Protein AF-0000000068765318 (afdb_homodimer)

Structure (mmCIF, N/CA/C/O backbone):
data_AF-0000000068765318-model_v1
#
loop_
_entity.id
_entity.type
_entity.pdbx_description
1 polymer 'HTH lysR-type domain-containing protein'
#
loop_
_atom_site.group_PDB
_atom_site.id
_atom_site.type_symbol
_atom_site.label_atom_id
_atom_site.label_alt_id
_atom_site.label_comp_id
_atom_site.label_asym_id
_atom_site.label_entity_id
_atom_site.label_seq_id
_atom_site.pdbx_PDB_ins_code
_atom_site.Cartn_x
_atom_site.Cartn_y
_atom_site.Cartn_z
_atom_site.occupancy
_atom_site.B_iso_or_equiv
_atom_site.auth_seq_id
_atom_site.auth_comp_id
_atom_site.auth_asym_id
_atom_site.auth_atom_id
_atom_site.pdbx_PDB_model_num
ATOM 1 N N . MET A 1 1 ? 3.885 -41.188 -27.609 1 62.72 1 MET A N 1
ATOM 2 C CA . MET A 1 1 ? 3.262 -39.969 -27.156 1 62.72 1 MET A CA 1
ATOM 3 C C . MET A 1 1 ? 4.152 -39.25 -26.141 1 62.72 1 MET A C 1
ATOM 5 O O . MET A 1 1 ? 4.773 -39.875 -25.297 1 62.72 1 MET A O 1
ATOM 9 N N . ASP A 1 2 ? 4.488 -38.031 -26.344 1 72.56 2 ASP A N 1
ATOM 10 C CA . ASP A 1 2 ? 5.156 -37.188 -25.359 1 72.56 2 ASP A CA 1
ATOM 11 C C . ASP A 1 2 ? 4.215 -36.844 -24.219 1 72.56 2 ASP A C 1
ATOM 13 O O . ASP A 1 2 ? 3.355 -35.969 -24.359 1 72.56 2 ASP A O 1
ATOM 17 N N . LEU A 1 3 ? 4.422 -37.562 -23.188 1 73.94 3 LEU A N 1
ATOM 18 C CA . LEU A 1 3 ? 3.496 -37.5 -22.062 1 73.94 3 LEU A CA 1
ATOM 19 C C . LEU A 1 3 ? 3.549 -36.094 -21.422 1 73.94 3 LEU A C 1
ATOM 21 O O . LEU A 1 3 ? 2.523 -35.594 -20.984 1 73.94 3 LEU A O 1
ATOM 25 N N . PHE A 1 4 ? 4.719 -35.625 -21.438 1 73.75 4 PHE A N 1
ATOM 26 C CA . PHE A 1 4 ? 4.871 -34.312 -20.844 1 73.75 4 PHE A CA 1
ATOM 27 C C . PHE A 1 4 ? 4.09 -33.25 -21.625 1 73.75 4 PHE A C 1
ATOM 29 O O . PHE A 1 4 ? 3.389 -32.438 -21.031 1 73.75 4 PHE A O 1
ATOM 36 N N . SER A 1 5 ? 4.215 -33.344 -22.875 1 77.44 5 SER A N 1
ATOM 37 C CA . SER A 1 5 ? 3.469 -32.438 -23.734 1 77.44 5 SER A CA 1
ATOM 38 C C . SER A 1 5 ? 1.966 -32.656 -23.594 1 77.44 5 SER A C 1
ATOM 40 O O . SER A 1 5 ? 1.199 -31.688 -23.578 1 77.44 5 SER A O 1
ATOM 42 N N . ALA A 1 6 ? 1.539 -33.875 -23.484 1 84.25 6 ALA A N 1
ATOM 43 C CA . ALA A 1 6 ? 0.122 -34.219 -23.344 1 84.25 6 ALA A CA 1
ATOM 44 C C . ALA A 1 6 ? -0.434 -33.688 -22.031 1 84.25 6 ALA A C 1
ATOM 46 O O . ALA A 1 6 ? -1.549 -33.156 -21.984 1 84.25 6 ALA A O 1
ATOM 47 N N . MET A 1 7 ? 0.386 -33.812 -20.953 1 82.06 7 MET A N 1
ATOM 48 C CA . MET A 1 7 ? -0.016 -33.281 -19.656 1 82.06 7 MET A CA 1
ATOM 49 C C . MET A 1 7 ? -0.198 -31.766 -19.703 1 82.06 7 MET A C 1
ATOM 51 O O . MET A 1 7 ? -1.173 -31.234 -19.172 1 82.06 7 MET A O 1
ATOM 55 N N . ARG A 1 8 ? 0.679 -31.141 -20.391 1 81.81 8 ARG A N 1
ATOM 56 C CA . ARG A 1 8 ? 0.624 -29.688 -20.516 1 81.81 8 ARG A CA 1
ATOM 57 C C . ARG A 1 8 ? -0.637 -29.25 -21.25 1 81.81 8 ARG A C 1
ATOM 59 O O . ARG A 1 8 ? -1.296 -28.281 -20.859 1 81.81 8 ARG A O 1
ATOM 66 N N . ILE A 1 9 ? -0.954 -29.922 -22.297 1 84.56 9 ILE A N 1
ATOM 67 C CA . ILE A 1 9 ? -2.131 -29.609 -23.109 1 84.56 9 ILE A CA 1
ATOM 68 C C . ILE A 1 9 ? -3.395 -29.844 -22.281 1 84.56 9 ILE A C 1
ATOM 70 O O . ILE A 1 9 ? -4.297 -29 -22.266 1 84.56 9 ILE A O 1
ATOM 74 N N . PHE A 1 10 ? -3.438 -30.938 -21.516 1 89.44 10 PHE A N 1
ATOM 75 C CA . PHE A 1 10 ? -4.578 -31.266 -20.672 1 89.44 10 PHE A CA 1
ATOM 76 C C . PHE A 1 10 ? -4.809 -30.203 -19.609 1 89.44 10 PHE A C 1
ATOM 78 O O . PHE A 1 10 ? -5.934 -29.719 -19.438 1 89.44 10 PHE A O 1
ATOM 85 N N . ILE A 1 11 ? -3.736 -29.828 -18.984 1 85.44 11 ILE A N 1
ATOM 86 C CA . ILE A 1 11 ? -3.811 -28.797 -17.969 1 85.44 11 ILE A CA 1
ATOM 87 C C . ILE A 1 11 ? -4.402 -27.516 -18.562 1 85.44 11 ILE A C 1
ATOM 89 O O . ILE A 1 11 ? -5.297 -26.906 -17.969 1 85.44 11 ILE A O 1
ATOM 93 N N . ARG A 1 12 ? -3.986 -27.156 -19.719 1 85 12 ARG A N 1
ATOM 94 C CA . ARG A 1 12 ? -4.426 -25.922 -20.344 1 85 12 ARG A CA 1
ATOM 95 C C . ARG A 1 12 ? -5.898 -26 -20.734 1 85 12 ARG A C 1
ATOM 97 O O . ARG A 1 12 ? -6.633 -25.016 -20.625 1 85 12 ARG A O 1
ATOM 104 N N . VAL A 1 13 ? -6.371 -27.094 -21.203 1 86.94 13 VAL A N 1
ATOM 105 C CA . VAL A 1 13 ? -7.766 -27.312 -21.562 1 86.94 13 VAL A CA 1
ATOM 106 C C . VAL A 1 13 ? -8.656 -27.156 -20.344 1 86.94 13 VAL A C 1
ATOM 108 O O . VAL A 1 13 ? -9.711 -26.516 -20.422 1 86.94 13 VAL A O 1
ATOM 111 N N . VAL A 1 14 ? -8.211 -27.641 -19.266 1 84.88 14 VAL A N 1
ATOM 112 C CA . VAL A 1 14 ? -8.992 -27.578 -18.031 1 84.88 14 VAL A CA 1
ATOM 113 C C . VAL A 1 14 ? -9.055 -26.125 -17.547 1 84.88 14 VAL A C 1
ATOM 115 O O . VAL A 1 14 ? -10.125 -25.641 -17.172 1 84.88 14 VAL A O 1
ATOM 118 N N . GLU A 1 15 ? -7.934 -25.578 -17.625 1 79.5 15 GLU A N 1
ATOM 119 C CA . GLU A 1 15 ? -7.824 -24.234 -17.078 1 79.5 15 GLU A CA 1
ATOM 120 C C . GLU A 1 15 ? -8.641 -23.234 -17.922 1 79.5 15 GLU A C 1
ATOM 122 O O . GLU A 1 15 ? -9.211 -22.297 -17.375 1 79.5 15 GLU A O 1
ATOM 127 N N . ARG A 1 16 ? -8.695 -23.438 -19.203 1 78.25 16 ARG A N 1
ATOM 128 C CA . ARG A 1 16 ? -9.391 -22.531 -20.109 1 78.25 16 ARG A CA 1
ATOM 129 C C . ARG A 1 16 ? -10.844 -22.938 -20.281 1 78.25 16 ARG A C 1
ATOM 131 O O . ARG A 1 16 ? -11.656 -22.156 -20.797 1 78.25 16 ARG A O 1
ATOM 138 N N . GLY A 1 17 ? -11.156 -24.125 -19.875 1 79.38 17 GLY A N 1
ATOM 139 C CA . GLY A 1 17 ? -12.508 -24.641 -19.938 1 79.38 17 GLY A CA 1
ATOM 140 C C . GLY A 1 17 ? -12.961 -24.938 -21.359 1 79.38 17 GLY A C 1
ATOM 141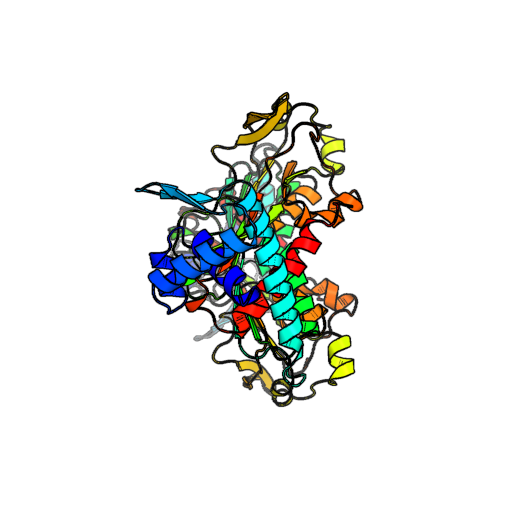 O O . GLY A 1 17 ? -14.148 -25.125 -21.609 1 79.38 17 GLY A O 1
ATOM 142 N N . SER A 1 18 ? -12.086 -24.766 -22.328 1 85.12 18 SER A N 1
ATOM 143 C CA . SER A 1 18 ? -12.414 -24.984 -23.734 1 85.12 18 SER A CA 1
ATOM 144 C C . SER A 1 18 ? -11.195 -25.469 -24.516 1 85.12 18 SER A C 1
ATOM 146 O O . SER A 1 18 ? -10.078 -25 -24.281 1 85.12 18 SER A O 1
ATOM 148 N N . MET A 1 19 ? -11.461 -26.453 -25.484 1 87.12 19 MET A N 1
ATOM 149 C CA . MET A 1 19 ? -10.391 -26.969 -26.328 1 87.12 19 MET A CA 1
ATOM 150 C C . MET A 1 19 ? -9.906 -25.891 -27.297 1 87.12 19 MET A C 1
ATOM 152 O O . MET A 1 19 ? -8.711 -25.781 -27.562 1 87.12 19 MET A O 1
ATOM 156 N N . SER A 1 20 ? -10.875 -25.078 -27.719 1 87.25 20 SER A N 1
ATOM 157 C CA . SER A 1 20 ? -10.531 -24.016 -28.656 1 87.25 20 SER A CA 1
ATOM 158 C C . SER A 1 20 ? -9.719 -22.922 -27.984 1 87.25 20 SER A C 1
ATOM 160 O O . SER A 1 20 ? -8.766 -22.406 -28.562 1 87.25 20 SER A O 1
ATOM 162 N N . ALA A 1 21 ? -10.125 -22.688 -26.875 1 83.25 21 ALA A N 1
ATOM 163 C CA . ALA A 1 21 ? -9.414 -21.656 -26.125 1 83.25 21 ALA A CA 1
ATOM 164 C C . ALA A 1 21 ? -8 -22.109 -25.766 1 83.25 21 ALA A C 1
ATOM 166 O O . ALA A 1 21 ? -7.055 -21.328 -25.859 1 83.25 21 ALA A O 1
ATOM 167 N N . ALA A 1 22 ? -7.891 -23.344 -25.391 1 85.75 22 ALA A N 1
ATOM 168 C CA . ALA A 1 22 ? -6.578 -23.922 -25.094 1 85.75 22 ALA A CA 1
ATOM 169 C C . ALA A 1 22 ? -5.688 -23.922 -26.328 1 85.75 22 ALA A C 1
ATOM 171 O O . ALA A 1 22 ? -4.496 -23.625 -26.25 1 85.75 22 ALA A O 1
ATOM 172 N N . ALA A 1 23 ? -6.223 -24.172 -27.453 1 87.19 23 ALA A N 1
ATOM 173 C CA . ALA A 1 23 ? -5.492 -24.203 -28.719 1 87.19 23 ALA A CA 1
ATOM 174 C C . ALA A 1 23 ? -4.914 -22.828 -29.031 1 87.19 23 ALA A C 1
ATOM 176 O O . ALA A 1 23 ? -3.746 -22.703 -29.422 1 87.19 23 ALA A O 1
ATOM 177 N N . ARG A 1 24 ? -5.684 -21.906 -28.828 1 80.69 24 ARG A N 1
ATOM 178 C CA . ARG A 1 24 ? -5.254 -20.531 -29.078 1 80.69 24 ARG A CA 1
ATOM 179 C C . ARG A 1 24 ? -4.09 -20.156 -28.156 1 80.69 24 ARG A C 1
ATOM 181 O O . ARG A 1 24 ? -3.109 -19.562 -28.609 1 80.69 24 ARG A O 1
ATOM 188 N N . ASP A 1 25 ? -4.215 -20.703 -27.016 1 75.75 25 ASP A N 1
ATOM 189 C CA . ASP A 1 25 ? -3.205 -20.391 -26.016 1 75.75 25 ASP A CA 1
ATOM 190 C C . ASP A 1 25 ? -1.88 -21.078 -26.312 1 75.75 25 ASP A C 1
ATOM 192 O O . ASP A 1 25 ? -0.809 -20.516 -26.062 1 75.75 25 ASP A O 1
ATOM 196 N N . LEU A 1 26 ? -1.947 -22.172 -26.812 1 76.19 26 LEU A N 1
ATOM 197 C CA . LEU A 1 26 ? -0.781 -23.031 -27.031 1 76.19 26 LEU A CA 1
ATOM 198 C C . LEU A 1 26 ? -0.198 -22.797 -28.422 1 76.19 26 LEU A C 1
ATOM 200 O O . LEU A 1 26 ? 0.89 -23.281 -28.734 1 76.19 26 LEU A O 1
ATOM 204 N N . GLY A 1 27 ? -0.945 -22.031 -29.25 1 76.5 27 GLY A N 1
ATOM 205 C CA . GLY A 1 27 ? -0.482 -21.734 -30.594 1 76.5 27 GLY A CA 1
ATOM 206 C C . GLY A 1 27 ? -0.57 -22.922 -31.531 1 76.5 27 GLY A C 1
ATOM 207 O O . GLY A 1 27 ? 0.269 -23.094 -32.406 1 76.5 27 GLY A O 1
ATOM 208 N N . ILE A 1 28 ? -1.419 -23.781 -31.203 1 81 28 ILE A N 1
ATOM 209 C CA . ILE A 1 28 ? -1.611 -24.938 -32.062 1 81 28 ILE A CA 1
ATOM 210 C C . ILE A 1 28 ? -3.08 -25.047 -32.469 1 81 28 ILE A C 1
ATOM 212 O O . ILE A 1 28 ? -3.916 -24.266 -32 1 81 28 ILE A O 1
ATOM 216 N N . GLY A 1 29 ? -3.412 -25.797 -33.438 1 85.19 29 GLY A N 1
ATOM 217 C CA . GLY A 1 29 ? -4.773 -25.969 -33.906 1 85.19 29 GLY A CA 1
ATOM 218 C C . GLY A 1 29 ? -5.641 -26.797 -32.969 1 85.19 29 GLY A C 1
ATOM 219 O O . GLY A 1 29 ? -5.145 -27.688 -32.281 1 85.19 29 GLY A O 1
ATOM 220 N N . GLN A 1 30 ? -6.91 -26.453 -32.969 1 89.31 30 GLN A N 1
ATOM 221 C CA . GLN A 1 30 ? -7.871 -27.141 -32.125 1 89.31 30 GLN A CA 1
ATOM 222 C C . GLN A 1 30 ? -7.914 -28.625 -32.438 1 89.31 30 GLN A C 1
ATOM 224 O O . GLN A 1 30 ? -7.957 -29.469 -31.531 1 89.31 30 GLN A O 1
ATOM 229 N N . PRO A 1 31 ? -7.789 -29.031 -33.688 1 89.38 31 PRO A N 1
ATOM 230 C CA . PRO A 1 31 ? -7.789 -30.469 -33.938 1 89.38 31 PRO A CA 1
ATOM 231 C C . PRO A 1 31 ? -6.598 -31.188 -33.312 1 89.38 31 PRO A C 1
ATOM 233 O O . PRO A 1 31 ? -6.734 -32.344 -32.844 1 89.38 31 PRO A O 1
ATOM 236 N N . ALA A 1 32 ? -5.527 -30.469 -33.281 1 88.31 32 ALA A N 1
ATOM 237 C CA . ALA A 1 32 ? -4.332 -31.047 -32.656 1 88.31 32 ALA A CA 1
ATOM 238 C C . ALA A 1 32 ? -4.527 -31.25 -31.172 1 88.31 32 ALA A C 1
ATOM 240 O O . ALA A 1 32 ? -4.125 -32.281 -30.609 1 88.31 32 ALA A O 1
ATOM 241 N N . VAL A 1 33 ? -5.172 -30.297 -30.562 1 90.81 33 VAL A N 1
ATOM 242 C CA . VAL A 1 33 ? -5.469 -30.391 -29.141 1 90.81 33 VAL A CA 1
ATOM 243 C C . VAL A 1 33 ? -6.41 -31.562 -28.891 1 90.81 33 VAL A C 1
ATOM 245 O O . VAL A 1 33 ? -6.172 -32.375 -27.984 1 90.81 33 VAL A O 1
ATOM 248 N N . SER A 1 34 ? -7.43 -31.703 -29.672 1 89.5 34 SER A N 1
ATOM 249 C CA . SER A 1 34 ? -8.422 -32.781 -29.531 1 89.5 34 SER A CA 1
ATOM 250 C C . SER A 1 34 ? -7.781 -34.156 -29.688 1 89.5 34 SER A C 1
ATOM 252 O O . SER A 1 34 ? -8.039 -35.062 -28.891 1 89.5 34 SER A O 1
ATOM 254 N N . GLU A 1 35 ? -6.934 -34.25 -30.625 1 90.69 35 GLU A N 1
ATOM 255 C CA . GLU A 1 35 ? -6.254 -35.5 -30.906 1 90.69 35 GLU A CA 1
ATOM 256 C C . GLU A 1 35 ? -5.352 -35.906 -29.734 1 90.69 35 GLU A C 1
ATOM 258 O O . GLU A 1 35 ? -5.32 -37.062 -29.344 1 90.69 35 GLU A O 1
ATOM 263 N N . ARG A 1 36 ? -4.656 -34.906 -29.203 1 89.38 36 ARG A N 1
ATOM 264 C CA . ARG A 1 36 ? -3.729 -35.188 -28.109 1 89.38 36 ARG A CA 1
ATOM 265 C C . ARG A 1 36 ? -4.477 -35.594 -26.859 1 89.38 36 ARG A C 1
ATOM 267 O O . ARG A 1 36 ? -4.023 -36.5 -26.125 1 89.38 36 ARG A O 1
ATOM 274 N N . ILE A 1 37 ? -5.625 -35.062 -26.641 1 91.44 37 ILE A N 1
ATOM 275 C CA . ILE A 1 37 ? -6.43 -35.406 -25.484 1 91.44 37 ILE A CA 1
ATOM 276 C C . ILE A 1 37 ? -6.992 -36.812 -25.641 1 91.44 37 ILE A C 1
ATOM 278 O O . ILE A 1 37 ? -6.977 -37.594 -24.703 1 91.44 37 ILE A O 1
ATOM 282 N N . GLU A 1 38 ? -7.434 -37.125 -26.844 1 89.88 38 GLU A N 1
ATOM 283 C CA . GLU A 1 38 ? -7.965 -38.438 -27.125 1 89.88 38 GLU A CA 1
ATOM 284 C C . GLU A 1 38 ? -6.895 -39.531 -26.938 1 89.88 38 GLU A C 1
ATOM 286 O O . GLU A 1 38 ? -7.156 -40.562 -26.344 1 89.88 38 GLU A O 1
ATOM 291 N N . LYS A 1 39 ? -5.766 -39.219 -27.422 1 88.69 39 LYS A N 1
ATOM 292 C CA . LYS A 1 39 ? -4.648 -40.156 -27.281 1 88.69 39 LYS A CA 1
ATOM 293 C C . LYS A 1 39 ? -4.27 -40.344 -25.812 1 88.69 39 LYS A C 1
ATOM 295 O O . LYS A 1 39 ? -3.953 -41.438 -25.391 1 88.69 39 LYS A O 1
ATOM 300 N N . LEU A 1 40 ? -4.285 -39.25 -25.062 1 89.75 40 LEU A N 1
ATOM 301 C CA . LEU A 1 40 ? -3.984 -39.312 -23.641 1 89.75 40 LEU A CA 1
ATOM 302 C C . LEU A 1 40 ? -4.996 -40.156 -22.891 1 89.75 40 LEU A C 1
ATOM 304 O O . LEU A 1 40 ? -4.617 -41.031 -22.094 1 89.75 40 LEU A O 1
ATOM 308 N N . GLU A 1 41 ? -6.277 -40 -23.188 1 91.75 41 GLU A N 1
ATOM 309 C CA . GLU A 1 41 ? -7.332 -40.812 -22.562 1 91.75 41 GLU A CA 1
ATOM 310 C C . GLU A 1 41 ? -7.211 -42.281 -22.938 1 91.75 41 GLU A C 1
ATOM 312 O O . GLU A 1 41 ? -7.41 -43.156 -22.094 1 91.75 41 GLU A O 1
ATOM 317 N N . ALA A 1 42 ? -6.852 -42.531 -24.172 1 88.56 42 ALA A N 1
ATOM 318 C CA . ALA A 1 42 ? -6.652 -43.906 -24.641 1 88.56 42 ALA A CA 1
ATOM 319 C C . ALA A 1 42 ? -5.484 -44.562 -23.922 1 88.56 42 ALA A C 1
ATOM 321 O O . ALA A 1 42 ? -5.57 -45.719 -23.516 1 88.56 42 ALA A O 1
ATOM 322 N N . HIS A 1 43 ? -4.449 -43.781 -23.766 1 83.44 43 HIS A N 1
ATOM 323 C CA . HIS A 1 43 ? -3.266 -44.281 -23.062 1 83.44 43 HIS A CA 1
ATOM 324 C C . HIS A 1 43 ? -3.582 -44.625 -21.609 1 83.44 43 HIS A C 1
ATOM 326 O O . HIS A 1 43 ? -3.102 -45.625 -21.094 1 83.44 43 HIS A O 1
ATOM 332 N N . LEU A 1 44 ? -4.41 -43.781 -20.984 1 86 44 LEU A N 1
ATOM 333 C CA . LEU A 1 44 ? -4.754 -43.906 -19.578 1 86 44 LEU A CA 1
ATOM 334 C C . LEU A 1 44 ? -5.879 -44.938 -19.406 1 86 44 LEU A C 1
ATOM 336 O O . LEU A 1 44 ? -6.102 -45.438 -18.297 1 86 44 LEU A O 1
ATOM 340 N N . GLY A 1 45 ? -6.582 -45.25 -20.453 1 88 45 GLY A N 1
ATOM 341 C CA . GLY A 1 45 ? -7.688 -46.188 -20.422 1 88 45 GLY A CA 1
ATOM 342 C C . GLY A 1 45 ? -8.922 -45.625 -19.734 1 88 45 GLY A C 1
ATOM 343 O O . GLY A 1 45 ? -9.758 -46.406 -19.234 1 88 45 GLY A O 1
ATOM 344 N N . THR A 1 46 ? -8.914 -44.375 -19.547 1 88.06 46 THR A N 1
ATOM 345 C CA . THR A 1 46 ? -10.062 -43.719 -18.922 1 88.06 46 THR A CA 1
ATOM 346 C C . THR A 1 46 ? -10.328 -42.344 -19.562 1 88.06 46 THR A C 1
ATOM 348 O O . THR A 1 46 ? -9.43 -41.75 -20.141 1 88.06 46 THR A O 1
ATOM 351 N N . ARG A 1 47 ? -11.539 -41.875 -19.438 1 89.5 47 ARG A N 1
ATOM 352 C CA . ARG A 1 47 ? -11.906 -40.531 -19.906 1 89.5 47 ARG A CA 1
ATOM 353 C C . ARG A 1 47 ? -11.602 -39.469 -18.844 1 89.5 47 ARG A C 1
ATOM 355 O O . ARG A 1 47 ? -11.852 -39.688 -17.656 1 89.5 47 ARG A O 1
ATOM 362 N N . LEU A 1 48 ? -10.961 -38.469 -19.312 1 92.44 48 LEU A N 1
ATOM 363 C CA . LEU A 1 48 ? -10.617 -37.375 -18.391 1 92.44 48 LEU A CA 1
ATOM 364 C C . LEU A 1 48 ? -11.633 -36.25 -18.5 1 92.44 48 LEU A C 1
ATOM 366 O O . LEU A 1 48 ? -11.859 -35.5 -17.531 1 92.44 48 LEU A O 1
ATOM 370 N N . LEU A 1 49 ? -12.273 -36.062 -19.703 1 89.31 49 LEU A N 1
ATOM 371 C CA . LEU A 1 49 ? -13.203 -34.969 -19.969 1 89.31 49 LEU A CA 1
ATOM 372 C C . LEU A 1 49 ? -14.57 -35.531 -20.375 1 89.31 49 LEU A C 1
ATOM 374 O O . LEU A 1 49 ? -14.664 -36.531 -21.062 1 89.31 49 LEU A O 1
ATOM 378 N N . ARG A 1 50 ? -15.633 -34.938 -19.719 1 80.94 50 ARG A N 1
ATOM 379 C CA . ARG A 1 50 ? -16.984 -35.188 -20.203 1 80.94 50 ARG A CA 1
ATOM 380 C C . ARG A 1 50 ? -17.391 -34.156 -21.234 1 80.94 50 ARG A C 1
ATOM 382 O O . ARG A 1 50 ? -17.328 -32.938 -20.984 1 80.94 50 ARG A O 1
ATOM 389 N N . ARG A 1 51 ? -17.469 -34.562 -22.453 1 69.75 51 ARG A N 1
ATOM 390 C CA . ARG A 1 51 ? -17.797 -33.656 -23.516 1 69.75 51 ARG A CA 1
ATOM 391 C C . ARG A 1 51 ? -19.297 -33.656 -23.797 1 69.75 51 ARG A C 1
ATOM 393 O O . ARG A 1 51 ? -19.859 -34.688 -24.156 1 69.75 51 ARG A O 1
ATOM 400 N N . ASN A 1 52 ? -20.047 -32.875 -23.062 1 62.41 52 ASN A N 1
ATOM 401 C CA . ASN A 1 52 ? -21.406 -32.656 -23.562 1 62.41 52 ASN A CA 1
ATOM 402 C C . ASN A 1 52 ? -21.469 -31.438 -24.484 1 62.41 52 ASN A C 1
ATOM 404 O O . ASN A 1 52 ? -20.531 -30.641 -24.547 1 62.41 52 ASN A O 1
ATOM 408 N N . THR A 1 53 ? -22.359 -31.281 -25.406 1 55.53 53 THR A N 1
ATOM 409 C CA . THR A 1 53 ? -22.516 -30.297 -26.484 1 55.53 53 THR A CA 1
ATOM 410 C C . THR A 1 53 ? -22.25 -28.891 -25.953 1 55.53 53 THR A C 1
ATOM 412 O O . THR A 1 53 ? -21.844 -28 -26.719 1 55.53 53 THR A O 1
ATOM 415 N N . ARG A 1 54 ? -22.516 -28.547 -24.703 1 57.47 54 ARG A N 1
ATOM 416 C CA . ARG A 1 54 ? -22.547 -27.156 -24.281 1 57.47 54 ARG A CA 1
ATOM 417 C C . ARG A 1 54 ? -21.406 -26.859 -23.328 1 57.47 54 ARG A C 1
ATOM 419 O O . ARG A 1 54 ? -20.984 -25.703 -23.188 1 57.47 54 ARG A O 1
ATOM 426 N N . ASN A 1 55 ? -20.969 -27.812 -22.469 1 65.5 55 ASN A N 1
ATOM 427 C CA . ASN A 1 55 ? -19.984 -27.5 -21.438 1 65.5 55 ASN A CA 1
ATOM 428 C C . ASN A 1 55 ? -19 -28.625 -21.234 1 65.5 55 ASN A C 1
ATOM 430 O O . ASN A 1 55 ? -19.344 -29.812 -21.344 1 65.5 55 ASN A O 1
ATOM 434 N N . MET A 1 56 ? -17.656 -28.344 -21.219 1 77.19 56 MET A N 1
ATOM 435 C CA . MET A 1 56 ? -16.609 -29.312 -20.906 1 77.19 56 MET A CA 1
ATOM 436 C C . MET A 1 56 ? -16.391 -29.391 -19.391 1 77.19 56 MET A C 1
ATOM 438 O O . MET A 1 56 ? -16.25 -28.359 -18.734 1 77.19 56 MET A O 1
ATOM 442 N N . SER A 1 57 ? -16.656 -30.609 -18.812 1 83.69 57 SER A N 1
ATOM 443 C CA . SER A 1 57 ? -16.391 -30.797 -17.391 1 83.69 57 SER A CA 1
ATOM 444 C C . SER A 1 57 ? -15.422 -31.953 -17.156 1 83.69 57 SER A C 1
ATOM 446 O O . SER A 1 57 ? -15.25 -32.812 -18.016 1 83.69 57 SER A O 1
ATOM 448 N N . LEU A 1 58 ? -14.727 -31.938 -16 1 87.12 58 LEU A N 1
ATOM 449 C CA . LEU A 1 58 ? -13.773 -32.969 -15.633 1 87.12 58 LEU A CA 1
ATOM 450 C C . LEU A 1 58 ? -14.492 -34.188 -15.055 1 87.12 58 LEU A C 1
ATOM 452 O O . LEU A 1 58 ? -15.477 -34.031 -14.32 1 87.12 58 LEU A O 1
ATOM 456 N N . THR A 1 59 ? -14.086 -35.469 -15.406 1 86.88 59 THR A N 1
ATOM 457 C CA . THR A 1 59 ? -14.453 -36.656 -14.664 1 86.88 59 THR A CA 1
ATOM 458 C C . THR A 1 59 ? -13.703 -36.719 -13.336 1 86.88 59 THR A C 1
ATOM 460 O O . THR A 1 59 ? -12.859 -35.875 -13.047 1 86.88 59 THR A O 1
ATOM 463 N N . GLN A 1 60 ? -14.047 -37.656 -12.445 1 83.88 60 GLN A N 1
ATOM 464 C CA . GLN A 1 60 ? -13.289 -37.875 -11.219 1 83.88 60 GLN A CA 1
ATOM 465 C C . GLN A 1 60 ? -11.82 -38.156 -11.516 1 83.88 60 GLN A C 1
ATOM 467 O O . GLN A 1 60 ? -10.938 -37.594 -10.859 1 83.88 60 GLN A O 1
ATOM 472 N N . SER A 1 61 ? -11.633 -39.031 -12.477 1 85.69 61 SER A N 1
ATOM 473 C CA . SER A 1 61 ? -10.273 -39.344 -12.914 1 85.69 61 SER A CA 1
ATOM 474 C C . SER A 1 61 ? -9.594 -38.094 -13.492 1 85.69 61 SER A C 1
ATOM 476 O O . SER A 1 61 ? -8.391 -37.906 -13.312 1 85.69 61 SER A O 1
ATOM 478 N N . GLY A 1 62 ? -10.375 -37.25 -14.156 1 88.88 62 GLY A N 1
ATOM 479 C CA . GLY A 1 62 ? -9.859 -36.031 -14.711 1 88.88 62 GLY A CA 1
ATOM 480 C C . GLY A 1 62 ? -9.359 -35.062 -13.656 1 88.88 62 GLY A C 1
ATOM 481 O O . GLY A 1 62 ? -8.305 -34.438 -13.82 1 88.88 62 GLY A O 1
ATOM 482 N N . ASN A 1 63 ? -10.062 -34.969 -12.578 1 82.44 63 ASN A N 1
ATOM 483 C CA . ASN A 1 63 ? -9.68 -34.125 -11.469 1 82.44 63 ASN A CA 1
ATOM 484 C C . ASN A 1 63 ? -8.359 -34.562 -10.836 1 82.44 63 ASN A C 1
ATOM 486 O O . ASN A 1 63 ? -7.48 -33.75 -10.578 1 82.44 63 ASN A O 1
ATOM 490 N N . VAL A 1 64 ? -8.289 -35.875 -10.609 1 79.81 64 VAL A N 1
ATOM 491 C CA . VAL A 1 64 ? -7.094 -36.438 -9.992 1 79.81 64 VAL A CA 1
ATOM 492 C C . VAL A 1 64 ? -5.898 -36.25 -10.93 1 79.81 64 VAL A C 1
ATOM 494 O O . VAL A 1 64 ? -4.828 -35.812 -10.492 1 79.81 64 VAL A O 1
ATOM 497 N N . PHE A 1 65 ? -6.086 -36.562 -12.195 1 83.31 65 PHE A N 1
ATOM 498 C CA . PHE A 1 65 ? -5.004 -36.438 -13.172 1 83.31 65 PHE A CA 1
ATOM 499 C C . PHE A 1 65 ? -4.562 -35 -13.336 1 83.31 65 PHE A C 1
ATOM 501 O O . PHE A 1 65 ? -3.371 -34.719 -13.484 1 83.31 65 PHE A O 1
ATOM 508 N N . TYR A 1 66 ? -5.551 -34.062 -13.289 1 83.31 66 TYR A N 1
ATOM 509 C CA . TYR A 1 66 ? -5.234 -32.656 -13.375 1 83.31 66 TYR A CA 1
ATOM 510 C C . TYR A 1 66 ? -4.277 -32.219 -12.266 1 83.31 66 TYR A C 1
ATOM 512 O O . TYR A 1 66 ? -3.227 -31.641 -12.531 1 83.31 66 TYR A O 1
ATOM 520 N N . GLU A 1 67 ? -4.586 -32.562 -11.047 1 76.06 67 GLU A N 1
ATOM 521 C CA . GLU A 1 67 ? -3.762 -32.188 -9.906 1 76.06 67 GLU A CA 1
ATOM 522 C C . GLU A 1 67 ? -2.379 -32.844 -9.984 1 76.06 67 GLU A C 1
ATOM 524 O O . GLU A 1 67 ? -1.367 -32.188 -9.734 1 76.06 67 GLU A O 1
ATOM 529 N N . ARG A 1 68 ? -2.412 -34.125 -10.352 1 73.88 68 ARG A N 1
ATOM 530 C CA . ARG A 1 68 ? -1.151 -34.844 -10.43 1 73.88 68 ARG A CA 1
ATOM 531 C C . ARG A 1 68 ? -0.303 -34.344 -11.594 1 73.88 68 ARG A C 1
ATOM 533 O O . ARG A 1 68 ? 0.922 -34.281 -11.492 1 73.88 68 ARG A O 1
ATOM 540 N N . SER A 1 69 ? -0.979 -34.062 -12.688 1 80.06 69 SER A N 1
ATOM 541 C CA . SER A 1 69 ? -0.265 -33.562 -13.852 1 80.06 69 SER A CA 1
ATOM 542 C C . SER A 1 69 ? 0.389 -32.219 -13.562 1 80.06 69 SER A C 1
ATOM 544 O O . SER A 1 69 ? 1.523 -31.953 -13.977 1 80.06 69 SER A O 1
ATOM 546 N N . LYS A 1 70 ? -0.301 -31.422 -12.883 1 75.12 70 LYS A N 1
ATOM 547 C CA . LYS A 1 70 ? 0.255 -30.125 -12.484 1 75.12 70 LYS A CA 1
ATOM 548 C C . LYS A 1 70 ? 1.549 -30.297 -11.695 1 75.12 70 LYS A C 1
ATOM 550 O O . LYS A 1 70 ? 2.549 -29.641 -11.977 1 75.12 70 LYS A O 1
ATOM 555 N N . THR A 1 71 ? 1.544 -31.172 -10.742 1 65.94 71 THR A N 1
ATOM 556 C CA . THR A 1 71 ? 2.707 -31.453 -9.914 1 65.94 71 THR A CA 1
ATOM 557 C C . THR A 1 71 ? 3.852 -32 -10.758 1 65.94 71 THR A C 1
ATOM 559 O O . THR A 1 71 ? 5.004 -31.609 -10.594 1 65.94 71 THR A O 1
ATOM 562 N N . ALA A 1 72 ? 3.508 -32.969 -11.609 1 66.56 72 ALA A N 1
ATOM 563 C CA . ALA A 1 72 ? 4.508 -33.625 -12.445 1 66.56 72 ALA A CA 1
ATOM 564 C C . ALA A 1 72 ? 5.156 -32.625 -13.398 1 66.56 72 ALA A C 1
ATOM 566 O O . ALA A 1 72 ? 6.383 -32.594 -13.562 1 66.56 72 ALA A O 1
ATOM 567 N N . VAL A 1 73 ? 4.363 -31.828 -14.055 1 68.62 73 VAL A N 1
ATOM 568 C CA . VAL A 1 73 ? 4.891 -30.844 -15.008 1 68.62 73 VAL A CA 1
ATOM 569 C C . VAL A 1 73 ? 5.758 -29.828 -14.266 1 68.62 73 VAL A C 1
ATOM 571 O O . VAL A 1 73 ? 6.828 -29.453 -14.758 1 68.62 73 VAL A O 1
ATOM 574 N N . GLN A 1 74 ? 5.312 -29.562 -13.125 1 62.31 74 GLN A N 1
ATOM 575 C CA . GLN A 1 74 ? 6.09 -28.656 -12.281 1 62.31 74 GLN A CA 1
ATOM 576 C C . GLN A 1 74 ? 7.438 -29.266 -11.914 1 62.31 74 GLN A C 1
ATOM 578 O O . GLN A 1 74 ? 8.469 -28.594 -11.961 1 62.31 74 GLN A O 1
ATOM 583 N N . ALA A 1 75 ? 7.336 -30.469 -11.531 1 58.47 75 ALA A N 1
ATOM 584 C CA . ALA A 1 75 ? 8.555 -31.188 -11.164 1 58.47 75 ALA A CA 1
ATOM 585 C C . ALA A 1 75 ? 9.484 -31.344 -12.367 1 58.47 75 ALA A C 1
ATOM 587 O O . ALA A 1 75 ? 10.703 -31.188 -12.234 1 58.47 75 ALA A O 1
ATOM 588 N N . ALA A 1 76 ? 8.922 -31.688 -13.477 1 60.25 76 ALA A N 1
ATOM 589 C CA . ALA A 1 76 ? 9.711 -31.844 -14.688 1 60.25 76 ALA A CA 1
ATOM 590 C C . ALA A 1 76 ? 10.344 -30.516 -15.102 1 60.25 76 ALA A C 1
ATOM 592 O O . ALA A 1 76 ? 11.516 -30.484 -15.492 1 60.25 76 ALA A O 1
ATOM 593 N N . GLU A 1 77 ? 9.516 -29.594 -15.109 1 59.59 77 GLU A N 1
ATOM 594 C CA . GLU A 1 77 ? 10.047 -28.266 -15.445 1 59.59 77 GLU A CA 1
ATOM 595 C C . GLU A 1 77 ? 11.164 -27.875 -14.484 1 59.59 77 GLU A C 1
ATOM 597 O O . GLU A 1 77 ? 12.164 -27.297 -14.891 1 59.59 77 GLU A O 1
ATOM 602 N N . HIS A 1 78 ? 10.852 -28.281 -13.234 1 56.03 78 HIS A N 1
ATOM 603 C CA . HIS A 1 78 ? 11.891 -28.078 -12.227 1 56.03 78 HIS A CA 1
ATOM 604 C C . HIS A 1 78 ? 13.125 -28.906 -12.539 1 56.03 78 HIS A C 1
ATOM 606 O O . HIS A 1 78 ? 14.25 -28.438 -12.383 1 56.03 78 HIS A O 1
ATOM 612 N N . ALA A 1 79 ? 12.922 -30.172 -12.828 1 51.75 79 ALA A N 1
ATOM 613 C CA . ALA A 1 79 ? 14.008 -31.078 -13.164 1 51.75 79 ALA A CA 1
ATOM 614 C C . ALA A 1 79 ? 14.758 -30.609 -14.406 1 51.75 79 ALA A C 1
ATOM 616 O O . ALA A 1 79 ? 15.984 -30.734 -14.492 1 51.75 79 ALA A O 1
ATOM 617 N N . LEU A 1 80 ? 13.984 -30.391 -15.375 1 48 80 LEU A N 1
ATOM 618 C CA . LEU A 1 80 ? 14.594 -29.906 -16.609 1 48 80 LEU A CA 1
ATOM 619 C C . LEU A 1 80 ? 15.383 -28.625 -16.375 1 48 80 LEU A C 1
ATOM 621 O O . LEU A 1 80 ? 16.281 -28.281 -17.141 1 48 80 LEU A O 1
ATOM 625 N N . SER A 1 81 ? 14.805 -28.156 -15.383 1 46.41 81 SER A N 1
ATOM 626 C CA . SER A 1 81 ? 15.594 -27 -14.969 1 46.41 81 SER A CA 1
ATOM 627 C C . SER A 1 81 ? 16.953 -27.422 -14.438 1 46.41 81 SER A C 1
ATOM 629 O O . SER A 1 81 ? 17.828 -26.594 -14.203 1 46.41 81 SER A O 1
ATOM 631 N N . VAL A 1 82 ? 17.047 -28.797 -14.242 1 41.66 82 VAL A N 1
ATOM 632 C CA . VAL A 1 82 ? 18.297 -29.359 -13.742 1 41.66 82 VAL A CA 1
ATOM 633 C C . VAL A 1 82 ? 19.359 -29.297 -14.836 1 41.66 82 VAL A C 1
ATOM 635 O O . VAL A 1 82 ? 20.562 -29.344 -14.547 1 41.66 82 VAL A O 1
ATOM 638 N N . ASN A 1 83 ? 18.984 -29.922 -16 1 39.5 83 ASN A N 1
ATOM 639 C CA . ASN A 1 83 ? 20.141 -30.141 -16.859 1 39.5 83 ASN A CA 1
ATOM 640 C C . ASN A 1 83 ? 21.109 -28.969 -16.812 1 39.5 83 ASN A C 1
ATOM 642 O O . ASN A 1 83 ? 22.234 -29.062 -17.297 1 39.5 83 ASN A O 1
ATOM 646 N N . GLU A 1 84 ? 20.703 -27.812 -17.438 1 39.47 84 GLU A N 1
ATOM 647 C CA . GLU A 1 84 ? 21.969 -27.078 -17.328 1 39.47 84 GLU A CA 1
ATOM 648 C C . GLU A 1 84 ? 22.547 -27.156 -15.922 1 39.47 84 GLU A C 1
ATOM 650 O O . GLU A 1 84 ? 21.797 -27.25 -14.945 1 39.47 84 GLU A O 1
ATOM 655 N N . GLU A 1 85 ? 23.703 -27.422 -15.555 1 37.59 85 GLU A N 1
ATOM 656 C CA . GLU A 1 85 ? 24.453 -27.125 -14.336 1 37.59 85 GLU A CA 1
ATOM 657 C C . GLU A 1 85 ? 23.625 -26.219 -13.406 1 37.59 85 GLU A C 1
ATOM 659 O O . GLU A 1 85 ? 22.719 -25.516 -13.859 1 37.59 85 GLU A O 1
ATOM 664 N N . ASN A 1 86 ? 23.703 -26.281 -11.875 1 42.91 86 ASN A N 1
ATOM 665 C CA . ASN A 1 86 ? 23.328 -25.516 -10.695 1 42.91 86 ASN A CA 1
ATOM 666 C C . ASN A 1 86 ? 22.922 -24.094 -11.062 1 42.91 86 ASN A C 1
ATOM 668 O O . ASN A 1 86 ? 22.969 -23.188 -10.227 1 42.91 86 ASN A O 1
ATOM 672 N N . GLN A 1 87 ? 22.891 -23.75 -12.227 1 52.16 87 GLN A N 1
ATOM 673 C CA . GLN A 1 87 ? 22.906 -22.297 -12.336 1 52.16 87 GLN A CA 1
ATOM 674 C C . GLN A 1 87 ? 21.516 -21.719 -12.078 1 52.16 87 GLN A C 1
ATOM 676 O O . GLN A 1 87 ? 20.547 -22.094 -12.734 1 52.16 87 GLN A O 1
ATOM 681 N N . GLY A 1 88 ? 21 -21.609 -10.859 1 66.94 88 GLY A N 1
ATOM 682 C CA . GLY A 1 88 ? 19.859 -20.828 -10.414 1 66.94 88 GLY A CA 1
ATOM 683 C C . GLY A 1 88 ? 19.328 -19.891 -11.484 1 66.94 88 GLY A C 1
ATOM 684 O O . GLY A 1 88 ? 20.016 -19.609 -12.469 1 66.94 88 GLY A O 1
ATOM 685 N N . LEU A 1 89 ? 17.859 -19.844 -11.625 1 81.56 89 LEU A N 1
ATOM 686 C CA . LEU A 1 89 ? 17.297 -18.797 -12.484 1 81.56 89 LEU A CA 1
ATOM 687 C C . LEU A 1 89 ? 18.094 -17.5 -12.359 1 81.56 89 LEU A C 1
ATOM 689 O O . LEU A 1 89 ? 18.5 -17.125 -11.258 1 81.56 89 LEU A O 1
ATOM 693 N N . GLN A 1 90 ? 18.469 -17.109 -13.562 1 83.06 90 GLN A N 1
ATOM 694 C CA . GLN A 1 90 ? 19.125 -15.805 -13.609 1 83.06 90 GLN A CA 1
ATOM 695 C C . GLN A 1 90 ? 18.312 -14.797 -14.414 1 83.06 90 GLN A C 1
ATOM 697 O O . GLN A 1 90 ? 17.266 -15.141 -14.953 1 83.06 90 GLN A O 1
ATOM 702 N N . GLY A 1 91 ? 18.719 -13.594 -14.336 1 89.06 91 GLY A N 1
ATOM 703 C CA . GLY A 1 91 ? 18.016 -12.555 -15.078 1 89.06 91 GLY A CA 1
ATOM 704 C C . GLY A 1 91 ? 17.062 -11.75 -14.219 1 89.06 91 GLY A C 1
ATOM 705 O O . GLY A 1 91 ? 17.219 -11.688 -13 1 89.06 91 GLY A O 1
ATOM 706 N N . LYS A 1 92 ? 16.172 -11.102 -14.969 1 92.56 92 LYS A N 1
ATOM 707 C CA . LYS A 1 92 ? 15.234 -10.203 -14.305 1 92.56 92 LYS A CA 1
ATOM 708 C C . LYS A 1 92 ? 13.789 -10.547 -14.664 1 92.56 92 LYS A C 1
ATOM 710 O O . LYS A 1 92 ? 13.484 -10.836 -15.82 1 92.56 92 LYS A O 1
ATOM 715 N N . ILE A 1 93 ? 13 -10.625 -13.648 1 94.81 93 ILE A N 1
ATOM 716 C CA . ILE A 1 93 ? 11.57 -10.812 -13.891 1 94.81 93 ILE A CA 1
ATOM 717 C C . ILE A 1 93 ? 10.797 -9.609 -13.359 1 94.81 93 ILE A C 1
ATOM 719 O O . ILE A 1 93 ? 11.055 -9.133 -12.25 1 94.81 93 ILE A O 1
ATOM 723 N N . ARG A 1 94 ? 9.984 -9.148 -14.203 1 96.12 94 ARG A N 1
ATOM 724 C CA . ARG A 1 94 ? 9.125 -8.023 -13.859 1 96.12 94 ARG A CA 1
ATOM 725 C C . ARG A 1 94 ? 7.676 -8.477 -13.695 1 96.12 94 ARG A C 1
ATOM 727 O O . ARG A 1 94 ? 7.078 -9.008 -14.641 1 96.12 94 ARG A O 1
ATOM 734 N N . ILE A 1 95 ? 7.055 -8.172 -12.438 1 97.06 95 ILE A N 1
ATOM 735 C CA . ILE A 1 95 ? 5.738 -8.727 -12.133 1 97.06 95 ILE A CA 1
ATOM 736 C C . ILE A 1 95 ? 4.824 -7.621 -11.594 1 97.06 95 ILE A C 1
ATOM 738 O O . ILE A 1 95 ? 5.227 -6.84 -10.727 1 97.06 95 ILE A O 1
ATOM 742 N N . ALA A 1 96 ? 3.59 -7.539 -12.109 1 96.5 96 ALA A N 1
ATOM 743 C CA . ALA A 1 96 ? 2.58 -6.605 -11.617 1 96.5 96 ALA A CA 1
ATOM 744 C C . ALA A 1 96 ? 1.554 -7.32 -10.742 1 96.5 96 ALA A C 1
ATOM 746 O O . ALA A 1 96 ? 1.239 -8.492 -10.969 1 96.5 96 ALA A O 1
ATOM 747 N N . ALA A 1 97 ? 1.062 -6.621 -9.773 1 96.88 97 ALA A N 1
ATOM 748 C CA . ALA A 1 97 ? 0.04 -7.188 -8.898 1 96.88 97 ALA A CA 1
ATOM 749 C C . ALA A 1 97 ? -0.765 -6.086 -8.211 1 96.88 97 ALA A C 1
ATOM 751 O O . ALA A 1 97 ? -0.252 -4.992 -7.973 1 96.88 97 ALA A O 1
ATOM 752 N N . PRO A 1 98 ? -2.049 -6.414 -7.879 1 95.31 98 PRO A N 1
ATOM 753 C CA . PRO A 1 98 ? -2.75 -5.523 -6.953 1 95.31 98 PRO A CA 1
ATOM 754 C C . PRO A 1 98 ? -2.088 -5.465 -5.578 1 95.31 98 PRO A C 1
ATOM 756 O O . PRO A 1 98 ? -1.389 -6.402 -5.184 1 95.31 98 PRO A O 1
ATOM 759 N N . TYR A 1 99 ? -2.316 -4.422 -4.84 1 95.56 99 TYR A N 1
ATOM 760 C CA . TYR A 1 99 ? -1.638 -4.203 -3.566 1 95.56 99 TYR A CA 1
ATOM 761 C C . TYR A 1 99 ? -1.935 -5.336 -2.588 1 95.56 99 TYR A C 1
ATOM 763 O O . TYR A 1 99 ? -1.018 -5.926 -2.014 1 95.56 99 TYR A O 1
ATOM 771 N N . SER A 1 100 ? -3.131 -5.703 -2.395 1 95.5 100 SER A N 1
ATOM 772 C CA . SER A 1 100 ? -3.516 -6.699 -1.402 1 95.5 100 SER A CA 1
ATOM 773 C C . SER A 1 100 ? -2.969 -8.078 -1.762 1 95.5 100 SER A C 1
ATOM 775 O O . SER A 1 100 ? -2.289 -8.711 -0.952 1 95.5 100 SER A O 1
ATOM 777 N N . ALA A 1 101 ? -3.188 -8.484 -2.992 1 96.06 101 ALA A N 1
ATOM 778 C CA . ALA A 1 101 ? -2.707 -9.797 -3.436 1 96.06 101 ALA A CA 1
ATOM 779 C C . ALA A 1 101 ? -1.185 -9.812 -3.541 1 96.06 101 ALA A C 1
ATOM 781 O O . ALA A 1 101 ? -0.553 -10.844 -3.318 1 96.06 101 ALA A O 1
ATOM 782 N N . GLY A 1 102 ? -0.699 -8.688 -3.941 1 97.56 102 GLY A N 1
ATOM 783 C CA . GLY A 1 102 ? 0.751 -8.578 -3.975 1 97.56 102 GLY A CA 1
ATOM 784 C C . GLY A 1 102 ? 1.398 -8.82 -2.625 1 97.56 102 GLY A C 1
ATOM 785 O O . GLY A 1 102 ? 2.381 -9.562 -2.525 1 97.56 102 GLY A O 1
ATOM 786 N N . GLU A 1 103 ? 0.861 -8.242 -1.65 1 96.62 103 GLU A N 1
ATOM 787 C CA . GLU A 1 103 ? 1.427 -8.352 -0.309 1 96.62 103 GLU A CA 1
ATOM 788 C C . GLU A 1 103 ? 1.169 -9.727 0.292 1 96.62 103 GLU A C 1
ATOM 790 O O . GLU A 1 103 ? 2.061 -10.32 0.903 1 96.62 103 GLU A O 1
ATOM 795 N N . SER A 1 104 ? 0.032 -10.273 0.086 1 96.31 104 SER A N 1
ATOM 796 C CA . SER A 1 104 ? -0.387 -11.445 0.846 1 96.31 104 SER A CA 1
ATOM 797 C C . SER A 1 104 ? -0.093 -12.734 0.082 1 96.31 104 SER A C 1
ATOM 799 O O . SER A 1 104 ? -0.003 -13.805 0.678 1 96.31 104 SER A O 1
ATOM 801 N N . LEU A 1 105 ? 0.031 -12.648 -1.232 1 97.31 105 LEU A N 1
ATOM 802 C CA . LEU A 1 105 ? 0.204 -13.852 -2.037 1 97.31 105 LEU A CA 1
ATOM 803 C C . LEU A 1 105 ? 1.508 -13.797 -2.826 1 97.31 105 LEU A C 1
ATOM 805 O O . LEU A 1 105 ? 2.367 -14.664 -2.68 1 97.31 105 LEU A O 1
ATOM 809 N N . LEU A 1 106 ? 1.686 -12.727 -3.561 1 98.25 106 LEU A N 1
ATOM 810 C CA . LEU A 1 106 ? 2.826 -12.656 -4.469 1 98.25 106 LEU A CA 1
ATOM 811 C C . LEU A 1 106 ? 4.137 -12.594 -3.688 1 98.25 106 LEU A C 1
ATOM 813 O O . LEU A 1 106 ? 5.086 -13.32 -3.992 1 98.25 106 LEU A O 1
ATOM 817 N N . MET A 1 107 ? 4.223 -11.727 -2.697 1 98.44 107 MET A N 1
ATOM 818 C CA . MET A 1 107 ? 5.484 -11.508 -1.995 1 98.44 107 MET A CA 1
ATOM 819 C C . MET A 1 107 ? 5.934 -12.773 -1.275 1 98.44 107 MET A C 1
ATOM 821 O O . MET A 1 107 ? 7.09 -13.18 -1.391 1 98.44 107 MET A O 1
ATOM 825 N N . PRO A 1 108 ? 5.059 -13.445 -0.54 1 97.94 108 PRO A N 1
ATOM 826 C CA . PRO A 1 108 ? 5.492 -14.719 0.044 1 97.94 108 PRO A CA 1
ATOM 827 C C . PRO A 1 108 ? 5.996 -15.711 -1.005 1 97.94 108 PRO A C 1
ATOM 829 O O . PRO A 1 108 ? 6.984 -16.406 -0.776 1 97.94 108 PRO A O 1
ATOM 832 N N . ALA A 1 109 ? 5.34 -15.75 -2.098 1 97.69 109 ALA A N 1
ATOM 833 C CA . ALA A 1 109 ? 5.758 -16.641 -3.186 1 97.69 109 ALA A CA 1
ATOM 834 C C . ALA A 1 109 ? 7.125 -16.219 -3.73 1 97.69 109 ALA A C 1
ATOM 836 O O . ALA A 1 109 ? 7.977 -17.078 -3.994 1 97.69 109 ALA A O 1
ATOM 837 N N . LEU A 1 110 ? 7.301 -14.961 -3.92 1 98.25 110 LEU A N 1
ATOM 838 C CA . LEU A 1 110 ? 8.562 -14.438 -4.441 1 98.25 110 LEU A CA 1
ATOM 839 C C . LEU A 1 110 ? 9.703 -14.703 -3.467 1 98.25 110 LEU A C 1
ATOM 841 O O . LEU A 1 110 ? 10.836 -14.953 -3.885 1 98.25 110 LEU A O 1
ATOM 845 N N . LEU A 1 111 ? 9.414 -14.586 -2.199 1 98.06 111 LEU A N 1
ATOM 846 C CA . LEU A 1 111 ? 10.445 -14.867 -1.204 1 98.06 111 LEU A CA 1
ATOM 847 C C . LEU A 1 111 ? 10.867 -16.328 -1.265 1 98.06 111 LEU A C 1
ATOM 849 O O . LEU A 1 111 ? 12.062 -16.641 -1.148 1 98.06 111 LEU A O 1
ATOM 853 N N . GLN A 1 112 ? 9.906 -17.188 -1.454 1 95.44 112 GLN A N 1
ATOM 854 C CA . GLN A 1 112 ? 10.234 -18.594 -1.647 1 95.44 112 GLN A CA 1
ATOM 855 C C . GLN A 1 112 ? 11.062 -18.797 -2.912 1 95.44 112 GLN A C 1
ATOM 857 O O . GLN A 1 112 ? 12.062 -19.531 -2.896 1 95.44 112 GLN A O 1
ATOM 862 N N . LEU A 1 113 ? 10.633 -18.172 -3.938 1 95.38 113 LEU A N 1
ATOM 863 C CA . LEU A 1 113 ? 11.359 -18.266 -5.203 1 95.38 113 LEU A CA 1
ATOM 864 C C . LEU A 1 113 ? 12.789 -17.766 -5.047 1 95.38 113 LEU A C 1
ATOM 866 O O . LEU A 1 113 ? 13.727 -18.375 -5.566 1 95.38 113 LEU A O 1
ATOM 870 N N . GLN A 1 114 ? 12.945 -16.672 -4.332 1 95.5 114 GLN A N 1
ATOM 871 C CA . GLN A 1 114 ? 14.258 -16.078 -4.125 1 95.5 114 GLN A CA 1
ATOM 872 C C . GLN A 1 114 ? 15.164 -17.016 -3.33 1 95.5 114 GLN A C 1
ATOM 874 O O . GLN A 1 114 ? 16.375 -17.094 -3.588 1 95.5 114 GLN A O 1
ATOM 879 N N . ASN A 1 115 ? 14.664 -17.672 -2.393 1 93.31 115 ASN A N 1
ATOM 880 C CA . ASN A 1 115 ? 15.414 -18.656 -1.617 1 93.31 115 ASN A CA 1
ATOM 881 C C . ASN A 1 115 ? 15.969 -19.766 -2.506 1 93.31 115 ASN A C 1
ATOM 883 O O . ASN A 1 115 ? 17.109 -20.219 -2.311 1 93.31 115 ASN A O 1
ATOM 887 N N . GLU A 1 116 ? 15.211 -20.125 -3.439 1 88.75 116 GLU A N 1
ATOM 888 C CA . GLU A 1 116 ? 15.578 -21.219 -4.324 1 88.75 116 GLU A CA 1
ATOM 889 C C . GLU A 1 116 ? 16.469 -20.734 -5.469 1 88.75 116 GLU A C 1
ATOM 891 O O . GLU A 1 116 ? 17.297 -21.5 -5.977 1 88.75 116 GLU A O 1
ATOM 896 N N . HIS A 1 117 ? 16.25 -19.5 -5.828 1 91.94 117 HIS A N 1
ATOM 897 C CA . HIS A 1 117 ? 16.984 -18.922 -6.949 1 91.94 117 HIS A CA 1
ATOM 898 C C . HIS A 1 117 ? 17.531 -17.547 -6.598 1 91.94 117 HIS A C 1
ATOM 900 O O . HIS A 1 117 ? 17.062 -16.531 -7.125 1 91.94 117 HIS A O 1
ATOM 906 N N . PRO A 1 118 ? 18.594 -17.484 -5.902 1 91.12 118 PRO A N 1
ATOM 907 C CA . PRO A 1 118 ? 19.094 -16.234 -5.328 1 91.12 118 PRO A CA 1
ATOM 908 C C . PRO A 1 118 ? 19.641 -15.281 -6.387 1 91.12 118 PRO A C 1
ATOM 910 O O . PRO A 1 118 ? 19.797 -14.086 -6.121 1 91.12 118 PRO A O 1
ATOM 913 N N . GLU A 1 119 ? 19.922 -15.719 -7.562 1 90.19 119 GLU A N 1
ATOM 914 C CA . GLU A 1 119 ? 20.516 -14.867 -8.578 1 90.19 119 GLU A CA 1
ATOM 915 C C . GLU A 1 119 ? 19.453 -14.195 -9.438 1 90.19 119 GLU A C 1
ATOM 917 O O . GLU A 1 119 ? 19.781 -13.367 -10.297 1 90.19 119 GLU A O 1
ATOM 922 N N . LEU A 1 120 ? 18.25 -14.484 -9.156 1 94.06 120 LEU A N 1
ATOM 923 C CA . LEU A 1 120 ? 17.141 -13.883 -9.883 1 94.06 120 LEU A CA 1
ATOM 924 C C . LEU A 1 120 ? 16.859 -12.469 -9.375 1 94.06 120 LEU A C 1
ATOM 926 O O . LEU A 1 120 ? 16.734 -12.25 -8.172 1 94.06 120 LEU A O 1
ATOM 930 N N . GLN A 1 121 ? 16.844 -11.555 -10.305 1 95.94 121 GLN A N 1
ATOM 931 C CA . GLN A 1 121 ? 16.438 -10.188 -9.969 1 95.94 121 GLN A CA 1
ATOM 932 C C . GLN A 1 121 ? 14.93 -10.008 -10.133 1 95.94 121 GLN A C 1
ATOM 934 O O . GLN A 1 121 ? 14.344 -10.508 -11.094 1 95.94 121 GLN A O 1
ATOM 939 N N . VAL A 1 122 ? 14.367 -9.281 -9.188 1 97.38 122 VAL A N 1
ATOM 940 C CA . VAL A 1 122 ? 12.914 -9.156 -9.203 1 97.38 122 VAL A CA 1
ATOM 941 C C . VAL A 1 122 ? 12.516 -7.684 -9.203 1 97.38 122 VAL A C 1
ATOM 943 O O . VAL A 1 122 ? 13.086 -6.883 -8.461 1 97.38 122 VAL A O 1
ATOM 946 N N . ASP A 1 123 ? 11.578 -7.34 -10.07 1 96.62 123 ASP A N 1
ATOM 947 C CA . ASP A 1 123 ? 10.953 -6.023 -10.148 1 96.62 123 ASP A CA 1
ATOM 948 C C . ASP A 1 123 ? 9.438 -6.133 -10.008 1 96.62 123 ASP A C 1
ATOM 950 O O . ASP A 1 123 ? 8.766 -6.723 -10.859 1 96.62 123 ASP A O 1
ATOM 954 N N . VAL A 1 124 ? 8.906 -5.547 -8.938 1 97.44 124 VAL A N 1
ATOM 955 C CA . VAL A 1 124 ? 7.477 -5.688 -8.672 1 97.44 124 VAL A CA 1
ATOM 956 C C . VAL A 1 124 ? 6.785 -4.34 -8.859 1 97.44 124 VAL A C 1
ATOM 958 O O . VAL A 1 124 ? 7.203 -3.334 -8.281 1 97.44 124 VAL A O 1
ATOM 961 N N . ILE A 1 125 ? 5.676 -4.336 -9.609 1 95.38 125 ILE A N 1
ATOM 962 C CA . ILE A 1 125 ? 4.848 -3.156 -9.836 1 95.38 125 ILE A CA 1
ATOM 963 C C . ILE A 1 125 ? 3.486 -3.35 -9.18 1 95.38 125 ILE A C 1
ATOM 965 O O . ILE A 1 125 ? 2.711 -4.223 -9.578 1 95.38 125 ILE A O 1
ATOM 969 N N . PHE A 1 126 ? 3.193 -2.518 -8.211 1 94.88 126 PHE A N 1
ATOM 970 C CA . PHE A 1 126 ? 1.892 -2.576 -7.551 1 94.88 126 PHE A CA 1
ATOM 971 C C . PHE A 1 126 ? 0.92 -1.591 -8.188 1 94.88 126 PHE A C 1
ATOM 973 O O . PHE A 1 126 ? 1.205 -0.394 -8.266 1 94.88 126 PHE A O 1
ATOM 980 N N . ASN A 1 127 ? -0.164 -2.111 -8.539 1 88.25 127 ASN A N 1
ATOM 981 C CA . ASN A 1 127 ? -1.224 -1.335 -9.18 1 88.25 127 ASN A CA 1
ATOM 982 C C . ASN A 1 127 ? -2.557 -2.076 -9.141 1 88.25 127 ASN A C 1
ATOM 984 O O . ASN A 1 127 ? -2.625 -3.256 -9.492 1 88.25 127 ASN A O 1
ATOM 988 N N . ASP A 1 128 ? -3.625 -1.353 -8.812 1 86.69 128 ASP A N 1
ATOM 989 C CA . ASP A 1 128 ? -4.914 -2.029 -8.688 1 86.69 128 ASP A CA 1
ATOM 990 C C . ASP A 1 128 ? -5.629 -2.098 -10.031 1 86.69 128 ASP A C 1
ATOM 992 O O . ASP A 1 128 ? -6.633 -2.795 -10.172 1 86.69 128 ASP A O 1
ATOM 996 N N . ARG A 1 129 ? -5.117 -1.424 -11 1 76.5 129 ARG A N 1
ATOM 997 C CA . ARG A 1 129 ? -5.695 -1.537 -12.336 1 76.5 129 ARG A CA 1
ATOM 998 C C . ARG A 1 129 ? -5.215 -2.803 -13.039 1 76.5 129 ARG A C 1
ATOM 1000 O O . ARG A 1 129 ? -4.211 -3.396 -12.633 1 76.5 129 ARG A O 1
ATOM 1007 N N . VAL A 1 130 ? -6.02 -3.189 -14.008 1 71.81 130 VAL A N 1
ATOM 1008 C CA . VAL A 1 130 ? -5.605 -4.336 -14.805 1 71.81 130 VAL A CA 1
ATOM 1009 C C . VAL A 1 130 ? -4.41 -3.955 -15.68 1 71.81 130 VAL A C 1
ATOM 1011 O O . VAL A 1 130 ? -4.469 -2.98 -16.438 1 71.81 130 VAL A O 1
ATOM 1014 N N . ILE A 1 131 ? -3.375 -4.715 -15.438 1 74.56 131 ILE A N 1
ATOM 1015 C CA . ILE A 1 131 ? -2.172 -4.477 -16.234 1 74.56 131 ILE A CA 1
ATOM 1016 C C . ILE A 1 131 ? -2.002 -5.59 -17.266 1 74.56 131 ILE A C 1
ATOM 1018 O O . ILE A 1 131 ? -1.935 -6.77 -16.906 1 74.56 131 ILE A O 1
ATOM 1022 N N . ASN A 1 132 ? -1.979 -5.172 -18.469 1 72.75 132 ASN A N 1
ATOM 1023 C CA . ASN A 1 132 ? -1.703 -6.098 -19.562 1 72.75 132 ASN A CA 1
ATOM 1024 C C . ASN A 1 132 ? -0.208 -6.371 -19.703 1 72.75 132 ASN A C 1
ATOM 1026 O O . ASN A 1 132 ? 0.567 -5.457 -20 1 72.75 132 ASN A O 1
ATOM 1030 N N . PRO A 1 133 ? 0.119 -7.609 -19.484 1 76.62 133 PRO A N 1
ATOM 1031 C CA . PRO A 1 133 ? 1.555 -7.898 -19.516 1 76.62 133 PRO A CA 1
ATOM 1032 C C . PRO A 1 133 ? 2.184 -7.621 -20.875 1 76.62 133 PRO A C 1
ATOM 1034 O O . PRO A 1 133 ? 3.367 -7.285 -20.953 1 76.62 133 PRO A O 1
ATOM 1037 N N . VAL A 1 134 ? 1.5 -7.746 -21.891 1 71.56 134 VAL A N 1
ATOM 1038 C CA . VAL A 1 134 ? 2.049 -7.586 -23.234 1 71.56 134 VAL A CA 1
ATOM 1039 C C . VAL A 1 134 ? 2.23 -6.102 -23.547 1 71.56 134 VAL A C 1
ATOM 1041 O O . VAL A 1 134 ? 3.275 -5.691 -24.047 1 71.56 134 VAL A O 1
ATOM 1044 N N . THR A 1 135 ? 1.316 -5.289 -23.125 1 69.12 135 THR A N 1
ATOM 1045 C CA . THR A 1 135 ? 1.32 -3.898 -23.578 1 69.12 135 THR A CA 1
ATOM 1046 C C . THR A 1 135 ? 1.971 -2.996 -22.531 1 69.12 135 THR A C 1
ATOM 1048 O O . THR A 1 135 ? 2.393 -1.882 -22.844 1 69.12 135 THR A O 1
ATOM 1051 N N . GLU A 1 136 ? 2.098 -3.551 -21.359 1 76.5 136 GLU A N 1
ATOM 1052 C CA . GLU A 1 136 ? 2.521 -2.639 -20.297 1 76.5 136 GLU A CA 1
ATOM 1053 C C . GLU A 1 136 ? 3.881 -3.041 -19.734 1 76.5 136 GLU A C 1
ATOM 1055 O O . GLU A 1 136 ? 4.285 -2.564 -18.672 1 76.5 136 GLU A O 1
ATOM 1060 N N . GLY A 1 137 ? 4.57 -3.914 -20.438 1 81.62 137 GLY A N 1
ATOM 1061 C CA . GLY A 1 137 ? 5.992 -4.141 -20.219 1 81.62 137 GLY A CA 1
ATOM 1062 C C . GLY A 1 137 ? 6.281 -4.914 -18.938 1 81.62 137 GLY A C 1
ATOM 1063 O O . GLY A 1 137 ? 7.219 -4.586 -18.219 1 81.62 137 GLY A O 1
ATOM 1064 N N . VAL A 1 138 ? 5.406 -5.832 -18.562 1 91.62 138 VAL A N 1
ATOM 1065 C CA . VAL A 1 138 ? 5.699 -6.75 -17.469 1 91.62 138 VAL A CA 1
ATOM 1066 C C . VAL A 1 138 ? 5.723 -8.188 -17.984 1 91.62 138 VAL A C 1
ATOM 1068 O O . VAL A 1 138 ? 5.137 -8.484 -19.031 1 91.62 138 VAL A O 1
ATOM 1071 N N . ASP A 1 139 ? 6.492 -9.039 -17.281 1 93.44 139 ASP A N 1
ATOM 1072 C CA . ASP A 1 139 ? 6.602 -10.438 -17.672 1 93.44 139 ASP A CA 1
ATOM 1073 C C . ASP A 1 139 ? 5.395 -11.242 -17.188 1 93.44 139 ASP A C 1
ATOM 1075 O O . ASP A 1 139 ? 4.945 -12.164 -17.875 1 93.44 139 ASP A O 1
ATOM 1079 N N . LEU A 1 140 ? 4.953 -10.914 -16.031 1 95.75 140 LEU A N 1
ATOM 1080 C CA . LEU A 1 140 ? 3.811 -11.562 -15.398 1 95.75 140 LEU A CA 1
ATOM 1081 C C . LEU A 1 140 ? 2.904 -10.539 -14.727 1 95.75 140 LEU A C 1
ATOM 1083 O O . LEU A 1 140 ? 3.359 -9.453 -14.344 1 95.75 140 LEU A O 1
ATOM 1087 N N . SER A 1 141 ? 1.652 -10.922 -14.586 1 95.5 141 SER A N 1
ATOM 1088 C CA . SER A 1 141 ? 0.709 -10.078 -13.859 1 95.5 141 SER A CA 1
ATOM 1089 C C . SER A 1 141 ? -0.256 -10.922 -13.031 1 95.5 141 SER A C 1
ATOM 1091 O O . SER A 1 141 ? -0.898 -11.836 -13.555 1 95.5 141 SER A O 1
ATOM 1093 N N . LEU A 1 142 ? -0.22 -10.633 -11.758 1 96.38 142 LEU A N 1
ATOM 1094 C CA . LEU A 1 142 ? -1.259 -11.188 -10.898 1 96.38 142 LEU A CA 1
ATOM 1095 C C . LEU A 1 142 ? -2.523 -10.336 -10.961 1 96.38 142 LEU A C 1
ATOM 1097 O O . LEU A 1 142 ? -2.463 -9.117 -10.82 1 96.38 142 LEU A O 1
ATOM 1101 N N . ARG A 1 143 ? -3.637 -11.039 -11.148 1 93.62 143 ARG A N 1
ATOM 1102 C CA . ARG A 1 143 ? -4.898 -10.32 -11.312 1 93.62 143 ARG A CA 1
ATOM 1103 C C . ARG A 1 143 ? -5.984 -10.922 -10.43 1 93.62 143 ARG A C 1
ATOM 1105 O O . ARG A 1 143 ? -6.082 -12.148 -10.305 1 93.62 143 ARG A O 1
ATOM 1112 N N . LEU A 1 144 ? -6.688 -10 -9.844 1 92.94 144 LEU A N 1
ATOM 1113 C CA . LEU A 1 144 ? -7.91 -10.391 -9.156 1 92.94 144 LEU A CA 1
ATOM 1114 C C . LEU A 1 144 ? -9.141 -9.914 -9.922 1 92.94 144 LEU A C 1
ATOM 1116 O O . LEU A 1 144 ? -9.156 -8.797 -10.453 1 92.94 144 LEU A O 1
ATOM 1120 N N . GLY A 1 145 ? -10.156 -10.742 -9.891 1 90.06 145 GLY A N 1
ATOM 1121 C CA . GLY A 1 145 ? -11.383 -10.375 -10.586 1 90.06 145 GLY A CA 1
ATOM 1122 C C . GLY A 1 145 ? -11.438 -10.891 -12.016 1 90.06 145 GLY A C 1
ATOM 1123 O O . GLY A 1 145 ? -10.578 -11.672 -12.43 1 90.06 145 GLY A O 1
ATOM 1124 N N . ASP A 1 146 ? -12.344 -10.359 -12.75 1 84.31 146 ASP A N 1
ATOM 1125 C CA . ASP A 1 146 ? -12.602 -10.859 -14.094 1 84.31 146 ASP A CA 1
ATOM 1126 C C . ASP A 1 146 ? -11.508 -10.406 -15.062 1 84.31 146 ASP A C 1
ATOM 1128 O O . ASP A 1 146 ? -10.953 -9.32 -14.922 1 84.31 146 ASP A O 1
ATOM 1132 N N . VAL A 1 147 ? -11.195 -11.352 -15.852 1 81.12 147 VAL A N 1
ATOM 1133 C CA . VAL A 1 147 ? -10.211 -11.047 -16.891 1 81.12 147 VAL A CA 1
ATOM 1134 C C . VAL A 1 147 ? -10.898 -10.914 -18.234 1 81.12 147 VAL A C 1
ATOM 1136 O O . VAL A 1 147 ? -11.742 -11.742 -18.594 1 81.12 147 VAL A O 1
ATOM 1139 N N . SER A 1 148 ? -10.664 -9.719 -18.797 1 76.31 148 SER A N 1
ATOM 1140 C CA . SER A 1 148 ? -11.203 -9.523 -20.141 1 76.31 148 SER A CA 1
ATOM 1141 C C . SER A 1 148 ? -10.312 -10.172 -21.188 1 76.31 148 SER A C 1
ATOM 1143 O O . SER A 1 148 ? -9.227 -10.664 -20.875 1 76.31 148 SER A O 1
ATOM 1145 N N . GLU A 1 149 ? -10.852 -10.133 -22.422 1 73.25 149 GLU A N 1
ATOM 1146 C CA . GLU A 1 149 ? -10.062 -10.648 -23.531 1 73.25 149 GLU A CA 1
ATOM 1147 C C . GLU A 1 149 ? -8.875 -9.742 -23.844 1 73.25 149 GLU A C 1
ATOM 1149 O O . GLU A 1 149 ? -8.938 -8.531 -23.625 1 73.25 149 GLU A O 1
ATOM 1154 N N . GLY A 1 150 ? -7.812 -10.453 -24.047 1 73.25 150 GLY A N 1
ATOM 1155 C CA . GLY A 1 150 ? -6.602 -9.742 -24.422 1 73.25 150 GLY A CA 1
ATOM 1156 C C . GLY A 1 150 ? -5.539 -10.648 -25.016 1 73.25 150 GLY A C 1
ATOM 1157 O O . GLY A 1 150 ? -5.762 -11.852 -25.172 1 73.25 150 GLY A O 1
ATOM 1158 N N . PHE A 1 151 ? -4.504 -10.016 -25.453 1 76.19 151 PHE A N 1
ATOM 1159 C CA . PHE A 1 151 ? -3.393 -10.766 -26.031 1 76.19 151 PHE A CA 1
ATOM 1160 C C . PHE A 1 151 ? -2.463 -11.266 -24.922 1 76.19 151 PHE A C 1
ATOM 1162 O O . PHE A 1 151 ? -1.31 -10.844 -24.844 1 76.19 151 PHE A O 1
ATOM 1169 N N . PHE A 1 152 ? -3.049 -12.078 -24.078 1 84.94 152 PHE A N 1
ATOM 1170 C CA . PHE A 1 152 ? -2.322 -12.727 -22.984 1 84.94 152 PHE A CA 1
ATOM 1171 C C . PHE A 1 152 ? -2.969 -14.062 -22.625 1 84.94 152 PHE A C 1
ATOM 1173 O O . PHE A 1 152 ? -4.066 -14.375 -23.094 1 84.94 152 PHE A O 1
ATOM 1180 N N . VAL A 1 153 ? -2.213 -14.859 -21.984 1 83.88 153 VAL A N 1
ATOM 1181 C CA . VAL A 1 153 ? -2.729 -16.109 -21.422 1 83.88 153 VAL A CA 1
ATOM 1182 C C . VAL A 1 153 ? -3.047 -15.906 -19.938 1 83.88 153 VAL A C 1
ATOM 1184 O O . VAL A 1 153 ? -2.234 -15.359 -19.188 1 83.88 153 VAL A O 1
ATOM 1187 N N . ALA A 1 154 ? -4.219 -16.297 -19.578 1 89.06 154 ALA A N 1
ATOM 1188 C CA . ALA A 1 154 ? -4.648 -16.219 -18.188 1 89.06 154 ALA A CA 1
ATOM 1189 C C . ALA A 1 154 ? -4.699 -17.609 -17.547 1 89.06 154 ALA A C 1
ATOM 1191 O O . ALA A 1 154 ? -5.508 -18.453 -17.953 1 89.06 154 ALA A O 1
ATOM 1192 N N . ARG A 1 155 ? -3.889 -17.781 -16.547 1 87.12 155 ARG A N 1
ATOM 1193 C CA . ARG A 1 155 ? -3.895 -19.031 -15.797 1 87.12 155 ARG A CA 1
ATOM 1194 C C . ARG A 1 155 ? -4.68 -18.906 -14.492 1 87.12 155 ARG A C 1
ATOM 1196 O O . ARG A 1 155 ? -4.383 -18.031 -13.68 1 87.12 155 ARG A O 1
ATOM 1203 N N . PRO A 1 156 ? -5.656 -19.781 -14.344 1 90.69 156 PRO A N 1
ATOM 1204 C CA . PRO A 1 156 ? -6.414 -19.703 -13.094 1 90.69 156 PRO A CA 1
ATOM 1205 C C . PRO A 1 156 ? -5.609 -20.156 -11.883 1 90.69 156 PRO A C 1
ATOM 1207 O O . PRO A 1 156 ? -4.934 -21.188 -11.938 1 90.69 156 PRO A O 1
ATOM 1210 N N . LEU A 1 157 ? -5.695 -19.391 -10.867 1 94.19 157 LEU A N 1
ATOM 1211 C CA . LEU A 1 157 ? -4.984 -19.734 -9.633 1 94.19 157 LEU A CA 1
ATOM 1212 C C . LEU A 1 157 ? -5.957 -20.203 -8.555 1 94.19 157 LEU A C 1
ATOM 1214 O O . LEU A 1 157 ? -5.562 -20.906 -7.625 1 94.19 157 LEU A O 1
ATOM 1218 N N . GLY A 1 158 ? -7.164 -19.812 -8.586 1 94.06 158 GLY A N 1
ATOM 1219 C CA . GLY A 1 158 ? -8.18 -20.047 -7.574 1 94.06 158 GLY A CA 1
ATOM 1220 C C . GLY A 1 158 ? -8.992 -18.812 -7.246 1 94.06 158 GLY A C 1
ATOM 1221 O O . GLY A 1 158 ? -9.227 -17.969 -8.117 1 94.06 158 GLY A O 1
ATOM 1222 N N . THR A 1 159 ? -9.562 -18.859 -6.059 1 94.75 159 THR A N 1
ATOM 1223 C CA . THR A 1 159 ? -10.391 -17.75 -5.633 1 94.75 159 THR A CA 1
ATOM 1224 C C . THR A 1 159 ? -9.859 -17.141 -4.332 1 94.75 159 THR A C 1
ATOM 1226 O O . THR A 1 159 ? -9.188 -17.828 -3.557 1 94.75 159 THR A O 1
ATOM 1229 N N . VAL A 1 160 ? -10.062 -15.898 -4.234 1 95.56 160 VAL A N 1
ATOM 1230 C CA . VAL A 1 160 ? -9.758 -15.172 -3.008 1 95.56 160 VAL A CA 1
ATOM 1231 C C . VAL A 1 160 ? -11.055 -14.773 -2.305 1 95.56 160 VAL A C 1
ATOM 1233 O O . VAL A 1 160 ? -11.836 -13.969 -2.826 1 95.56 160 VAL A O 1
ATOM 1236 N N . ARG A 1 161 ? -11.234 -15.344 -1.137 1 94.94 161 ARG A N 1
ATOM 1237 C CA . ARG A 1 161 ? -12.43 -15.047 -0.361 1 94.94 161 ARG A CA 1
ATOM 1238 C C . ARG A 1 161 ? -12.406 -13.609 0.154 1 94.94 161 ARG A C 1
ATOM 1240 O O . ARG A 1 161 ? -11.344 -13.078 0.459 1 94.94 161 ARG A O 1
ATOM 1247 N N . ARG A 1 162 ? -13.555 -13.031 0.165 1 95.75 162 ARG A N 1
ATOM 1248 C CA . ARG A 1 162 ? -13.773 -11.734 0.795 1 95.75 162 ARG A CA 1
ATOM 1249 C C . ARG A 1 162 ? -14.656 -11.867 2.031 1 95.75 162 ARG A C 1
ATOM 1251 O O . ARG A 1 162 ? -15.57 -12.688 2.061 1 95.75 162 ARG A O 1
ATOM 1258 N N . VAL A 1 163 ? -14.383 -11.016 3.045 1 97 163 VAL A N 1
ATOM 1259 C CA . VAL A 1 163 ? -15.047 -11.227 4.324 1 97 163 VAL A CA 1
ATOM 1260 C C . VAL A 1 163 ? -15.531 -9.891 4.883 1 97 163 VAL A C 1
ATOM 1262 O O . VAL A 1 163 ? -14.82 -8.883 4.797 1 97 163 VAL A O 1
ATOM 1265 N N . LEU A 1 164 ? -16.719 -9.945 5.316 1 98.06 164 LEU A N 1
ATOM 1266 C CA . LEU A 1 164 ? -17.266 -8.82 6.074 1 98.06 164 LEU A CA 1
ATOM 1267 C C . LEU A 1 164 ? -16.797 -8.875 7.527 1 98.06 164 LEU A C 1
ATOM 1269 O O . LEU A 1 164 ? -16.984 -9.891 8.203 1 98.06 164 LEU A O 1
ATOM 1273 N N . LEU A 1 165 ? -16.25 -7.707 8.031 1 98.62 165 LEU A N 1
ATOM 1274 C CA . LEU A 1 165 ? -15.547 -7.773 9.312 1 98.62 165 LEU A CA 1
ATOM 1275 C C . LEU A 1 165 ? -15.898 -6.57 10.18 1 98.62 165 LEU A C 1
ATOM 1277 O O . LEU A 1 165 ? -16.203 -5.492 9.672 1 98.62 165 LEU A O 1
ATOM 1281 N N . ALA A 1 166 ? -15.805 -6.801 11.477 1 98.75 166 ALA A N 1
ATOM 1282 C CA . ALA A 1 166 ? -15.82 -5.75 12.484 1 98.75 166 ALA A CA 1
ATOM 1283 C C . ALA A 1 166 ? -14.93 -6.117 13.672 1 98.75 166 ALA A C 1
ATOM 1285 O O . ALA A 1 166 ? -14.617 -7.289 13.875 1 98.75 166 ALA A O 1
ATOM 1286 N N . SER A 1 167 ? -14.539 -5.09 14.391 1 98.75 167 SER A N 1
ATOM 1287 C CA . SER A 1 167 ? -13.797 -5.336 15.625 1 98.75 167 SER A CA 1
ATOM 1288 C C . SER A 1 167 ? -14.734 -5.688 16.781 1 98.75 167 SER A C 1
ATOM 1290 O O . SER A 1 167 ? -15.906 -5.309 16.766 1 98.75 167 SER A O 1
ATOM 1292 N N . PRO A 1 168 ? -14.234 -6.398 17.781 1 98.62 168 PRO A N 1
ATOM 1293 C CA . PRO A 1 168 ? -15.023 -6.621 19 1 98.62 168 PRO A CA 1
ATOM 1294 C C . PRO A 1 168 ? -15.477 -5.316 19.656 1 98.62 168 PRO A C 1
ATOM 1296 O O . PRO A 1 168 ? -16.578 -5.242 20.188 1 98.62 168 PRO A O 1
ATOM 1299 N N . ALA A 1 169 ? -14.656 -4.363 19.594 1 97.94 169 ALA A N 1
ATOM 1300 C CA . ALA A 1 169 ? -14.969 -3.076 20.219 1 97.94 169 ALA A CA 1
ATOM 1301 C C . ALA A 1 169 ? -16.219 -2.455 19.578 1 97.94 169 ALA A C 1
ATOM 1303 O O . ALA A 1 169 ? -17.094 -1.948 20.281 1 97.94 169 ALA A O 1
ATOM 1304 N N . LEU A 1 170 ? -16.266 -2.48 18.281 1 98.25 170 LEU A N 1
ATOM 1305 C CA . LEU A 1 170 ? -17.422 -1.938 17.609 1 98.25 170 LEU A CA 1
ATOM 1306 C C . LEU A 1 170 ? -18.688 -2.715 17.984 1 98.25 170 LEU A C 1
ATOM 1308 O O . LEU A 1 170 ? -19.734 -2.119 18.266 1 98.25 170 LEU A O 1
ATOM 1312 N N . LEU A 1 171 ? -18.578 -3.996 17.953 1 98.12 171 LEU A N 1
ATOM 1313 C CA . LEU A 1 171 ? -19.719 -4.855 18.234 1 98.12 171 LEU A CA 1
ATOM 1314 C C . LEU A 1 171 ? -20.203 -4.688 19.672 1 98.12 171 LEU A C 1
ATOM 1316 O O . LEU A 1 171 ? -21.391 -4.789 19.953 1 98.12 171 LEU A O 1
ATOM 1320 N N . ALA A 1 172 ? -19.266 -4.5 20.562 1 97.94 172 ALA A N 1
ATOM 1321 C CA . ALA A 1 172 ? -19.641 -4.246 21.953 1 97.94 172 ALA A CA 1
ATOM 1322 C C . ALA A 1 172 ? -20.438 -2.957 22.078 1 97.94 172 ALA A C 1
ATOM 1324 O O . ALA A 1 172 ? -21.359 -2.873 22.906 1 97.94 172 ALA A O 1
ATOM 1325 N N . LYS A 1 173 ? -20.156 -2.07 21.281 1 96.69 173 LYS A N 1
ATOM 1326 C CA . LYS A 1 173 ? -20.781 -0.752 21.359 1 96.69 173 LYS A CA 1
ATOM 1327 C C . LYS A 1 173 ? -22.109 -0.733 20.594 1 96.69 173 LYS A C 1
ATOM 1329 O O . LYS A 1 173 ? -23.094 -0.155 21.062 1 96.69 173 LYS A O 1
ATOM 1334 N N . MET A 1 174 ? -22.172 -1.401 19.453 1 97.19 174 MET A N 1
ATOM 1335 C CA . MET A 1 174 ? -23.312 -1.185 18.562 1 97.19 174 MET A CA 1
ATOM 1336 C C . MET A 1 174 ? -24.109 -2.471 18.375 1 97.19 174 MET A C 1
ATOM 1338 O O . MET A 1 174 ? -25.172 -2.461 17.75 1 97.19 174 MET A O 1
ATOM 1342 N N . GLY A 1 175 ? -23.594 -3.598 18.891 1 97.12 175 GLY A N 1
ATOM 1343 C CA . GLY A 1 175 ? -24.25 -4.879 18.688 1 97.12 175 GLY A CA 1
ATOM 1344 C C . GLY A 1 175 ? -23.828 -5.566 17.391 1 97.12 175 GLY A C 1
ATOM 1345 O O . GLY A 1 175 ? -23.078 -5 16.609 1 97.12 175 GLY A O 1
ATOM 1346 N N . HIS A 1 176 ? -24.328 -6.773 17.219 1 96.88 176 HIS A N 1
ATOM 1347 C CA . HIS A 1 176 ? -24.047 -7.574 16.031 1 96.88 176 HIS A CA 1
ATOM 1348 C C . HIS A 1 176 ? -25.156 -7.418 14.992 1 96.88 176 HIS A C 1
ATOM 1350 O O . HIS A 1 176 ? -26.344 -7.547 15.305 1 96.88 176 HIS A O 1
ATOM 1356 N N . PRO A 1 177 ? -24.719 -7.07 13.797 1 96.62 177 PRO A N 1
ATOM 1357 C CA . PRO A 1 177 ? -25.75 -7.102 12.75 1 96.62 177 PRO A CA 1
ATOM 1358 C C . PRO A 1 177 ? -26.172 -8.523 12.383 1 96.62 177 PRO A C 1
ATOM 1360 O O . PRO A 1 177 ? -25.344 -9.312 11.922 1 96.62 177 PRO A O 1
ATOM 1363 N N . ASP A 1 178 ? -27.438 -8.797 12.414 1 92.88 178 ASP A N 1
ATOM 1364 C CA . ASP A 1 178 ? -27.906 -10.164 12.211 1 92.88 178 ASP A CA 1
ATOM 1365 C C . ASP A 1 178 ? -28.469 -10.344 10.805 1 92.88 178 ASP A C 1
ATOM 1367 O O . ASP A 1 178 ? -28.688 -11.477 10.359 1 92.88 178 ASP A O 1
ATOM 1371 N N . THR A 1 179 ? -28.781 -9.289 10.18 1 95.31 179 THR A N 1
ATOM 1372 C CA . THR A 1 179 ? -29.312 -9.344 8.828 1 95.31 179 THR A CA 1
ATOM 1373 C C . THR A 1 179 ? -28.578 -8.375 7.914 1 95.31 179 THR A C 1
ATOM 1375 O O . THR A 1 179 ? -27.984 -7.398 8.383 1 95.31 179 THR A O 1
ATOM 1378 N N . PRO A 1 180 ? -28.609 -8.648 6.637 1 96.44 180 PRO A N 1
ATOM 1379 C CA . PRO A 1 180 ? -27.969 -7.738 5.68 1 96.44 180 PRO A CA 1
ATOM 1380 C C . PRO A 1 180 ? -28.516 -6.312 5.773 1 96.44 180 PRO A C 1
ATOM 1382 O O . PRO A 1 180 ? -27.734 -5.352 5.703 1 96.44 180 PRO A O 1
ATOM 1385 N N . ASP A 1 181 ? -29.734 -6.137 6.016 1 95.06 181 ASP A N 1
ATOM 1386 C CA . ASP A 1 181 ? -30.359 -4.816 6.047 1 95.06 181 ASP A CA 1
ATOM 1387 C C . ASP A 1 181 ? -29.875 -4.008 7.246 1 95.06 181 ASP A C 1
ATOM 1389 O O . ASP A 1 181 ? -29.859 -2.773 7.207 1 95.06 181 ASP A O 1
ATOM 1393 N N . ALA A 1 182 ? -29.469 -4.672 8.266 1 97.25 182 ALA A N 1
ATOM 1394 C CA . ALA A 1 182 ? -29 -4 9.477 1 97.25 182 ALA A CA 1
ATOM 1395 C C . ALA A 1 182 ? -27.688 -3.26 9.219 1 97.25 182 ALA A C 1
ATOM 1397 O O . ALA A 1 182 ? -27.281 -2.4 10.008 1 97.25 182 ALA A O 1
ATOM 1398 N N . LEU A 1 183 ? -26.984 -3.537 8.109 1 97.44 183 LEU A N 1
ATOM 1399 C CA . LEU A 1 183 ? -25.672 -2.975 7.824 1 97.44 183 LEU A CA 1
ATOM 1400 C C . LEU A 1 183 ? -25.75 -1.459 7.676 1 97.44 183 LEU A C 1
ATOM 1402 O O . LEU A 1 183 ? -24.781 -0.752 7.961 1 97.44 183 LEU A O 1
ATOM 1406 N N . THR A 1 184 ? -26.891 -0.943 7.281 1 95.06 184 THR A N 1
ATOM 1407 C CA . THR A 1 184 ? -27.047 0.489 7.059 1 95.06 184 THR A CA 1
ATOM 1408 C C . THR A 1 184 ? -26.953 1.255 8.375 1 95.06 184 THR A C 1
ATOM 1410 O O . THR A 1 184 ? -26.688 2.459 8.383 1 95.06 184 THR A O 1
ATOM 1413 N N . ASP A 1 185 ? -27.156 0.567 9.461 1 96.5 185 ASP A N 1
ATOM 1414 C CA . ASP A 1 185 ? -27.156 1.199 10.781 1 96.5 185 ASP A CA 1
ATOM 1415 C C . ASP A 1 185 ? -25.734 1.323 11.336 1 96.5 185 ASP A C 1
ATOM 1417 O O . ASP A 1 185 ? -25.531 1.912 12.398 1 96.5 185 ASP A O 1
ATOM 1421 N N . TYR A 1 186 ? -24.75 0.792 10.641 1 97.69 186 TYR A N 1
ATOM 1422 C CA . TYR A 1 186 ? -23.359 0.805 11.086 1 97.69 186 TYR A CA 1
ATOM 1423 C C . TYR A 1 186 ? -22.5 1.642 10.148 1 97.69 186 TYR A C 1
ATOM 1425 O O . TYR A 1 186 ? -22.719 1.656 8.938 1 97.69 186 TYR A O 1
ATOM 1433 N N . PRO A 1 187 ? -21.516 2.359 10.75 1 97.81 187 PRO A N 1
ATOM 1434 C CA . PRO A 1 187 ? -20.516 2.957 9.852 1 97.81 187 PRO A CA 1
ATOM 1435 C C . PRO A 1 187 ? -19.781 1.916 9.023 1 97.81 187 PRO A C 1
ATOM 1437 O O . PRO A 1 187 ? -19.484 0.825 9.516 1 97.81 187 PRO A O 1
ATOM 1440 N N . PHE A 1 188 ? -19.531 2.301 7.781 1 97.81 188 PHE A N 1
ATOM 1441 C CA . PHE A 1 188 ? -18.859 1.388 6.855 1 97.81 188 PHE A CA 1
ATOM 1442 C C . PHE A 1 188 ? -17.594 2.008 6.301 1 97.81 188 PHE A C 1
ATOM 1444 O O . PHE A 1 188 ? -17.562 3.201 5.988 1 97.81 188 PHE A O 1
ATOM 1451 N N . ALA A 1 189 ? -16.516 1.213 6.266 1 98.06 189 ALA A N 1
ATOM 1452 C CA . ALA A 1 189 ? -15.266 1.587 5.621 1 98.06 189 ALA A CA 1
ATOM 1453 C C . ALA A 1 189 ? -15.062 0.81 4.32 1 98.06 189 ALA A C 1
ATOM 1455 O O . ALA A 1 189 ? -15.164 -0.419 4.305 1 98.06 189 ALA A O 1
ATOM 1456 N N . ALA A 1 190 ? -14.711 1.546 3.258 1 96.31 190 ALA A N 1
ATOM 1457 C CA . ALA A 1 190 ? -14.656 0.885 1.957 1 96.31 190 ALA A CA 1
ATOM 1458 C C . ALA A 1 190 ? -13.398 1.287 1.193 1 96.31 190 ALA A C 1
ATOM 1460 O O . ALA A 1 190 ? -12.898 2.402 1.354 1 96.31 190 ALA A O 1
ATOM 1461 N N . VAL A 1 191 ? -12.922 0.328 0.445 1 94.12 191 VAL A N 1
ATOM 1462 C CA . VAL A 1 191 ? -11.922 0.677 -0.559 1 94.12 191 VAL A CA 1
ATOM 1463 C C . VAL A 1 191 ? -12.602 1.326 -1.763 1 94.12 191 VAL A C 1
ATOM 1465 O O . VAL A 1 191 ? -13.586 0.803 -2.281 1 94.12 191 VAL A O 1
ATOM 1468 N N . SER A 1 192 ? -11.984 2.387 -2.215 1 87.81 192 SER A N 1
ATOM 1469 C CA . SER A 1 192 ? -12.578 3.162 -3.299 1 87.81 192 SER A CA 1
ATOM 1470 C C . SER A 1 192 ? -12.695 2.334 -4.574 1 87.81 192 SER A C 1
ATOM 1472 O O . SER A 1 192 ? -11.773 1.583 -4.914 1 87.81 192 SER A O 1
ATOM 1474 N N . GLY A 1 193 ? -13.797 2.457 -5.227 1 74.06 193 GLY A N 1
ATOM 1475 C CA . GLY A 1 193 ? -13.992 1.853 -6.535 1 74.06 193 GLY A CA 1
ATOM 1476 C C . GLY A 1 193 ? -14.445 0.406 -6.465 1 74.06 193 GLY A C 1
ATOM 1477 O O . GLY A 1 193 ? -14.781 -0.195 -7.484 1 74.06 193 GLY A O 1
ATOM 1478 N N . VAL A 1 194 ? -14.398 -0.123 -5.328 1 71.69 194 VAL A N 1
ATOM 1479 C CA . VAL A 1 194 ? -14.734 -1.54 -5.215 1 71.69 194 VAL A CA 1
ATOM 1480 C C . VAL A 1 194 ? -16.25 -1.714 -5.172 1 71.69 194 VAL A C 1
ATOM 1482 O O . VAL A 1 194 ? -16.781 -2.682 -5.715 1 71.69 194 VAL A O 1
ATOM 1485 N N . PHE A 1 195 ? -16.859 -0.674 -4.508 1 69.94 195 PHE A N 1
ATOM 1486 C CA . PHE A 1 195 ? -18.297 -0.773 -4.375 1 69.94 195 PHE A CA 1
ATOM 1487 C C . PHE A 1 195 ? -19 0.354 -5.133 1 69.94 195 PHE A C 1
ATOM 1489 O O . PHE A 1 195 ? -18.562 1.506 -5.078 1 69.94 195 PHE A O 1
ATOM 1496 N N . ALA A 1 196 ? -19.938 -0.047 -5.855 1 67.88 196 ALA A N 1
ATOM 1497 C CA . ALA A 1 196 ? -20.719 0.943 -6.59 1 67.88 196 ALA A CA 1
ATOM 1498 C C . ALA A 1 196 ? -21.922 1.407 -5.773 1 67.88 196 ALA A C 1
ATOM 1500 O O . ALA A 1 196 ? -22.578 0.599 -5.121 1 67.88 196 ALA A O 1
ATOM 1501 N N . SER A 1 197 ? -22.125 2.721 -5.738 1 72.44 197 SER A N 1
ATOM 1502 C CA . SER A 1 197 ? -23.359 3.32 -5.234 1 72.44 197 SER A CA 1
ATOM 1503 C C . SER A 1 197 ? -23.562 3.016 -3.756 1 72.44 197 SER A C 1
ATOM 1505 O O . SER A 1 197 ? -24.688 2.779 -3.312 1 72.44 197 SER A O 1
ATOM 1507 N N . ASN A 1 198 ? -22.562 2.816 -3.051 1 87.25 198 ASN A N 1
ATOM 1508 C CA . ASN A 1 198 ? -22.609 2.564 -1.615 1 87.25 198 ASN A CA 1
ATOM 1509 C C . ASN A 1 198 ? -23.391 1.296 -1.292 1 87.25 198 ASN A C 1
ATOM 1511 O O . ASN A 1 198 ? -24.234 1.291 -0.386 1 87.25 198 ASN A O 1
ATOM 1515 N N . ARG A 1 199 ? -23.25 0.304 -2.102 1 92.38 199 ARG A N 1
ATOM 1516 C CA . ARG A 1 199 ? -23.875 -1.001 -1.886 1 92.38 199 ARG A CA 1
ATOM 1517 C C . ARG A 1 199 ? -22.844 -2.117 -1.966 1 92.38 199 ARG A C 1
ATOM 1519 O O . ARG A 1 199 ? -21.844 -1.993 -2.674 1 92.38 199 ARG A O 1
ATOM 1526 N N . ILE A 1 200 ? -23.125 -3.164 -1.227 1 94 200 ILE A N 1
ATOM 1527 C CA . ILE A 1 200 ? -22.297 -4.355 -1.357 1 94 200 ILE A CA 1
ATOM 1528 C C . ILE A 1 200 ? -23.156 -5.543 -1.783 1 94 200 ILE A C 1
ATOM 1530 O O . ILE A 1 200 ? -24.359 -5.574 -1.508 1 94 200 ILE A O 1
ATOM 1534 N N . GLN A 1 201 ? -22.516 -6.434 -2.475 1 93.94 201 GLN A N 1
ATOM 1535 C CA . GLN A 1 201 ? -23.203 -7.648 -2.912 1 93.94 201 GLN A CA 1
ATOM 1536 C C . GLN A 1 201 ? -23 -8.781 -1.916 1 93.94 201 GLN A C 1
ATOM 1538 O O . GLN A 1 201 ? -21.875 -9.023 -1.458 1 93.94 201 GLN A O 1
ATOM 1543 N N . LEU A 1 202 ? -24.094 -9.383 -1.566 1 95.88 202 LEU A N 1
ATOM 1544 C CA . LEU A 1 202 ? -24.094 -10.578 -0.724 1 95.88 202 LEU A CA 1
ATOM 1545 C C . LEU A 1 202 ? -24.797 -11.734 -1.415 1 95.88 202 LEU A C 1
ATOM 1547 O O . LEU A 1 202 ? -25.656 -11.516 -2.279 1 95.88 202 LEU A O 1
ATOM 1551 N N . VAL A 1 203 ? -24.344 -12.891 -1.044 1 94.62 203 VAL A N 1
ATOM 1552 C CA . VAL A 1 203 ? -25.016 -14.086 -1.553 1 94.62 203 VAL A CA 1
ATOM 1553 C C . VAL A 1 203 ? -26.031 -14.578 -0.537 1 94.62 203 VAL A C 1
ATOM 1555 O O . VAL A 1 203 ? -25.688 -14.945 0.584 1 94.62 203 VAL A O 1
ATOM 1558 N N . ALA A 1 204 ? -27.25 -14.531 -0.928 1 91.19 204 ALA A N 1
ATOM 1559 C CA . ALA A 1 204 ? -28.344 -14.984 -0.072 1 91.19 204 ALA A CA 1
ATOM 1560 C C . ALA A 1 204 ? -28.672 -16.453 -0.342 1 91.19 204 ALA A C 1
ATOM 1562 O O . ALA A 1 204 ? -27.891 -17.172 -0.966 1 91.19 204 ALA A O 1
ATOM 1563 N N . SER A 1 205 ? -29.812 -16.859 0.343 1 83.38 205 SER A N 1
ATOM 1564 C CA . SER A 1 205 ? -30.266 -18.234 0.145 1 83.38 205 SER A CA 1
ATOM 1565 C C . SER A 1 205 ? -30.438 -18.547 -1.337 1 83.38 205 SER A C 1
ATOM 1567 O O . SER A 1 205 ? -30.734 -17.656 -2.139 1 83.38 205 SER A O 1
ATOM 1569 N N . GLU A 1 206 ? -30.188 -19.781 -1.731 1 81.94 206 GLU A N 1
ATOM 1570 C CA . GLU A 1 206 ? -30.312 -20.312 -3.086 1 81.94 206 GLU A CA 1
ATOM 1571 C C . GLU A 1 206 ? -29.328 -19.641 -4.035 1 81.94 206 GLU A C 1
ATOM 1573 O O . GLU A 1 206 ? -29.656 -19.391 -5.195 1 81.94 206 GLU A O 1
ATOM 1578 N N . ASP A 1 207 ? -28.391 -19 -3.547 1 85.69 207 ASP A N 1
ATOM 1579 C CA . ASP A 1 207 ? -27.281 -18.453 -4.316 1 85.69 207 ASP A CA 1
ATOM 1580 C C . ASP A 1 207 ? -27.703 -17.188 -5.062 1 85.69 207 ASP A C 1
ATOM 1582 O O . ASP A 1 207 ? -27.172 -16.891 -6.141 1 85.69 207 ASP A O 1
ATOM 1586 N N . GLN A 1 208 ? -28.672 -16.562 -4.48 1 91.19 208 GLN A N 1
ATOM 1587 C CA . GLN A 1 208 ? -29.125 -15.297 -5.062 1 91.19 208 GLN A CA 1
ATOM 1588 C C . GLN A 1 208 ? -28.281 -14.125 -4.574 1 91.19 208 GLN A C 1
ATOM 1590 O O . GLN A 1 208 ? -28 -14.008 -3.381 1 91.19 208 GLN A O 1
ATOM 1595 N N . LEU A 1 209 ? -27.938 -13.32 -5.566 1 93.12 209 LEU A N 1
ATOM 1596 C CA . LEU A 1 209 ? -27.188 -12.117 -5.227 1 93.12 209 LEU A CA 1
ATOM 1597 C C . LEU A 1 209 ? -28.125 -10.992 -4.797 1 93.12 209 LEU A C 1
ATOM 1599 O O . LEU A 1 209 ? -29.109 -10.719 -5.473 1 93.12 209 LEU A O 1
ATOM 1603 N N . ILE A 1 210 ? -27.797 -10.43 -3.654 1 93.62 210 ILE A N 1
ATOM 1604 C CA . ILE A 1 210 ? -28.547 -9.273 -3.197 1 93.62 210 ILE A CA 1
ATOM 1605 C C . ILE A 1 210 ? -27.609 -8.078 -3.031 1 93.62 210 ILE A C 1
ATOM 1607 O O . ILE A 1 210 ? -26.438 -8.25 -2.699 1 93.62 210 ILE A O 1
ATOM 1611 N N . ASN A 1 211 ? -28.172 -6.922 -3.301 1 93.62 211 ASN A N 1
ATOM 1612 C CA . ASN A 1 211 ? -27.453 -5.664 -3.119 1 93.62 211 ASN A CA 1
ATOM 1613 C C . ASN A 1 211 ? -27.938 -4.918 -1.877 1 93.62 211 ASN A C 1
ATOM 1615 O O . ASN A 1 211 ? -29.109 -4.551 -1.782 1 93.62 211 ASN A O 1
ATOM 1619 N N . VAL A 1 212 ? -27.031 -4.691 -0.999 1 95 212 VAL A N 1
ATOM 1620 C CA . VAL A 1 212 ? -27.391 -4.133 0.302 1 95 212 VAL A CA 1
ATOM 1621 C C . VAL A 1 212 ? -26.75 -2.762 0.473 1 95 212 VAL A C 1
ATOM 1623 O O . VAL A 1 212 ? -25.562 -2.594 0.209 1 95 212 VAL A O 1
ATOM 1626 N N . PRO A 1 213 ? -27.562 -1.796 0.912 1 94.38 213 PRO A N 1
ATOM 1627 C CA . PRO A 1 213 ? -26.984 -0.477 1.163 1 94.38 213 PRO A CA 1
ATOM 1628 C C . PRO A 1 213 ? -26.094 -0.452 2.41 1 94.38 213 PRO A C 1
ATOM 1630 O O . PRO A 1 213 ? -26.391 -1.13 3.396 1 94.38 213 PRO A O 1
ATOM 1633 N N . VAL A 1 214 ? -25.016 0.289 2.328 1 96 214 VAL A N 1
ATOM 1634 C CA . VAL A 1 214 ? -24.141 0.502 3.475 1 96 214 VAL A CA 1
ATOM 1635 C C . VAL A 1 214 ? -23.906 1.998 3.684 1 96 214 VAL A C 1
ATOM 1637 O O . VAL A 1 214 ? -24.094 2.795 2.76 1 96 214 VAL A O 1
ATOM 1640 N N . ASN A 1 215 ? -23.578 2.357 4.887 1 95.44 215 ASN A N 1
ATOM 1641 C CA . ASN A 1 215 ? -23.328 3.744 5.277 1 95.44 215 ASN A CA 1
ATOM 1642 C C . ASN A 1 215 ? -21.844 4.066 5.312 1 95.44 215 ASN A C 1
ATOM 1644 O O . ASN A 1 215 ? -21.219 4.027 6.375 1 95.44 215 ASN A O 1
ATOM 1648 N N . ILE A 1 216 ? -21.312 4.465 4.199 1 95.44 216 ILE A N 1
ATOM 1649 C CA . ILE A 1 216 ? -19.875 4.672 4.09 1 95.44 216 ILE A CA 1
ATOM 1650 C C . ILE A 1 216 ? -19.484 5.949 4.828 1 95.44 216 ILE A C 1
ATOM 1652 O O . ILE A 1 216 ? -19.906 7.047 4.457 1 95.44 216 ILE A O 1
ATOM 1656 N N . GLN A 1 217 ? -18.625 5.75 5.859 1 96.06 217 GLN A N 1
ATOM 1657 C CA . GLN A 1 217 ? -18.141 6.875 6.652 1 96.06 217 GLN A CA 1
ATOM 1658 C C . GLN A 1 217 ? -16.641 7.07 6.457 1 96.06 217 GLN A C 1
ATOM 1660 O O . GLN A 1 217 ? -16.094 8.117 6.816 1 96.06 217 GLN A O 1
ATOM 1665 N N . PHE A 1 218 ? -16.016 6.059 5.934 1 97.69 218 PHE A N 1
ATOM 1666 C CA . PHE A 1 218 ? -14.594 6.094 5.578 1 97.69 218 PHE A CA 1
ATOM 1667 C C . PHE A 1 218 ? -14.359 5.422 4.23 1 97.69 218 PHE A C 1
ATOM 1669 O O . PHE A 1 218 ? -14.906 4.348 3.963 1 97.69 218 PHE A O 1
ATOM 1676 N N . GLN A 1 219 ? -13.562 6.062 3.422 1 96.44 219 GLN A N 1
ATOM 1677 C CA . GLN A 1 219 ? -13.164 5.496 2.137 1 96.44 219 GLN A CA 1
ATOM 1678 C C . GLN A 1 219 ? -11.68 5.715 1.873 1 96.44 219 GLN A C 1
ATOM 1680 O O . GLN A 1 219 ? -11.102 6.699 2.34 1 96.44 219 GLN A O 1
ATOM 1685 N N . SER A 1 220 ? -11.094 4.766 1.215 1 96.75 220 SER A N 1
ATOM 1686 C CA . SER A 1 220 ? -9.664 4.844 0.911 1 96.75 220 SER A CA 1
ATOM 1687 C C . SER A 1 220 ? -9.328 4.078 -0.365 1 96.75 220 SER A C 1
ATOM 1689 O O . SER A 1 220 ? -10.008 3.107 -0.709 1 96.75 220 SER A O 1
ATOM 1691 N N . THR A 1 221 ? -8.266 4.512 -1 1 93.81 221 THR A N 1
ATOM 1692 C CA . THR A 1 221 ? -7.832 3.801 -2.197 1 93.81 221 THR A CA 1
ATOM 1693 C C . THR A 1 221 ? -6.957 2.605 -1.829 1 93.81 221 THR A C 1
ATOM 1695 O O . THR A 1 221 ? -6.531 1.85 -2.703 1 93.81 221 THR A O 1
ATOM 1698 N N . HIS A 1 222 ? -6.723 2.439 -0.555 1 95.75 222 HIS A N 1
ATOM 1699 C CA . HIS A 1 222 ? -5.828 1.367 -0.132 1 95.75 222 HIS A CA 1
ATOM 1700 C C . HIS A 1 222 ? -6.461 0.523 0.969 1 95.75 222 HIS A C 1
ATOM 1702 O O . HIS A 1 222 ? -7.016 1.062 1.928 1 95.75 222 HIS A O 1
ATOM 1708 N N . TRP A 1 223 ? -6.258 -0.708 0.913 1 96 223 TRP A N 1
ATOM 1709 C CA . TRP A 1 223 ? -6.941 -1.646 1.797 1 96 223 TRP A CA 1
ATOM 1710 C C . TRP A 1 223 ? -6.398 -1.55 3.219 1 96 223 TRP A C 1
ATOM 1712 O O . TRP A 1 223 ? -7.129 -1.772 4.188 1 96 223 TRP A O 1
ATOM 1722 N N . ARG A 1 224 ? -5.188 -1.287 3.371 1 97.19 224 ARG A N 1
ATOM 1723 C CA . ARG A 1 224 ? -4.57 -1.332 4.691 1 97.19 224 ARG A CA 1
ATOM 1724 C C . ARG A 1 224 ? -5.156 -0.261 5.605 1 97.19 224 ARG A C 1
ATOM 1726 O O . ARG A 1 224 ? -5.254 -0.458 6.82 1 97.19 224 ARG A O 1
ATOM 1733 N N . SER A 1 225 ? -5.43 0.897 4.988 1 98 225 SER A N 1
ATOM 1734 C CA . SER A 1 225 ? -6.078 1.931 5.789 1 98 225 SER A CA 1
ATOM 1735 C C . SER A 1 225 ? -7.461 1.486 6.25 1 98 225 SER A C 1
ATOM 1737 O O . SER A 1 225 ? -7.895 1.828 7.352 1 98 225 SER A O 1
ATOM 1739 N N . VAL A 1 226 ? -8.141 0.733 5.441 1 98.12 226 VAL A N 1
ATOM 1740 C CA . VAL A 1 226 ? -9.43 0.171 5.828 1 98.12 226 VAL A CA 1
ATOM 1741 C C . VAL A 1 226 ? -9.242 -0.799 6.992 1 98.12 226 VAL A C 1
ATOM 1743 O O . VAL A 1 226 ? -9.977 -0.745 7.98 1 98.12 226 VAL A O 1
ATOM 1746 N N . LEU A 1 227 ? -8.266 -1.636 6.891 1 98.56 227 LEU A N 1
ATOM 1747 C CA . LEU A 1 227 ? -7.953 -2.553 7.98 1 98.56 227 LEU A CA 1
ATOM 1748 C C . LEU A 1 227 ? -7.719 -1.791 9.281 1 98.56 227 LEU A C 1
ATOM 1750 O O . LEU A 1 227 ? -8.273 -2.146 10.32 1 98.56 227 LEU A O 1
ATOM 1754 N N . SER A 1 228 ? -6.918 -0.748 9.219 1 98.25 228 SER A N 1
ATOM 1755 C CA . SER A 1 228 ? -6.613 0.05 10.406 1 98.25 228 SER A CA 1
ATOM 1756 C C . SER A 1 228 ? -7.875 0.647 11.016 1 98.25 228 SER A C 1
ATOM 1758 O O . SER A 1 228 ? -8.031 0.676 12.234 1 98.25 228 SER A O 1
ATOM 1760 N N . TRP A 1 229 ? -8.703 1.109 10.125 1 98.38 229 TRP A N 1
ATOM 1761 C CA . TRP A 1 229 ? -9.953 1.718 10.555 1 98.38 229 TRP A CA 1
ATOM 1762 C C . TRP A 1 229 ? -10.844 0.696 11.258 1 98.38 229 TRP A C 1
ATOM 1764 O O . TRP A 1 229 ? -11.469 1.003 12.273 1 98.38 229 TRP A O 1
ATOM 1774 N N . LEU A 1 230 ? -10.898 -0.556 10.758 1 98.69 230 LEU A N 1
ATOM 1775 C CA . LEU A 1 230 ? -11.68 -1.637 11.352 1 98.69 230 LEU A CA 1
ATOM 1776 C C . LEU A 1 230 ? -11.117 -2.029 12.711 1 98.69 230 LEU A C 1
ATOM 1778 O O . LEU A 1 230 ? -11.867 -2.182 13.68 1 98.69 230 LEU A O 1
ATOM 1782 N N . LEU A 1 231 ? -9.859 -2.166 12.773 1 98.62 231 LEU A N 1
ATOM 1783 C CA . LEU A 1 231 ? -9.203 -2.588 14.008 1 98.62 231 LEU A CA 1
ATOM 1784 C C . LEU A 1 231 ? -9.445 -1.581 15.125 1 98.62 231 LEU A C 1
ATOM 1786 O O . LEU A 1 231 ? -9.531 -1.957 16.297 1 98.62 231 LEU A O 1
ATOM 1790 N N . ALA A 1 232 ? -9.594 -0.356 14.742 1 98.19 232 ALA A N 1
ATOM 1791 C CA . ALA A 1 232 ? -9.789 0.714 15.711 1 98.19 232 ALA A CA 1
ATOM 1792 C C . ALA A 1 232 ? -11.242 0.773 16.172 1 98.19 232 ALA A C 1
ATOM 1794 O O . ALA A 1 232 ? -11.586 1.575 17.047 1 98.19 232 ALA A O 1
ATOM 1795 N N . GLY A 1 233 ? -12.086 -0.003 15.578 1 98.25 233 GLY A N 1
ATOM 1796 C CA . GLY A 1 233 ? -13.469 -0.112 16.031 1 98.25 233 GLY A CA 1
ATOM 1797 C C . GLY A 1 233 ? -14.367 0.975 15.469 1 98.25 233 GLY A C 1
ATOM 1798 O O . GLY A 1 233 ? -15.367 1.34 16.094 1 98.25 233 GLY A O 1
ATOM 1799 N N . HIS A 1 234 ? -14.016 1.425 14.258 1 97.94 234 HIS A N 1
ATOM 1800 C CA . HIS A 1 234 ? -14.742 2.594 13.766 1 97.94 234 HIS A CA 1
ATOM 1801 C C . HIS A 1 234 ? -15.742 2.211 12.688 1 97.94 234 HIS A C 1
ATOM 1803 O O . HIS A 1 234 ? -16.578 3.029 12.281 1 97.94 234 HIS A O 1
ATOM 1809 N N . ALA A 1 235 ? -15.664 0.975 12.203 1 98.56 235 ALA A N 1
ATOM 1810 C CA . ALA A 1 235 ? -16.562 0.643 11.102 1 98.56 235 ALA A CA 1
ATOM 1811 C C . ALA A 1 235 ? -16.594 -0.864 10.859 1 98.56 235 ALA A C 1
ATOM 1813 O O . ALA A 1 235 ? -15.766 -1.605 11.391 1 98.56 235 ALA A O 1
ATOM 1814 N N . ILE A 1 236 ? -17.609 -1.265 10.133 1 98.5 236 ILE A N 1
ATOM 1815 C CA . ILE A 1 236 ? -17.641 -2.541 9.43 1 98.5 236 ILE A CA 1
ATOM 1816 C C . ILE A 1 236 ? -17 -2.387 8.047 1 98.5 236 ILE A C 1
ATOM 1818 O O . ILE A 1 236 ? -17.031 -1.3 7.469 1 98.5 236 ILE A O 1
ATOM 1822 N N . GLY A 1 237 ? -16.406 -3.41 7.523 1 98.19 237 GLY A N 1
ATOM 1823 C CA . GLY A 1 237 ? -15.844 -3.344 6.184 1 98.19 237 GLY A CA 1
ATOM 1824 C C . GLY A 1 237 ? -15.602 -4.711 5.57 1 98.19 237 GLY A C 1
ATOM 1825 O O . GLY A 1 237 ? -15.82 -5.734 6.219 1 98.19 237 GLY A O 1
ATOM 1826 N N . VAL A 1 238 ? -15.227 -4.691 4.301 1 97.38 238 VAL A N 1
ATOM 1827 C CA . VAL A 1 238 ? -14.922 -5.918 3.564 1 97.38 238 VAL A CA 1
ATOM 1828 C C . VAL A 1 238 ? -13.438 -5.961 3.223 1 97.38 238 VAL A C 1
ATOM 1830 O O . VAL A 1 238 ? -12.875 -4.98 2.727 1 97.38 238 VAL A O 1
ATOM 1833 N N . LEU A 1 239 ? -12.828 -7.062 3.541 1 97.31 239 LEU A N 1
ATOM 1834 C CA . LEU A 1 239 ? -11.438 -7.293 3.166 1 97.31 239 LEU A CA 1
ATOM 1835 C C . LEU A 1 239 ? -11.266 -8.664 2.523 1 97.31 239 LEU A C 1
ATOM 1837 O O . LEU A 1 239 ? -12.109 -9.547 2.697 1 97.31 239 LEU A O 1
ATOM 1841 N N . GLN A 1 240 ? -10.195 -8.789 1.724 1 95.81 240 GLN A N 1
ATOM 1842 C CA . GLN A 1 240 ? -9.797 -10.109 1.252 1 95.81 240 GLN A CA 1
ATOM 1843 C C . GLN A 1 240 ? -9.227 -10.945 2.389 1 95.81 240 GLN A C 1
ATOM 1845 O O . GLN A 1 240 ? -8.43 -10.461 3.191 1 95.81 240 GLN A O 1
ATOM 1850 N N . SER A 1 241 ? -9.555 -12.164 2.455 1 95.81 241 SER A N 1
ATOM 1851 C CA . SER A 1 241 ? -9.234 -13.023 3.586 1 95.81 241 SER A CA 1
ATOM 1852 C C . SER A 1 241 ? -7.727 -13.117 3.803 1 95.81 241 SER A C 1
ATOM 1854 O O . SER A 1 241 ? -7.25 -13.055 4.938 1 95.81 241 SER A O 1
ATOM 1856 N N . PRO A 1 242 ? -6.906 -13.188 2.766 1 95.81 242 PRO A N 1
ATOM 1857 C CA . PRO A 1 242 ? -5.473 -13.375 3.004 1 95.81 242 PRO A CA 1
ATOM 1858 C C . PRO A 1 242 ? -4.84 -12.195 3.742 1 95.81 242 PRO A C 1
ATOM 1860 O O . PRO A 1 242 ? -3.812 -12.359 4.406 1 95.81 242 PRO A O 1
ATOM 1863 N N . VAL A 1 243 ? -5.438 -10.977 3.707 1 96.62 243 VAL A N 1
ATOM 1864 C CA . VAL A 1 243 ? -4.777 -9.812 4.281 1 96.62 243 VAL A CA 1
ATOM 1865 C C . VAL A 1 243 ? -5.238 -9.617 5.727 1 96.62 243 VAL A C 1
ATOM 1867 O O . VAL A 1 243 ? -4.754 -8.719 6.422 1 96.62 243 VAL A O 1
ATOM 1870 N N . CYS A 1 244 ? -6.152 -10.438 6.203 1 97.12 244 CYS A N 1
ATOM 1871 C CA . CYS A 1 244 ? -6.648 -10.234 7.559 1 97.12 244 CYS A CA 1
ATOM 1872 C C . CYS A 1 244 ? -6.73 -11.547 8.32 1 97.12 244 CYS A C 1
ATOM 1874 O O . CYS A 1 244 ? -7.465 -11.664 9.305 1 97.12 244 CYS A O 1
ATOM 1876 N N . ARG A 1 245 ? -6.047 -12.57 7.871 1 95.69 245 ARG A N 1
ATOM 1877 C CA . ARG A 1 245 ? -6.062 -13.883 8.508 1 95.69 245 ARG A CA 1
ATOM 1878 C C . ARG A 1 245 ? -5.613 -13.789 9.961 1 95.69 245 ARG A C 1
ATOM 1880 O O . ARG A 1 245 ? -6.246 -14.367 10.852 1 95.69 245 ARG A O 1
ATOM 1887 N N . LYS A 1 246 ? -4.535 -13.117 10.211 1 95.19 246 LYS A N 1
ATOM 1888 C CA . LYS A 1 246 ? -3.98 -12.992 11.555 1 95.19 246 LYS A CA 1
ATOM 1889 C C . LYS A 1 246 ? -4.969 -12.305 12.492 1 95.19 246 LYS A C 1
ATOM 1891 O O . LYS A 1 246 ? -5.176 -12.758 13.625 1 95.19 246 LYS A O 1
ATOM 1896 N N . GLU A 1 247 ? -5.562 -11.227 11.992 1 97.69 247 GLU A N 1
ATOM 1897 C CA . GLU A 1 247 ? -6.48 -10.445 12.812 1 97.69 247 GLU A CA 1
ATOM 1898 C C . GLU A 1 247 ? -7.742 -11.242 13.141 1 97.69 247 GLU A C 1
ATOM 1900 O O . GLU A 1 247 ? -8.32 -11.086 14.219 1 97.69 247 GLU A O 1
ATOM 1905 N N . ILE A 1 248 ? -8.141 -12.102 12.242 1 97.31 248 ILE A N 1
ATOM 1906 C CA . ILE A 1 248 ? -9.281 -12.969 12.492 1 97.31 248 ILE A CA 1
ATOM 1907 C C . ILE A 1 248 ? -8.891 -14.055 13.5 1 97.31 248 ILE A C 1
ATOM 1909 O O . ILE A 1 248 ? -9.617 -14.305 14.461 1 97.31 248 ILE A O 1
ATOM 1913 N N . ALA A 1 249 ? -7.766 -14.641 13.352 1 96.38 249 ALA A N 1
ATOM 1914 C CA . ALA A 1 249 ? -7.293 -15.734 14.188 1 96.38 249 ALA A CA 1
ATOM 1915 C C . ALA A 1 249 ? -7.109 -15.281 15.633 1 96.38 249 ALA A C 1
ATOM 1917 O O . ALA A 1 249 ? -7.414 -16.031 16.562 1 96.38 249 ALA A O 1
ATOM 1918 N N . ASP A 1 250 ? -6.641 -14.117 15.812 1 96.5 250 ASP A N 1
ATOM 1919 C CA . ASP A 1 250 ? -6.363 -13.648 17.172 1 96.5 250 ASP A CA 1
ATOM 1920 C C . ASP A 1 250 ? -7.574 -12.93 17.766 1 96.5 250 ASP A C 1
ATOM 1922 O O . ASP A 1 250 ? -7.508 -12.398 18.875 1 96.5 250 ASP A O 1
ATOM 1926 N N . GLY A 1 251 ? -8.602 -12.844 17 1 97.69 251 GLY A N 1
ATOM 1927 C CA . GLY A 1 251 ? -9.867 -12.32 17.5 1 97.69 251 GLY A CA 1
ATOM 1928 C C . GLY A 1 251 ? -9.961 -10.812 17.422 1 97.69 251 GLY A C 1
ATOM 1929 O O . GLY A 1 251 ? -10.898 -10.211 17.953 1 97.69 251 GLY A O 1
ATOM 1930 N N . ALA A 1 252 ? -9.023 -10.219 16.766 1 98.44 252 ALA A N 1
ATOM 1931 C CA . ALA A 1 252 ? -9.047 -8.766 16.641 1 98.44 252 ALA A CA 1
ATOM 1932 C C . ALA A 1 252 ? -10.133 -8.312 15.664 1 98.44 252 ALA A C 1
ATOM 1934 O O . ALA A 1 252 ? -10.617 -7.184 15.742 1 98.44 252 ALA A O 1
ATOM 1935 N N . LEU A 1 253 ? -10.477 -9.172 14.742 1 98.69 253 LEU A N 1
ATOM 1936 C CA . LEU A 1 253 ? -11.586 -8.961 13.82 1 98.69 253 LEU A CA 1
ATOM 1937 C C . LEU A 1 253 ? -12.516 -10.172 13.805 1 98.69 253 LEU A C 1
ATOM 1939 O O . LEU A 1 253 ? -12.055 -11.312 13.867 1 98.69 253 LEU A O 1
ATOM 1943 N N . ILE A 1 254 ? -13.766 -9.883 13.672 1 98.5 254 ILE A N 1
ATOM 1944 C CA . ILE A 1 254 ? -14.797 -10.914 13.711 1 98.5 254 ILE A CA 1
ATOM 1945 C C . ILE A 1 254 ? -15.562 -10.922 12.391 1 98.5 254 ILE A C 1
ATOM 1947 O O . ILE A 1 254 ? -16.125 -9.898 11.977 1 98.5 254 ILE A O 1
ATOM 1951 N N . PRO A 1 255 ? -15.609 -12.102 11.719 1 98.12 255 PRO A N 1
ATOM 1952 C CA . PRO A 1 255 ? -16.453 -12.211 10.523 1 98.12 255 PRO A CA 1
ATOM 1953 C C . PRO A 1 255 ? -17.938 -12.039 10.828 1 98.12 255 PRO A C 1
ATOM 1955 O O . PRO A 1 255 ? -18.422 -12.523 11.859 1 98.12 255 PRO A O 1
ATOM 1958 N N . LEU A 1 256 ? -18.609 -11.344 9.984 1 98.19 256 LEU A N 1
ATOM 1959 C CA . LEU A 1 256 ? -20.031 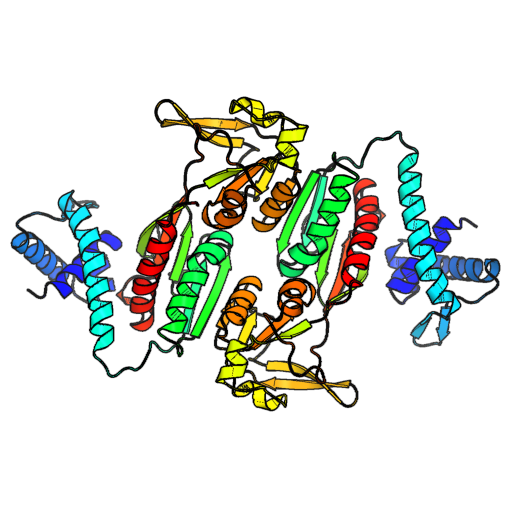-11.062 10.148 1 98.19 256 LEU A CA 1
ATOM 1960 C C . LEU A 1 256 ? -20.844 -11.719 9.039 1 98.19 256 LEU A C 1
ATOM 1962 O O . LEU A 1 256 ? -20.328 -11.945 7.941 1 98.19 256 LEU A O 1
ATOM 1966 N N . LEU A 1 257 ? -22.094 -12.016 9.391 1 97.06 257 LEU A N 1
ATOM 1967 C CA . LEU A 1 257 ? -23.062 -12.484 8.414 1 97.06 257 LEU A CA 1
ATOM 1968 C C . LEU A 1 257 ? -22.5 -13.633 7.582 1 97.06 257 LEU A C 1
ATOM 1970 O O . LEU A 1 257 ? -22.562 -13.609 6.352 1 97.06 257 LEU A O 1
ATOM 1974 N N . SER A 1 258 ? -21.953 -14.555 8.219 1 93.12 258 SER A N 1
ATOM 1975 C CA . SER A 1 258 ? -21.25 -15.672 7.586 1 93.12 258 SER A CA 1
ATOM 1976 C C . SER A 1 258 ? -22.203 -16.469 6.699 1 93.12 258 SER A C 1
ATOM 1978 O O . SER A 1 258 ? -21.75 -17.156 5.777 1 93.12 258 SER A O 1
ATOM 1980 N N . HIS A 1 259 ? -23.484 -16.344 6.887 1 93.69 259 HIS A N 1
ATOM 1981 C CA . HIS A 1 259 ? -24.469 -17.047 6.07 1 93.69 259 HIS A CA 1
ATOM 1982 C C . HIS A 1 259 ? -24.797 -16.266 4.805 1 93.69 259 HIS A C 1
ATOM 1984 O O . HIS A 1 259 ? -25.531 -16.75 3.943 1 93.69 259 HIS A O 1
ATOM 1990 N N . TYR A 1 260 ? -24.266 -15.094 4.707 1 95.19 260 TYR A N 1
ATOM 1991 C CA . TYR A 1 260 ? -24.375 -14.242 3.527 1 95.19 260 TYR A CA 1
ATOM 1992 C C . TYR A 1 260 ? -22.984 -13.883 2.986 1 95.19 260 TYR A C 1
ATOM 1994 O O . TYR A 1 260 ? -22.594 -12.711 3.01 1 95.19 260 TYR A O 1
ATOM 2002 N N . PRO A 1 261 ? -22.359 -14.812 2.393 1 94.75 261 PRO A N 1
ATOM 2003 C CA . PRO A 1 261 ? -20.969 -14.539 1.998 1 94.75 261 PRO A CA 1
ATOM 2004 C C . PRO A 1 261 ? -20.875 -13.516 0.872 1 94.75 261 PRO A C 1
ATOM 2006 O O . PRO A 1 261 ? -21.797 -13.391 0.062 1 94.75 261 PRO A O 1
ATOM 2009 N N . ILE A 1 262 ? -19.766 -12.727 0.916 1 95.06 262 ILE A N 1
ATOM 2010 C CA . ILE A 1 262 ? -19.406 -11.844 -0.184 1 95.06 262 ILE A CA 1
ATOM 2011 C C . ILE A 1 262 ? -18.844 -12.664 -1.342 1 95.06 262 ILE A C 1
ATOM 2013 O O . ILE A 1 262 ? -18 -13.547 -1.135 1 95.06 262 ILE A O 1
ATOM 2017 N N . PRO A 1 263 ? -19.312 -12.375 -2.602 1 94.12 263 PRO A N 1
ATOM 2018 C CA . PRO A 1 263 ? -18.719 -13.102 -3.723 1 94.12 263 PRO A CA 1
ATOM 2019 C C . PRO A 1 263 ? -17.203 -12.977 -3.758 1 94.12 263 PRO A C 1
ATOM 2021 O O . PRO A 1 263 ? -16.656 -11.883 -3.602 1 94.12 263 PRO A O 1
ATOM 2024 N N . PRO A 1 264 ? -16.531 -14.109 -3.951 1 94.25 264 PRO A N 1
ATOM 2025 C CA . PRO A 1 264 ? -15.07 -14.078 -3.998 1 94.25 264 PRO A CA 1
ATOM 2026 C C . PRO A 1 264 ? -14.531 -13.477 -5.297 1 94.25 264 PRO A C 1
ATOM 2028 O O . PRO A 1 264 ? -15.289 -13.273 -6.246 1 94.25 264 PRO A O 1
ATOM 2031 N N . PHE A 1 265 ? -13.242 -13.133 -5.234 1 93.62 265 PHE A N 1
ATOM 2032 C CA . PHE A 1 265 ? -12.523 -12.797 -6.457 1 93.62 265 PHE A CA 1
ATOM 2033 C C . PHE A 1 265 ? -11.883 -14.039 -7.07 1 93.62 265 PHE A C 1
ATOM 2035 O O . PHE A 1 265 ? -11.336 -14.875 -6.355 1 93.62 265 PHE A O 1
ATOM 2042 N N . SER A 1 266 ? -11.992 -14.055 -8.414 1 94.31 266 SER A N 1
ATOM 2043 C CA . SER A 1 266 ? -11.109 -14.992 -9.102 1 94.31 266 SER A CA 1
ATOM 2044 C C . SER A 1 266 ? -9.672 -14.469 -9.148 1 94.31 266 SER A C 1
ATOM 2046 O O . SER A 1 266 ? -9.453 -13.258 -9.273 1 94.31 266 SER A O 1
ATOM 2048 N N . ALA A 1 267 ? -8.75 -15.359 -9.062 1 95.38 267 ALA A N 1
ATOM 2049 C CA . ALA A 1 267 ? -7.336 -15.008 -9.156 1 95.38 267 ALA A CA 1
ATOM 2050 C C . ALA A 1 267 ? -6.691 -15.625 -10.391 1 95.38 267 ALA A C 1
ATOM 2052 O O . ALA A 1 267 ? -6.93 -16.797 -10.703 1 95.38 267 ALA A O 1
ATOM 2053 N N . TRP A 1 268 ? -5.855 -14.781 -11.031 1 94.38 268 TRP A N 1
ATOM 2054 C CA . TRP A 1 268 ? -5.234 -15.219 -12.273 1 94.38 268 TRP A CA 1
ATOM 2055 C C . TRP A 1 268 ? -3.77 -14.797 -12.328 1 94.38 268 TRP A C 1
ATOM 2057 O O . TRP A 1 268 ? -3.404 -13.734 -11.82 1 94.38 268 TRP A O 1
ATOM 2067 N N . LEU A 1 269 ? -3 -15.602 -12.93 1 95.06 269 LEU A N 1
ATOM 2068 C CA . LEU A 1 269 ? -1.665 -15.211 -13.367 1 95.06 269 LEU A CA 1
ATOM 2069 C C . LEU A 1 269 ? -1.627 -15.008 -14.883 1 95.06 269 LEU A C 1
ATOM 2071 O O . LEU A 1 269 ? -1.843 -15.953 -15.641 1 95.06 269 LEU A O 1
ATOM 2075 N N . LEU A 1 270 ? -1.377 -13.805 -15.273 1 93.38 270 LEU A N 1
ATOM 2076 C CA . LEU A 1 270 ? -1.327 -13.477 -16.688 1 93.38 270 LEU A CA 1
ATOM 2077 C C . LEU A 1 270 ? 0.111 -13.477 -17.203 1 93.38 270 LEU A C 1
ATOM 2079 O O . LEU A 1 270 ? 1.017 -13 -16.516 1 93.38 270 LEU A O 1
ATOM 2083 N N . HIS A 1 271 ? 0.284 -13.977 -18.359 1 90.38 271 HIS A N 1
ATOM 2084 C CA . HIS A 1 271 ? 1.574 -13.906 -19.031 1 90.38 271 HIS A CA 1
ATOM 2085 C C . HIS A 1 271 ? 1.397 -13.836 -20.547 1 90.38 271 HIS A C 1
ATOM 2087 O O . HIS A 1 271 ? 0.332 -14.18 -21.078 1 90.38 271 HIS A O 1
ATOM 2093 N N . PRO A 1 272 ? 2.428 -13.352 -21.219 1 84.75 272 PRO A N 1
ATOM 2094 C CA . PRO A 1 272 ? 2.354 -13.383 -22.688 1 84.75 272 PRO A CA 1
ATOM 2095 C C . PRO A 1 272 ? 2.252 -14.805 -23.234 1 84.75 272 PRO A C 1
ATOM 2097 O O . PRO A 1 272 ? 2.525 -15.773 -22.531 1 84.75 272 PRO A O 1
ATOM 2100 N N . PRO A 1 273 ? 1.832 -14.828 -24.469 1 78.19 273 PRO A N 1
ATOM 2101 C CA . PRO A 1 273 ? 1.837 -16.156 -25.109 1 78.19 273 PRO A CA 1
ATOM 2102 C C . PRO A 1 273 ? 3.221 -16.797 -25.109 1 78.19 273 PRO A C 1
ATOM 2104 O O . PRO A 1 273 ? 4.234 -16.094 -25.094 1 78.19 273 PRO A O 1
ATOM 2107 N N . ALA A 1 274 ? 3.268 -18.062 -25.094 1 69.81 274 ALA A N 1
ATOM 2108 C CA . ALA A 1 274 ? 4.473 -18.875 -24.906 1 69.81 274 ALA A CA 1
ATOM 2109 C C . ALA A 1 274 ? 5.578 -18.438 -25.859 1 69.81 274 ALA A C 1
ATOM 2111 O O . ALA A 1 274 ? 6.742 -18.328 -25.469 1 69.81 274 ALA A O 1
ATOM 2112 N N . GLY A 1 275 ? 5.305 -18.141 -26.969 1 70.12 275 GLY A N 1
ATOM 2113 C CA . GLY A 1 275 ? 6.316 -17.781 -27.953 1 70.12 275 GLY A CA 1
ATOM 2114 C C . GLY A 1 275 ? 6.973 -16.438 -27.656 1 70.12 275 GLY A C 1
ATOM 2115 O O . GLY A 1 275 ? 8.047 -16.141 -28.172 1 70.12 275 GLY A O 1
ATOM 2116 N N . MET A 1 276 ? 6.465 -15.789 -26.75 1 74.25 276 MET A N 1
ATOM 2117 C CA . MET A 1 276 ? 6.961 -14.445 -26.438 1 74.25 276 MET A CA 1
ATOM 2118 C C . MET A 1 276 ? 7.656 -14.414 -25.078 1 74.25 276 MET A C 1
ATOM 2120 O O . MET A 1 276 ? 8.117 -13.359 -24.641 1 74.25 276 MET A O 1
ATOM 2124 N N . MET A 1 277 ? 7.734 -15.602 -24.484 1 81.38 277 MET A N 1
ATOM 2125 C CA . MET A 1 277 ? 8.328 -15.641 -23.156 1 81.38 277 MET A CA 1
ATOM 2126 C C . MET A 1 277 ? 9.742 -16.203 -23.203 1 81.38 277 MET A C 1
ATOM 2128 O O . MET A 1 277 ? 10.016 -17.141 -23.938 1 81.38 277 MET A O 1
ATOM 2132 N N . SER A 1 278 ? 10.562 -15.578 -22.406 1 81 278 SER A N 1
ATOM 2133 C CA . SER A 1 278 ? 11.859 -16.203 -22.172 1 81 278 SER A CA 1
ATOM 2134 C C . SER A 1 278 ? 11.727 -17.5 -21.375 1 81 278 SER A C 1
ATOM 2136 O O . SER A 1 278 ? 10.68 -17.75 -20.766 1 81 278 SER A O 1
ATOM 2138 N N . TYR A 1 279 ? 12.711 -18.266 -21.453 1 77.75 279 TYR A N 1
ATOM 2139 C CA . TYR A 1 279 ? 12.766 -19.484 -20.656 1 77.75 279 TYR A CA 1
ATOM 2140 C C . TYR A 1 279 ? 12.617 -19.172 -19.172 1 77.75 279 TYR A C 1
ATOM 2142 O O . TYR A 1 279 ? 11.836 -19.828 -18.469 1 77.75 279 TYR A O 1
ATOM 2150 N N . GLU A 1 280 ? 13.273 -18.156 -18.703 1 82.94 280 GLU A N 1
ATOM 2151 C CA . GLU A 1 280 ? 13.25 -17.75 -17.312 1 82.94 280 GLU A CA 1
ATOM 2152 C C . GLU A 1 280 ? 11.844 -17.359 -16.875 1 82.94 280 GLU A C 1
ATOM 2154 O O . GLU A 1 280 ? 11.391 -17.75 -15.789 1 82.94 280 GLU A O 1
ATOM 2159 N N . THR A 1 281 ? 11.211 -16.656 -17.703 1 88.31 281 THR A N 1
ATOM 2160 C CA . THR A 1 281 ? 9.859 -16.203 -17.391 1 88.31 281 THR A CA 1
ATOM 2161 C C . THR A 1 281 ? 8.898 -17.391 -17.297 1 88.31 281 THR A C 1
ATOM 2163 O O . THR A 1 281 ? 8.039 -17.422 -16.406 1 88.31 281 THR A O 1
ATOM 2166 N N . ARG A 1 282 ? 9.078 -18.281 -18.188 1 85.75 282 ARG A N 1
ATOM 2167 C CA . ARG A 1 282 ? 8.219 -19.453 -18.203 1 85.75 282 ARG A CA 1
ATOM 2168 C C . ARG A 1 282 ? 8.383 -20.266 -16.922 1 85.75 282 ARG A C 1
ATOM 2170 O O . ARG A 1 282 ? 7.395 -20.672 -16.297 1 85.75 282 ARG A O 1
ATOM 2177 N N . ILE A 1 283 ? 9.57 -20.453 -16.547 1 84.75 283 ILE A N 1
ATOM 2178 C CA . ILE A 1 283 ? 9.844 -21.219 -15.336 1 84.75 283 ILE A CA 1
ATOM 2179 C C . ILE A 1 283 ? 9.328 -20.469 -14.117 1 84.75 283 ILE A C 1
ATOM 2181 O O . ILE A 1 283 ? 8.688 -21.047 -13.242 1 84.75 283 ILE A O 1
ATOM 2185 N N . CYS A 1 284 ? 9.594 -19.188 -14.062 1 92.19 284 CYS A N 1
ATOM 2186 C CA . CYS A 1 284 ? 9.117 -18.359 -12.961 1 92.19 284 CYS A CA 1
ATOM 2187 C C . CYS A 1 284 ? 7.602 -18.422 -12.852 1 92.19 284 CYS A C 1
ATOM 2189 O O . CYS A 1 284 ? 7.062 -18.547 -11.75 1 92.19 284 CYS A O 1
ATOM 2191 N N . ALA A 1 285 ? 6.965 -18.328 -13.969 1 92.5 285 ALA A N 1
ATOM 2192 C CA . ALA A 1 285 ? 5.504 -18.375 -13.984 1 92.5 285 ALA A CA 1
ATOM 2193 C C . ALA A 1 285 ? 4.992 -19.688 -13.383 1 92.5 285 ALA A C 1
ATOM 2195 O O . ALA A 1 285 ? 4.066 -19.672 -12.562 1 92.5 285 ALA A O 1
ATOM 2196 N N . SER A 1 286 ? 5.574 -20.734 -13.773 1 88.19 286 SER A N 1
ATOM 2197 C CA . SER A 1 286 ? 5.152 -22.047 -13.297 1 88.19 286 SER A CA 1
ATOM 2198 C C . SER A 1 286 ? 5.383 -22.188 -11.797 1 88.19 286 SER A C 1
ATOM 2200 O O . SER A 1 286 ? 4.5 -22.656 -11.07 1 88.19 286 SER A O 1
ATOM 2202 N N . LEU A 1 287 ? 6.516 -21.812 -11.352 1 89.06 287 LEU A N 1
ATOM 2203 C CA . LEU A 1 287 ? 6.836 -21.906 -9.93 1 89.06 287 LEU A CA 1
ATOM 2204 C C . LEU A 1 287 ? 5.906 -21.016 -9.109 1 89.06 287 LEU A C 1
ATOM 2206 O O . LEU A 1 287 ? 5.344 -21.453 -8.102 1 89.06 287 LEU A O 1
ATOM 2210 N N . LEU A 1 288 ? 5.742 -19.812 -9.516 1 95.75 288 LEU A N 1
ATOM 2211 C CA . LEU A 1 288 ? 4.891 -18.875 -8.797 1 95.75 288 LEU A CA 1
ATOM 2212 C C . LEU A 1 288 ? 3.449 -19.359 -8.75 1 95.75 288 LEU A C 1
ATOM 2214 O O . LEU A 1 288 ? 2.762 -19.188 -7.742 1 95.75 288 LEU A O 1
ATOM 2218 N N . GLU A 1 289 ? 3.039 -19.906 -9.891 1 92.31 289 GLU A N 1
ATOM 2219 C CA . GLU A 1 289 ? 1.703 -20.484 -9.914 1 92.31 289 GLU A CA 1
ATOM 2220 C C . GLU A 1 289 ? 1.534 -21.516 -8.789 1 92.31 289 GLU A C 1
ATOM 2222 O O . GLU A 1 289 ? 0.545 -21.469 -8.055 1 92.31 289 GLU A O 1
ATOM 2227 N N . GLY A 1 290 ? 2.465 -22.391 -8.711 1 89.81 290 GLY A N 1
ATOM 2228 C CA . GLY A 1 290 ? 2.414 -23.406 -7.672 1 89.81 290 GLY A CA 1
ATOM 2229 C C . GLY A 1 290 ? 2.418 -22.828 -6.27 1 89.81 290 GLY A C 1
ATOM 2230 O O . GLY A 1 290 ? 1.588 -23.203 -5.438 1 89.81 290 GLY A O 1
ATOM 2231 N N . TYR A 1 291 ? 3.316 -21.906 -5.977 1 93.19 291 TYR A N 1
ATOM 2232 C CA . TYR A 1 291 ? 3.445 -21.297 -4.656 1 93.19 291 TYR A CA 1
ATOM 2233 C C . TYR A 1 291 ? 2.166 -20.562 -4.27 1 93.19 291 TYR A C 1
ATOM 2235 O O . TYR A 1 291 ? 1.691 -20.688 -3.139 1 93.19 291 TYR A O 1
ATOM 2243 N N . ILE A 1 292 ? 1.607 -19.812 -5.176 1 96.19 292 ILE A N 1
ATOM 2244 C CA . ILE A 1 292 ? 0.448 -18.969 -4.887 1 96.19 292 ILE A CA 1
ATOM 2245 C C . ILE A 1 292 ? -0.78 -19.859 -4.66 1 96.19 292 ILE A C 1
ATOM 2247 O O . ILE A 1 292 ? -1.597 -19.578 -3.781 1 96.19 292 ILE A O 1
ATOM 2251 N N . ARG A 1 293 ? -0.894 -20.906 -5.418 1 91.19 293 ARG A N 1
ATOM 2252 C CA . ARG A 1 293 ? -2.004 -21.828 -5.215 1 91.19 293 ARG A CA 1
ATOM 2253 C C . ARG A 1 293 ? -1.963 -22.438 -3.816 1 91.19 293 ARG A C 1
ATOM 2255 O O . ARG A 1 293 ? -3 -22.578 -3.166 1 91.19 293 ARG A O 1
ATOM 2262 N N . ASP A 1 294 ? -0.793 -22.797 -3.4 1 88.19 294 ASP A N 1
ATOM 2263 C CA . ASP A 1 294 ? -0.627 -23.344 -2.057 1 88.19 294 ASP A CA 1
ATOM 2264 C C . ASP A 1 294 ? -1.068 -22.328 -0.996 1 88.19 294 ASP A C 1
ATOM 2266 O O . ASP A 1 294 ? -1.688 -22.703 0.002 1 88.19 294 ASP A O 1
ATOM 2270 N N . LEU A 1 295 ? -0.764 -21.094 -1.216 1 91.12 295 LEU A N 1
ATOM 2271 C CA . LEU A 1 295 ? -1.11 -20.031 -0.277 1 91.12 295 LEU A CA 1
ATOM 2272 C C . LEU A 1 295 ? -2.615 -19.797 -0.258 1 91.12 295 LEU A C 1
ATOM 2274 O O . LEU A 1 295 ? -3.176 -19.422 0.773 1 91.12 295 LEU A O 1
ATOM 2278 N N . LEU A 1 296 ? -3.24 -19.922 -1.409 1 90.88 296 LEU A N 1
ATOM 2279 C CA . LEU A 1 296 ? -4.68 -19.703 -1.522 1 90.88 296 LEU A CA 1
ATOM 2280 C C . LEU A 1 296 ? -5.453 -20.828 -0.839 1 90.88 296 LEU A C 1
ATOM 2282 O O . LEU A 1 296 ? -6.582 -20.625 -0.384 1 90.88 296 LEU A O 1
ATOM 2286 N N . LEU A 1 297 ? -4.875 -22.031 -0.771 1 76.88 297 LEU A N 1
ATOM 2287 C CA . LEU A 1 297 ? -5.527 -23.188 -0.178 1 76.88 297 LEU A CA 1
ATOM 2288 C C . LEU A 1 297 ? -5.402 -23.156 1.342 1 76.88 297 LEU A C 1
ATOM 2290 O O . LEU A 1 297 ? -6.117 -23.891 2.039 1 76.88 297 LEU A O 1
ATOM 2294 N N . GLU A 1 298 ? -4.496 -22.391 1.851 1 69.38 298 GLU A N 1
ATOM 2295 C CA . GLU A 1 298 ? -4.336 -22.312 3.299 1 69.38 298 GLU A CA 1
ATOM 2296 C C . GLU A 1 298 ? -5.602 -21.781 3.965 1 69.38 298 GLU A C 1
ATOM 2298 O O . GLU A 1 298 ? -6.156 -20.766 3.533 1 69.38 298 GLU A O 1
ATOM 2303 N N . PRO A 1 299 ? -6.191 -22.641 4.777 1 59.56 299 PRO A N 1
ATOM 2304 C CA . PRO A 1 299 ? -7.422 -22.234 5.453 1 59.56 299 PRO A CA 1
ATOM 2305 C C . PRO A 1 299 ? -7.238 -20.969 6.285 1 59.56 299 PRO A C 1
ATOM 2307 O O . PRO A 1 299 ? -6.121 -20.656 6.711 1 59.56 299 PRO A O 1
ATOM 2310 N N . ALA A 1 300 ? -8.211 -20.203 6.211 1 56.31 300 ALA A N 1
ATOM 2311 C CA . ALA A 1 300 ? -8.266 -19.125 7.188 1 56.31 300 ALA A CA 1
ATOM 2312 C C . ALA A 1 300 ? -8.188 -19.656 8.617 1 56.31 300 ALA A C 1
ATOM 2314 O O . ALA A 1 300 ? -8.812 -20.672 8.93 1 56.31 300 ALA A O 1
ATOM 2315 N N . GLY A 1 301 ? -6.996 -19.422 9.383 1 41.69 301 GLY A N 1
ATOM 2316 C CA . GLY A 1 301 ? -7.141 -19.859 10.758 1 41.69 301 GLY A CA 1
ATOM 2317 C C . GLY A 1 301 ? -8.539 -19.672 11.305 1 41.69 301 GLY A C 1
ATOM 2318 O O . GLY A 1 301 ? -9.328 -18.891 10.758 1 41.69 301 GLY A O 1
ATOM 2319 N N . MET B 1 1 ? -6.379 46.406 17.734 1 62.44 1 MET B N 1
ATOM 2320 C CA . MET B 1 1 ? -6.109 45.5 16.625 1 62.44 1 MET B CA 1
ATOM 2321 C C . MET B 1 1 ? -6.5 44.062 16.969 1 62.44 1 MET B C 1
ATOM 2323 O O . MET B 1 1 ? -6.277 43.625 18.094 1 62.44 1 MET B O 1
ATOM 2327 N N . ASP B 1 2 ? -7.34 43.438 16.203 1 72.69 2 ASP B N 1
ATOM 2328 C CA . ASP B 1 2 ? -7.605 42 16.328 1 72.69 2 ASP B CA 1
ATOM 2329 C C . ASP B 1 2 ? -6.387 41.188 15.914 1 72.69 2 ASP B C 1
ATOM 2331 O O . ASP B 1 2 ? -6.121 41.031 14.719 1 72.69 2 ASP B O 1
ATOM 2335 N N . LEU B 1 3 ? -5.727 40.812 16.938 1 73.94 3 LEU B N 1
ATOM 2336 C CA . LEU B 1 3 ? -4.445 40.156 16.719 1 73.94 3 LEU B CA 1
ATOM 2337 C C . LEU B 1 3 ? -4.625 38.844 15.977 1 73.94 3 LEU B C 1
ATOM 2339 O O . LEU B 1 3 ? -3.795 38.469 15.141 1 73.94 3 LEU B O 1
ATOM 2343 N N . PHE B 1 4 ? -5.727 38.281 16.281 1 74.12 4 PHE B N 1
ATOM 2344 C CA . PHE B 1 4 ? -5.98 37 15.609 1 74.12 4 PHE B CA 1
ATOM 2345 C C . PHE B 1 4 ? -6.191 37.219 14.117 1 74.12 4 PHE B C 1
ATOM 2347 O O . PHE B 1 4 ? -5.637 36.469 13.305 1 74.12 4 PHE B O 1
ATOM 2354 N N . SER B 1 5 ? -6.941 38.156 13.828 1 76.56 5 SER B N 1
ATOM 2355 C CA . SER B 1 5 ? -7.176 38.5 12.43 1 76.56 5 SER B CA 1
ATOM 2356 C C . SER B 1 5 ? -5.883 38.938 11.742 1 76.56 5 SER B C 1
ATOM 2358 O O . SER B 1 5 ? -5.637 38.562 10.586 1 76.56 5 SER B O 1
ATOM 2360 N N . ALA B 1 6 ? -5.066 39.688 12.477 1 83.06 6 ALA B N 1
ATOM 2361 C CA . ALA B 1 6 ? -3.801 40.156 11.93 1 83.06 6 ALA B CA 1
ATOM 2362 C C . ALA B 1 6 ? -2.848 39 11.656 1 83.06 6 ALA B C 1
ATOM 2364 O O . ALA B 1 6 ? -2.168 38.969 10.633 1 83.06 6 ALA B O 1
ATOM 2365 N N . MET B 1 7 ? -2.859 38.062 12.617 1 80.75 7 MET B N 1
ATOM 2366 C CA . MET B 1 7 ? -2.025 36.875 12.453 1 80.75 7 MET B CA 1
ATOM 2367 C C . MET B 1 7 ? -2.453 36.094 11.227 1 80.75 7 MET B C 1
ATOM 2369 O O . MET B 1 7 ? -1.608 35.656 10.445 1 80.75 7 MET B O 1
ATOM 2373 N N . ARG B 1 8 ? -3.693 36 11.047 1 80.5 8 ARG B N 1
ATOM 2374 C CA . ARG B 1 8 ? -4.234 35.25 9.906 1 80.5 8 ARG B CA 1
ATOM 2375 C C . ARG B 1 8 ? -3.844 35.938 8.594 1 80.5 8 ARG B C 1
ATOM 2377 O O . ARG B 1 8 ? -3.469 35.25 7.637 1 80.5 8 ARG B O 1
ATOM 2384 N N . ILE B 1 9 ? -3.959 37.219 8.547 1 83.19 9 ILE B N 1
ATOM 2385 C CA . ILE B 1 9 ? -3.625 37.969 7.355 1 83.19 9 ILE B CA 1
ATOM 2386 C C . ILE B 1 9 ? -2.135 37.844 7.051 1 83.19 9 ILE B C 1
ATOM 2388 O O . ILE B 1 9 ? -1.748 37.594 5.902 1 83.19 9 ILE B O 1
ATOM 2392 N N . PHE B 1 10 ? -1.324 37.938 8.102 1 88.31 10 PHE B N 1
ATOM 2393 C CA . PHE B 1 10 ? 0.121 37.812 7.945 1 88.31 10 PHE B CA 1
ATOM 2394 C C . PHE B 1 10 ? 0.494 36.438 7.387 1 88.31 10 PHE B C 1
ATOM 2396 O O . PHE B 1 10 ? 1.28 36.344 6.441 1 88.31 10 PHE B O 1
ATOM 2403 N N . ILE B 1 11 ? -0.11 35.469 7.977 1 82.81 11 ILE B N 1
ATOM 2404 C CA . ILE B 1 11 ? 0.142 34.094 7.531 1 82.81 11 ILE B CA 1
ATOM 2405 C C . ILE B 1 11 ? -0.19 33.969 6.047 1 82.81 11 ILE B C 1
ATOM 2407 O O . ILE B 1 11 ? 0.594 33.406 5.273 1 82.81 11 ILE B O 1
ATOM 2411 N N . ARG B 1 12 ? -1.271 34.5 5.605 1 81.38 12 ARG B N 1
ATOM 2412 C CA . ARG B 1 12 ? -1.723 34.406 4.223 1 81.38 12 ARG B CA 1
ATOM 2413 C C . ARG B 1 12 ? -0.794 35.156 3.279 1 81.38 12 ARG B C 1
ATOM 2415 O O . ARG B 1 12 ? -0.521 34.688 2.168 1 81.38 12 ARG B O 1
ATOM 2422 N N . VAL B 1 13 ? -0.332 36.281 3.678 1 85.38 13 VAL B N 1
ATOM 2423 C CA . VAL B 1 13 ? 0.589 37.094 2.881 1 85.38 13 VAL B CA 1
ATOM 2424 C C . VAL B 1 13 ? 1.878 36.312 2.635 1 85.38 13 VAL B C 1
ATOM 2426 O O . VAL B 1 13 ? 2.396 36.281 1.516 1 85.38 13 VAL B O 1
ATOM 2429 N N . VAL B 1 14 ? 2.287 35.656 3.65 1 81.81 14 VAL B N 1
ATOM 2430 C CA . VAL B 1 14 ? 3.527 34.875 3.547 1 81.81 14 VAL B CA 1
ATOM 2431 C C . VAL B 1 14 ? 3.324 33.688 2.615 1 81.81 14 VAL B C 1
ATOM 2433 O O . VAL B 1 14 ? 4.156 33.438 1.743 1 81.81 14 VAL B O 1
ATOM 2436 N N . GLU B 1 15 ? 2.246 33.094 2.826 1 76.44 15 GLU B N 1
ATOM 2437 C CA . GLU B 1 15 ? 1.966 31.891 2.08 1 76.44 15 GLU B CA 1
ATOM 2438 C C . GLU B 1 15 ? 1.763 32.188 0.596 1 76.44 15 GLU B C 1
ATOM 2440 O O . GLU B 1 15 ? 2.15 31.375 -0.259 1 76.44 15 GLU B O 1
ATOM 2445 N N . ARG B 1 16 ? 1.19 33.312 0.285 1 74.44 16 ARG B N 1
ATOM 2446 C CA . ARG B 1 16 ? 0.873 33.688 -1.094 1 74.44 16 ARG B CA 1
ATOM 2447 C C . ARG B 1 16 ? 2.008 34.469 -1.729 1 74.44 16 ARG B C 1
ATOM 2449 O O . ARG B 1 16 ? 2.043 34.656 -2.949 1 74.44 16 ARG B O 1
ATOM 2456 N N . GLY B 1 17 ? 2.926 34.906 -0.877 1 78.38 17 GLY B N 1
ATOM 2457 C CA . GLY B 1 17 ? 4.094 35.656 -1.329 1 78.38 17 GLY B CA 1
ATOM 2458 C C . GLY B 1 17 ? 3.756 37.031 -1.862 1 78.38 17 GLY B C 1
ATOM 2459 O O . G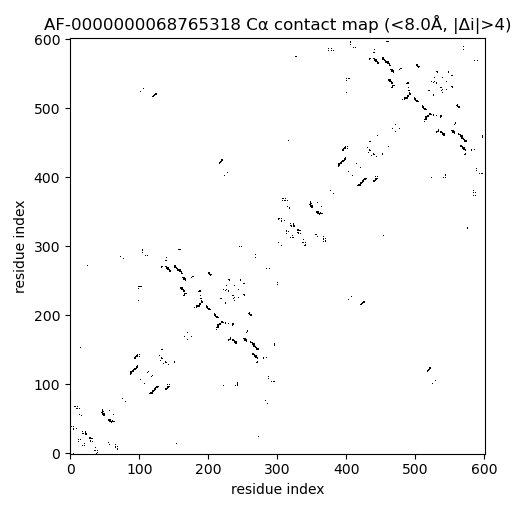LY B 1 17 ? 4.59 37.688 -2.5 1 78.38 17 GLY B O 1
ATOM 2460 N N . SER B 1 18 ? 2.52 37.438 -1.795 1 83.06 18 SER B N 1
ATOM 2461 C CA . SER B 1 18 ? 2.09 38.719 -2.283 1 83.06 18 SER B CA 1
ATOM 2462 C C . SER B 1 18 ? 0.902 39.25 -1.484 1 83.06 18 SER B C 1
ATOM 2464 O O . SER B 1 18 ? 0.017 38.5 -1.1 1 83.06 18 SER B O 1
ATOM 2466 N N . MET B 1 19 ? 0.952 40.594 -1.246 1 85.94 19 MET B N 1
ATOM 2467 C CA . MET B 1 19 ? -0.143 41.219 -0.526 1 85.94 19 MET B CA 1
ATOM 2468 C C . MET B 1 19 ? -1.427 41.188 -1.349 1 85.94 19 MET B C 1
ATOM 2470 O O . MET B 1 19 ? -2.512 40.969 -0.808 1 85.94 19 MET B O 1
ATOM 2474 N N . SER B 1 20 ? -1.22 41.312 -2.654 1 86 20 SER B N 1
ATOM 2475 C CA . SER B 1 20 ? -2.379 41.344 -3.539 1 86 20 SER B CA 1
ATOM 2476 C C . SER B 1 20 ? -3.014 39.938 -3.635 1 86 20 SER B C 1
ATOM 2478 O O . SER B 1 20 ? -4.238 39.812 -3.627 1 86 20 SER B O 1
ATOM 2480 N N . ALA B 1 21 ? -2.207 39.031 -3.699 1 80.5 21 ALA B N 1
ATOM 2481 C CA . ALA B 1 21 ? -2.699 37.656 -3.777 1 80.5 21 ALA B CA 1
ATOM 2482 C C . ALA B 1 21 ? -3.398 37.25 -2.484 1 80.5 21 ALA B C 1
ATOM 2484 O O . ALA B 1 21 ? -4.449 36.594 -2.516 1 80.5 21 ALA B O 1
ATOM 2485 N N . ALA B 1 22 ? -2.785 37.594 -1.391 1 82.31 22 ALA B N 1
ATOM 2486 C CA . ALA B 1 22 ? -3.395 37.344 -0.089 1 82.31 22 ALA B CA 1
ATOM 2487 C C . ALA B 1 22 ? -4.746 38.031 0.037 1 82.31 22 ALA B C 1
ATOM 2489 O O . ALA B 1 22 ? -5.703 37.469 0.56 1 82.31 22 ALA B O 1
ATOM 2490 N N . ALA B 1 23 ? -4.812 39.188 -0.466 1 84.75 23 ALA B N 1
ATOM 2491 C CA . ALA B 1 23 ? -6.051 39.969 -0.43 1 84.75 23 ALA B CA 1
ATOM 2492 C C . ALA B 1 23 ? -7.16 39.25 -1.197 1 84.75 23 ALA B C 1
ATOM 2494 O O . ALA B 1 23 ? -8.289 39.156 -0.711 1 84.75 23 ALA B O 1
ATOM 2495 N N . ARG B 1 24 ? -6.82 38.75 -2.273 1 76.81 24 ARG B N 1
ATOM 2496 C CA . ARG B 1 24 ? -7.773 38 -3.096 1 76.81 24 ARG B CA 1
ATOM 2497 C C . ARG B 1 24 ? -8.273 36.75 -2.369 1 76.81 24 ARG B C 1
ATOM 2499 O O . ARG B 1 24 ? -9.477 36.469 -2.357 1 76.81 24 ARG B O 1
ATOM 2506 N N . ASP B 1 25 ? -7.336 36.188 -1.707 1 72.56 25 ASP B N 1
ATOM 2507 C CA . ASP B 1 25 ? -7.66 34.938 -1.003 1 72.56 25 ASP B CA 1
ATOM 2508 C C . ASP B 1 25 ? -8.578 35.219 0.187 1 72.56 25 ASP B C 1
ATOM 2510 O O . ASP B 1 25 ? -9.445 34.406 0.504 1 72.56 25 ASP B O 1
ATOM 2514 N N . LEU B 1 26 ? -8.383 36.312 0.793 1 73.31 26 LEU B N 1
ATOM 2515 C CA . LEU B 1 26 ? -9.062 36.656 2.037 1 73.31 26 LEU B CA 1
ATOM 2516 C C . LEU B 1 26 ? -10.344 37.438 1.759 1 73.31 26 LEU B C 1
ATOM 2518 O O . LEU B 1 26 ? -11.148 37.656 2.666 1 73.31 26 LEU B O 1
ATOM 2522 N N . GLY B 1 27 ? -10.523 37.812 0.474 1 74.44 27 GLY B N 1
ATOM 2523 C CA . GLY B 1 27 ? -11.711 38.531 0.08 1 74.44 27 GLY B CA 1
ATOM 2524 C C . GLY B 1 27 ? -11.727 39.969 0.594 1 74.44 27 GLY B C 1
ATOM 2525 O O . GLY B 1 27 ? -12.789 40.5 0.92 1 74.44 27 GLY B O 1
ATOM 2526 N N . ILE B 1 28 ? -10.609 40.438 0.838 1 80.38 28 ILE B N 1
ATOM 2527 C CA . ILE B 1 28 ? -10.508 41.812 1.288 1 80.38 28 ILE B CA 1
ATOM 2528 C C . ILE B 1 28 ? -9.602 42.594 0.345 1 80.38 28 ILE B C 1
ATOM 2530 O O . ILE B 1 28 ? -9 42.031 -0.568 1 80.38 28 ILE B O 1
ATOM 2534 N N . GLY B 1 29 ? -9.617 43.875 0.417 1 82.81 29 GLY B N 1
ATOM 2535 C CA . GLY B 1 29 ? -8.797 44.719 -0.426 1 82.81 29 GLY B CA 1
ATOM 2536 C C . GLY B 1 29 ? -7.336 44.719 -0.031 1 82.81 29 GLY B C 1
ATOM 2537 O O . GLY B 1 29 ? -7.004 44.594 1.148 1 82.81 29 GLY B O 1
ATOM 2538 N N . GLN B 1 30 ? -6.492 44.875 -1.076 1 89.06 30 GLN B N 1
ATOM 2539 C CA . GLN B 1 30 ? -5.051 44.875 -0.856 1 89.06 30 GLN B CA 1
ATOM 2540 C C . GLN B 1 30 ? -4.656 46 0.102 1 89.06 30 GLN B C 1
ATOM 2542 O O . GLN B 1 30 ? -3.828 45.812 0.992 1 89.06 30 GLN B O 1
ATOM 2547 N N . PRO B 1 31 ? -5.309 47.125 0.051 1 89.31 31 PRO B N 1
ATOM 2548 C CA . PRO B 1 31 ? -4.938 48.156 1.012 1 89.31 31 PRO B CA 1
ATOM 2549 C C . PRO B 1 31 ? -5.227 47.781 2.457 1 89.31 31 PRO B C 1
ATOM 2551 O O . PRO B 1 31 ? -4.461 48.125 3.361 1 89.31 31 PRO B O 1
ATOM 2554 N N . ALA B 1 32 ? -6.281 47.062 2.59 1 87.5 32 ALA B N 1
ATOM 2555 C CA . ALA B 1 32 ? -6.633 46.562 3.926 1 87.5 32 ALA B CA 1
ATOM 2556 C C . ALA B 1 32 ? -5.582 45.594 4.453 1 87.5 32 ALA B C 1
ATOM 2558 O O . ALA B 1 32 ? -5.215 45.656 5.629 1 87.5 32 ALA B O 1
ATOM 2559 N N . VAL B 1 33 ? -5.113 44.781 3.557 1 90.12 33 VAL B N 1
ATOM 2560 C CA . VAL B 1 33 ? -4.07 43.812 3.926 1 90.12 33 VAL B CA 1
ATOM 2561 C C . VAL B 1 33 ? -2.797 44.562 4.305 1 90.12 33 VAL B C 1
ATOM 2563 O O . VAL B 1 33 ? -2.189 44.312 5.34 1 90.12 33 VAL B O 1
ATOM 2566 N N . SER B 1 34 ? -2.43 45.531 3.529 1 89.56 34 SER B N 1
ATOM 2567 C CA . SER B 1 34 ? -1.225 46.312 3.764 1 89.56 34 SER B CA 1
ATOM 2568 C C . SER B 1 34 ? -1.3 47.062 5.094 1 89.56 34 SER B C 1
ATOM 2570 O O . SER B 1 34 ? -0.341 47.062 5.867 1 89.56 34 SER B O 1
ATOM 2572 N N . GLU B 1 35 ? -2.428 47.594 5.32 1 90.75 35 GLU B N 1
ATOM 2573 C CA . GLU B 1 35 ? -2.635 48.344 6.555 1 90.75 35 GLU B CA 1
ATOM 2574 C C . GLU B 1 35 ? -2.525 47.406 7.777 1 90.75 35 GLU B C 1
ATOM 2576 O O . GLU B 1 35 ? -1.916 47.781 8.781 1 90.75 35 GLU B O 1
ATOM 2581 N N . ARG B 1 36 ? -3.158 46.281 7.652 1 89.12 36 ARG B N 1
ATOM 2582 C CA . ARG B 1 36 ? -3.152 45.312 8.766 1 89.12 36 ARG B CA 1
ATOM 2583 C C . ARG B 1 36 ? -1.739 44.844 9.055 1 89.12 36 ARG B C 1
ATOM 2585 O O . ARG B 1 36 ? -1.361 44.656 10.211 1 89.12 36 ARG B O 1
ATOM 2592 N N . ILE B 1 37 ? -0.987 44.656 8.016 1 91.06 37 ILE B N 1
ATOM 2593 C CA . ILE B 1 37 ? 0.39 44.219 8.18 1 91.06 37 ILE B CA 1
ATOM 2594 C C . ILE B 1 37 ? 1.225 45.312 8.82 1 91.06 37 ILE B C 1
ATOM 2596 O O . ILE B 1 37 ? 2.02 45.062 9.727 1 91.06 37 ILE B O 1
ATOM 2600 N N . GLU B 1 38 ? 0.98 46.531 8.375 1 89.31 38 GLU B N 1
ATOM 2601 C CA . GLU B 1 38 ? 1.699 47.656 8.938 1 89.31 38 GLU B CA 1
ATOM 2602 C C . GLU B 1 38 ? 1.382 47.844 10.422 1 89.31 38 GLU B C 1
ATOM 2604 O O . GLU B 1 38 ? 2.281 48.094 11.227 1 89.31 38 GLU B O 1
ATOM 2609 N N . LYS B 1 39 ? 0.134 47.719 10.664 1 88.31 39 LYS B N 1
ATOM 2610 C CA . LYS B 1 39 ? -0.292 47.844 12.055 1 88.31 39 LYS B CA 1
ATOM 2611 C C . LYS B 1 39 ? 0.303 46.719 12.914 1 88.31 39 LYS B C 1
ATOM 2613 O O . LYS B 1 39 ? 0.699 46.969 14.055 1 88.31 39 LYS B O 1
ATOM 2618 N N . LEU B 1 40 ? 0.332 45.562 12.352 1 89.25 40 LEU B N 1
ATOM 2619 C CA . LEU B 1 40 ? 0.908 44.406 13.047 1 89.25 40 LEU B CA 1
ATOM 2620 C C . LEU B 1 40 ? 2.391 44.625 13.32 1 89.25 40 LEU B C 1
ATOM 2622 O O . LEU B 1 40 ? 2.855 44.406 14.445 1 89.25 40 LEU B O 1
ATOM 2626 N N . GLU B 1 41 ? 3.105 45.125 12.328 1 91.25 41 GLU B N 1
ATOM 2627 C CA . GLU B 1 41 ? 4.527 45.406 12.484 1 91.25 41 GLU B CA 1
ATOM 2628 C C . GLU B 1 41 ? 4.762 46.531 13.516 1 91.25 41 GLU B C 1
ATOM 2630 O O . GLU B 1 41 ? 5.695 46.438 14.32 1 91.25 41 GLU B O 1
ATOM 2635 N N . ALA B 1 42 ? 3.887 47.5 13.516 1 88.31 42 ALA B N 1
ATOM 2636 C CA . ALA B 1 42 ? 3.975 48.594 14.477 1 88.31 42 ALA B CA 1
ATOM 2637 C C . ALA B 1 42 ? 3.73 48.094 15.898 1 88.31 42 ALA B C 1
ATOM 2639 O O . ALA B 1 42 ? 4.434 48.5 16.828 1 88.31 42 ALA B O 1
ATOM 2640 N N . HIS B 1 43 ? 2.725 47.25 15.969 1 83.44 43 HIS B N 1
ATOM 2641 C CA . HIS B 1 43 ? 2.398 46.656 17.266 1 83.44 43 HIS B CA 1
ATOM 2642 C C . HIS B 1 43 ? 3.564 45.844 17.812 1 83.44 43 HIS B C 1
ATOM 2644 O O . HIS B 1 43 ? 3.854 45.906 19.016 1 83.44 43 HIS B O 1
ATOM 2650 N N . LEU B 1 44 ? 4.227 45.125 16.906 1 85.06 44 LEU B N 1
ATOM 2651 C CA . LEU B 1 44 ? 5.32 44.25 17.297 1 85.06 44 LEU B CA 1
ATOM 2652 C C . LEU B 1 44 ? 6.629 45 17.422 1 85.06 44 LEU B C 1
ATOM 2654 O O . LEU B 1 44 ? 7.59 44.531 18.016 1 85.06 44 LEU B O 1
ATOM 2658 N N . GLY B 1 45 ? 6.664 46.188 16.859 1 87.5 45 GLY B N 1
ATOM 2659 C CA . GLY B 1 45 ? 7.855 47.031 16.906 1 87.5 45 GLY B CA 1
ATOM 2660 C C . GLY B 1 45 ? 8.961 46.531 15.992 1 87.5 45 GLY B C 1
ATOM 2661 O O . GLY B 1 45 ? 10.141 46.812 16.219 1 87.5 45 GLY B O 1
ATOM 2662 N N . THR B 1 46 ? 8.609 45.625 15.141 1 86.06 46 THR B N 1
ATOM 2663 C CA . THR B 1 46 ? 9.586 45.094 14.203 1 86.06 46 THR B CA 1
ATOM 2664 C C . THR B 1 46 ? 8.945 44.875 12.836 1 86.06 46 THR B C 1
ATOM 2666 O O . THR B 1 46 ? 7.727 44.688 12.734 1 86.06 46 THR B O 1
ATOM 2669 N N . ARG B 1 47 ? 9.734 44.875 11.805 1 88.38 47 ARG B N 1
ATOM 2670 C CA . ARG B 1 47 ? 9.273 44.562 10.461 1 88.38 47 ARG B CA 1
ATOM 2671 C C . ARG B 1 47 ? 9.25 43.031 10.25 1 88.38 47 ARG B C 1
ATOM 2673 O O . ARG B 1 47 ? 10.164 42.344 10.672 1 88.38 47 ARG B O 1
ATOM 2680 N N . LEU B 1 48 ? 8.117 42.656 9.734 1 91.19 48 LEU B N 1
ATOM 2681 C CA . LEU B 1 48 ? 7.969 41.219 9.461 1 91.19 48 LEU B CA 1
ATOM 2682 C C . LEU B 1 48 ? 8.258 40.938 7.996 1 91.19 48 LEU B C 1
ATOM 2684 O O . LEU B 1 48 ? 8.695 39.812 7.664 1 91.19 48 LEU B O 1
ATOM 2688 N N . LEU B 1 49 ? 8.016 41.906 7.094 1 88.44 49 LEU B N 1
ATOM 2689 C CA . LEU B 1 49 ? 8.164 41.719 5.652 1 88.44 49 LEU B CA 1
ATOM 2690 C C . LEU B 1 49 ? 9.156 42.75 5.086 1 88.44 49 LEU B C 1
ATOM 2692 O O . LEU B 1 49 ? 9.211 43.875 5.547 1 88.44 49 LEU B O 1
ATOM 2696 N N . ARG B 1 50 ? 10.086 42.188 4.227 1 79.69 50 ARG B N 1
ATOM 2697 C CA . ARG B 1 50 ? 10.922 43.062 3.43 1 79.69 50 ARG B CA 1
ATOM 2698 C C . ARG B 1 50 ? 10.273 43.375 2.084 1 79.69 50 ARG B C 1
ATOM 2700 O O . ARG B 1 50 ? 9.906 42.438 1.345 1 79.69 50 ARG B O 1
ATOM 2707 N N . ARG B 1 51 ? 9.789 44.562 1.968 1 67.94 51 ARG B N 1
ATOM 2708 C CA . ARG B 1 51 ? 9.094 44.938 0.737 1 67.94 51 ARG B CA 1
ATOM 2709 C C . ARG B 1 51 ? 10.055 45.562 -0.265 1 67.94 51 ARG B C 1
ATOM 2711 O O . ARG B 1 51 ? 10.68 46.594 0.028 1 67.94 51 ARG B O 1
ATOM 2718 N N . ASN B 1 52 ? 10.773 44.781 -0.978 1 60.78 52 ASN B N 1
ATOM 2719 C CA . ASN B 1 52 ? 11.445 45.406 -2.115 1 60.78 52 ASN B CA 1
ATOM 2720 C C . ASN B 1 52 ? 10.555 45.406 -3.357 1 60.78 52 ASN B C 1
ATOM 2722 O O . ASN B 1 52 ? 9.547 44.688 -3.402 1 60.78 52 ASN B O 1
ATOM 2726 N N . THR B 1 53 ? 10.656 46.281 -4.316 1 54.31 53 THR B N 1
ATOM 2727 C CA . THR B 1 53 ? 9.836 46.562 -5.488 1 54.31 53 THR B CA 1
ATOM 2728 C C . THR B 1 53 ? 9.422 45.281 -6.172 1 54.31 53 THR B C 1
ATOM 2730 O O . THR B 1 53 ? 8.352 45.188 -6.789 1 54.31 53 THR B O 1
ATOM 2733 N N . ARG B 1 54 ? 10.18 44.188 -6.207 1 56.72 54 ARG B N 1
ATOM 2734 C CA . ARG B 1 54 ? 9.945 43.031 -7.086 1 56.72 54 ARG B CA 1
ATOM 2735 C C . ARG B 1 54 ? 9.484 41.812 -6.289 1 56.72 54 ARG B C 1
ATOM 2737 O O . ARG B 1 54 ? 8.773 40.969 -6.816 1 56.72 54 ARG B O 1
ATOM 2744 N N . ASN B 1 55 ? 9.992 41.625 -5.02 1 62.72 55 ASN B N 1
ATOM 2745 C CA . ASN B 1 55 ? 9.695 40.375 -4.316 1 62.72 55 ASN B CA 1
ATOM 2746 C C . ASN B 1 55 ? 9.492 40.625 -2.82 1 62.72 55 ASN B C 1
ATOM 2748 O O . ASN B 1 55 ? 10.148 41.469 -2.23 1 62.72 55 ASN B O 1
ATOM 2752 N N . MET B 1 56 ? 8.375 40.156 -2.215 1 75.62 56 MET B N 1
ATOM 2753 C CA . MET B 1 56 ? 8.133 40.188 -0.776 1 75.62 56 MET B CA 1
ATOM 2754 C C . MET B 1 56 ? 8.836 39.031 -0.077 1 75.62 56 MET B C 1
ATOM 2756 O O . MET B 1 56 ? 8.742 37.875 -0.513 1 75.62 56 MET B O 1
ATOM 2760 N N . SER B 1 57 ? 9.812 39.375 0.825 1 81.75 57 SER B N 1
ATOM 2761 C CA . SER B 1 57 ? 10.484 38.312 1.6 1 81.75 57 SER B CA 1
ATOM 2762 C C . SER B 1 57 ? 10.297 38.531 3.098 1 81.75 57 SER B C 1
ATOM 2764 O O . SER B 1 57 ? 10.008 39.656 3.535 1 81.75 57 SER B O 1
ATOM 2766 N N . LEU B 1 58 ? 10.344 37.469 3.877 1 85.81 58 LEU B N 1
ATOM 2767 C CA . LEU B 1 58 ? 10.219 37.562 5.328 1 85.81 58 LEU B CA 1
ATOM 2768 C C . LEU B 1 58 ? 11.523 38 5.969 1 85.81 58 LEU B C 1
ATOM 2770 O O . LEU B 1 58 ? 12.609 37.656 5.516 1 85.81 58 LEU B O 1
ATOM 2774 N N . THR B 1 59 ? 11.453 38.875 7.023 1 85.44 59 THR B N 1
ATOM 2775 C CA . THR B 1 59 ? 12.578 39.125 7.926 1 85.44 59 THR B CA 1
ATOM 2776 C C . THR B 1 59 ? 12.781 37.938 8.859 1 85.44 59 THR B C 1
ATOM 2778 O O . THR B 1 59 ? 11.992 37 8.852 1 85.44 59 THR B O 1
ATOM 2781 N N . GLN B 1 60 ? 13.859 37.938 9.633 1 81.81 60 GLN B N 1
ATOM 2782 C CA . GLN B 1 60 ? 14.055 36.906 10.656 1 81.81 60 GLN B CA 1
ATOM 2783 C C . GLN B 1 60 ? 12.891 36.875 11.641 1 81.81 60 GLN B C 1
ATOM 2785 O O . GLN B 1 60 ? 12.391 35.812 11.992 1 81.81 60 GLN B O 1
ATOM 2790 N N . SER B 1 61 ? 12.547 38.062 12.055 1 84.38 61 SER B N 1
ATOM 2791 C CA . SER B 1 61 ? 11.398 38.188 12.945 1 84.38 61 SER B CA 1
ATOM 2792 C C . SER B 1 61 ? 10.117 37.75 12.258 1 84.38 61 SER B C 1
ATOM 2794 O O . SER B 1 61 ? 9.25 37.125 12.898 1 84.38 61 SER B O 1
ATOM 2796 N N . GLY B 1 62 ? 10.047 37.969 10.945 1 86.06 62 GLY B N 1
ATOM 2797 C CA . GLY B 1 62 ? 8.898 37.531 10.172 1 86.06 62 GLY B CA 1
ATOM 2798 C C . GLY B 1 62 ? 8.758 36.031 10.133 1 86.06 62 GLY B C 1
ATOM 2799 O O . GLY B 1 62 ? 7.656 35.5 10.273 1 86.06 62 GLY B O 1
ATOM 2800 N N . ASN B 1 63 ? 9.844 35.375 10.023 1 80.88 63 ASN B N 1
ATOM 2801 C CA . ASN B 1 63 ? 9.859 33.938 10 1 80.88 63 ASN B CA 1
ATOM 2802 C C . ASN B 1 63 ? 9.391 33.344 11.328 1 80.88 63 ASN B C 1
ATOM 2804 O O . ASN B 1 63 ? 8.57 32.438 11.359 1 80.88 63 ASN B O 1
ATOM 2808 N N . VAL B 1 64 ? 9.906 33.938 12.406 1 77.56 64 VAL B N 1
ATOM 2809 C CA . VAL B 1 64 ? 9.555 33.469 13.75 1 77.56 64 VAL B CA 1
ATOM 2810 C C . VAL B 1 64 ? 8.078 33.75 14.008 1 77.56 64 VAL B C 1
ATOM 2812 O O . VAL B 1 64 ? 7.352 32.844 14.484 1 77.56 64 VAL B O 1
ATOM 2815 N N . PHE B 1 65 ? 7.676 34.969 13.695 1 81.31 65 PHE B N 1
ATOM 2816 C CA . PHE B 1 65 ? 6.289 35.344 13.93 1 81.31 65 PHE B CA 1
ATOM 2817 C C . PHE B 1 65 ? 5.344 34.5 13.086 1 81.31 65 PHE B C 1
ATOM 2819 O O . PHE B 1 65 ? 4.262 34.125 13.547 1 81.31 65 PHE B O 1
ATOM 2826 N N . TYR B 1 66 ? 5.77 34.219 11.859 1 83.06 66 TYR B N 1
ATOM 2827 C CA . TYR B 1 66 ? 4.965 33.375 10.992 1 83.06 66 TYR B CA 1
ATOM 2828 C C . TYR B 1 66 ? 4.715 32 11.633 1 83.06 66 TYR B C 1
ATOM 2830 O O . TYR B 1 66 ? 3.568 31.578 11.758 1 83.06 66 TYR B O 1
ATOM 2838 N N . GLU B 1 67 ? 5.742 31.391 12.156 1 73.94 67 GLU B N 1
ATOM 2839 C CA . GLU B 1 67 ? 5.625 30.062 12.766 1 73.94 67 GLU B CA 1
ATOM 2840 C C . GLU B 1 67 ? 4.773 30.125 14.031 1 73.94 67 GLU B C 1
ATOM 2842 O O . GLU B 1 67 ? 3.91 29.266 14.234 1 73.94 67 GLU B O 1
ATOM 2847 N N . ARG B 1 68 ? 5.016 31.141 14.789 1 72.62 68 ARG B N 1
ATOM 2848 C CA . ARG B 1 68 ? 4.285 31.281 16.047 1 72.62 68 ARG B CA 1
ATOM 2849 C C . ARG B 1 68 ? 2.826 31.641 15.797 1 72.62 68 ARG B C 1
ATOM 2851 O O . ARG B 1 68 ? 1.933 31.172 16.5 1 72.62 68 ARG B O 1
ATOM 2858 N N . SER B 1 69 ? 2.656 32.469 14.812 1 78.38 69 SER B N 1
ATOM 2859 C CA . SER B 1 69 ? 1.293 32.875 14.469 1 78.38 69 SER B CA 1
ATOM 2860 C C . SER B 1 69 ? 0.486 31.672 13.977 1 78.38 69 SER B C 1
ATOM 2862 O O . SER B 1 69 ? -0.689 31.531 14.312 1 78.38 69 SER B O 1
ATOM 2864 N N . LYS B 1 70 ? 1.10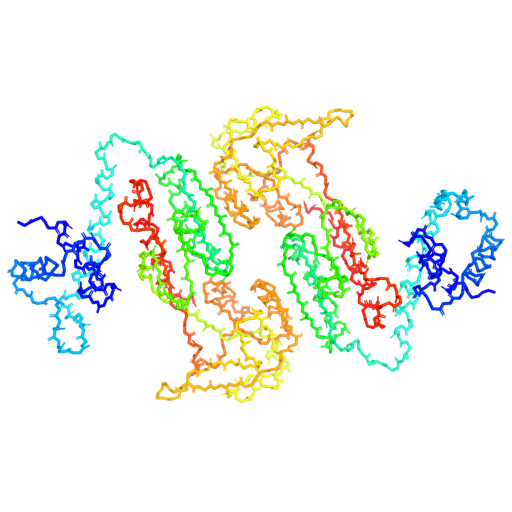4 30.922 13.25 1 72.94 70 LYS B N 1
ATOM 2865 C CA . LYS B 1 70 ? 0.443 29.719 12.766 1 72.94 70 LYS B CA 1
ATOM 2866 C C . LYS B 1 70 ? -0.04 28.844 13.922 1 72.94 70 LYS B C 1
ATOM 2868 O O . LYS B 1 70 ? -1.188 28.391 13.93 1 72.94 70 LYS B O 1
ATOM 2873 N N . THR B 1 71 ? 0.762 28.672 14.891 1 64.75 71 THR B N 1
ATOM 2874 C CA . THR B 1 71 ? 0.441 27.875 16.078 1 64.75 71 THR B CA 1
ATOM 2875 C C . THR B 1 71 ? -0.7 28.516 16.859 1 64.75 71 THR B C 1
ATOM 2877 O O . THR B 1 71 ? -1.628 27.828 17.297 1 64.75 71 THR B O 1
ATOM 2880 N N . ALA B 1 72 ? -0.577 29.781 17.047 1 65.69 72 ALA B N 1
ATOM 2881 C CA . ALA B 1 72 ? -1.576 30.516 17.812 1 65.69 72 ALA B CA 1
ATOM 2882 C C . ALA B 1 72 ? -2.939 30.469 17.125 1 65.69 72 ALA B C 1
ATOM 2884 O O . ALA B 1 72 ? -3.961 30.25 17.781 1 65.69 72 ALA B O 1
ATOM 2885 N N . VAL B 1 73 ? -2.945 30.703 15.883 1 65.94 73 VAL B N 1
ATOM 2886 C CA . VAL B 1 73 ? -4.203 30.703 15.141 1 65.94 73 VAL B CA 1
ATOM 2887 C C . VAL B 1 73 ? -4.82 29.312 15.164 1 65.94 73 VAL B C 1
ATOM 2889 O O . VAL B 1 73 ? -6.031 29.156 15.344 1 65.94 73 VAL B O 1
ATOM 2892 N N . GLN B 1 74 ? -3.986 28.438 15.102 1 60.28 74 GLN B N 1
ATOM 2893 C CA . GLN B 1 74 ? -4.43 27.047 15.164 1 60.28 74 GLN B CA 1
ATOM 2894 C C . GLN B 1 74 ? -5.043 26.719 16.516 1 60.28 74 GLN B C 1
ATOM 2896 O O . GLN B 1 74 ? -6.094 26.078 16.594 1 60.28 74 GLN B O 1
ATOM 2901 N N . ALA B 1 75 ? -4.379 27.125 17.5 1 59.22 75 ALA B N 1
ATOM 2902 C CA . ALA B 1 75 ? -4.859 26.906 18.859 1 59.22 75 ALA B CA 1
ATOM 2903 C C . ALA B 1 75 ? -6.188 27.625 19.094 1 59.22 75 ALA B C 1
ATOM 2905 O O . ALA B 1 75 ? -7.094 27.094 19.719 1 59.22 75 ALA B O 1
ATOM 2906 N N . ALA B 1 76 ? -6.234 28.812 18.625 1 59.91 76 ALA B N 1
ATOM 2907 C CA . ALA B 1 76 ? -7.465 29.578 18.766 1 59.91 76 ALA B CA 1
ATOM 2908 C C . ALA B 1 76 ? -8.602 28.938 17.984 1 59.91 76 ALA B C 1
ATOM 2910 O O . ALA B 1 76 ? -9.734 28.859 18.469 1 59.91 76 ALA B O 1
ATOM 2911 N N . GLU B 1 77 ? -8.273 28.578 16.812 1 57.22 77 GLU B N 1
ATOM 2912 C CA . GLU B 1 77 ? -9.289 27.906 16 1 57.22 77 GLU B CA 1
ATOM 2913 C C . GLU B 1 77 ? -9.766 26.625 16.672 1 57.22 77 GLU B C 1
ATOM 2915 O O . GLU B 1 77 ? -10.961 26.312 16.672 1 57.22 77 GLU B O 1
ATOM 2920 N N . HIS B 1 78 ? -8.789 25.969 17.281 1 54.97 78 HIS B N 1
ATOM 2921 C CA . HIS B 1 78 ? -9.125 24.797 18.078 1 54.97 78 HIS B CA 1
ATOM 2922 C C . HIS B 1 78 ? -10.039 25.172 19.25 1 54.97 78 HIS B C 1
ATOM 2924 O O . HIS B 1 78 ? -10.992 24.453 19.547 1 54.97 78 HIS B O 1
ATOM 2930 N N . ALA B 1 79 ? -9.672 26.203 19.938 1 53.47 79 ALA B N 1
ATOM 2931 C CA . ALA B 1 79 ? -10.461 26.688 21.078 1 53.47 79 ALA B CA 1
ATOM 2932 C C . ALA B 1 79 ? -11.852 27.125 20.625 1 53.47 79 ALA B C 1
ATOM 2934 O O . ALA B 1 79 ? -12.836 26.906 21.344 1 53.47 79 ALA B O 1
ATOM 2935 N N . LEU B 1 80 ? -11.875 27.875 19.594 1 48.25 80 LEU B N 1
ATOM 2936 C CA . LEU B 1 80 ? -13.148 28.375 19.078 1 48.25 80 LEU B CA 1
ATOM 2937 C C . LEU B 1 80 ? -14.008 27.219 18.562 1 48.25 80 LEU B C 1
ATOM 2939 O O . LEU B 1 80 ? -15.227 27.359 18.469 1 48.25 80 LEU B O 1
ATOM 2943 N N . SER B 1 81 ? -13.234 26.359 18.125 1 46.66 81 SER B N 1
ATOM 2944 C CA . SER B 1 81 ? -13.984 25.172 17.719 1 46.66 81 SER B CA 1
ATOM 2945 C C . SER B 1 81 ? -14.789 24.609 18.875 1 46.66 81 SER B C 1
ATOM 2947 O O . SER B 1 81 ? -15.672 23.766 18.688 1 46.66 81 SER B O 1
ATOM 2949 N N . VAL B 1 82 ? -14.359 25.078 20.109 1 42.66 82 VAL B N 1
ATOM 2950 C CA . VAL B 1 82 ? -15.094 24.641 21.297 1 42.66 82 VAL B CA 1
ATOM 2951 C C . VAL B 1 82 ? -16.453 25.344 21.359 1 42.66 82 VAL B C 1
ATOM 2953 O O . VAL B 1 82 ? -17.344 24.922 22.094 1 42.66 82 VAL B O 1
ATOM 2956 N N . ASN B 1 83 ? -16.453 26.656 21.047 1 39.53 83 ASN B N 1
ATOM 2957 C CA . ASN B 1 83 ? -17.688 27.312 21.422 1 39.53 83 ASN B CA 1
ATOM 2958 C C . ASN B 1 83 ? -18.906 26.578 20.875 1 39.53 83 ASN B C 1
ATOM 2960 O O . ASN B 1 83 ? -20.031 26.828 21.312 1 39.53 83 ASN B O 1
ATOM 2964 N N . GLU B 1 84 ? -19.125 26.781 19.453 1 39.91 84 GLU B N 1
ATOM 2965 C CA . GLU B 1 84 ? -20.531 26.375 19.359 1 39.91 84 GLU B CA 1
ATOM 2966 C C . GLU B 1 84 ? -20.812 25.109 20.156 1 39.91 84 GLU B C 1
ATOM 2968 O O . GLU B 1 84 ? -19.891 24.328 20.422 1 39.91 84 GLU B O 1
ATOM 2973 N N . GLU B 1 85 ? -22.016 24.875 20.625 1 37.59 85 GLU B N 1
ATOM 2974 C CA . GLU B 1 85 ? -22.5 23.578 21.078 1 37.59 85 GLU B CA 1
ATOM 2975 C C . GLU B 1 85 ? -21.703 22.438 20.484 1 37.59 85 GLU B C 1
ATOM 2977 O O . GLU B 1 85 ? -21.188 22.547 19.375 1 37.59 85 GLU B O 1
ATOM 2982 N N . ASN B 1 86 ? -21.203 21.312 21.266 1 42.94 86 ASN B N 1
ATOM 2983 C CA . ASN B 1 86 ? -20.594 19.984 21.109 1 42.94 86 ASN B CA 1
ATOM 2984 C C . ASN B 1 86 ? -20.688 19.484 19.672 1 42.94 86 ASN B C 1
ATOM 2986 O O . ASN B 1 86 ? -20.766 18.281 19.438 1 42.94 86 ASN B O 1
ATOM 2990 N N . GLN B 1 87 ? -21.141 20.219 18.781 1 53.25 87 GLN B N 1
ATOM 2991 C CA . GLN B 1 87 ? -21.453 19.438 17.594 1 53.25 87 GLN B CA 1
ATOM 2992 C C . GLN B 1 87 ? -20.172 19.094 16.812 1 53.25 87 GLN B C 1
ATOM 2994 O O . GLN B 1 87 ? -19.359 19.969 16.531 1 53.25 87 GLN B O 1
ATOM 2999 N N . GLY B 1 88 ? -19.391 18.094 17.109 1 66.5 88 GLY B N 1
ATOM 3000 C CA . GLY B 1 88 ? -18.281 17.469 16.422 1 66.5 88 GLY B CA 1
ATOM 3001 C C . GLY B 1 88 ? -18.203 17.844 14.953 1 66.5 88 GLY B C 1
ATOM 3002 O O . GLY B 1 88 ? -19.156 18.391 14.398 1 66.5 88 GLY B O 1
ATOM 3003 N N . LEU B 1 89 ? -16.891 18.078 14.352 1 81.69 89 LEU B N 1
ATOM 3004 C CA . LEU B 1 89 ? -16.719 18.25 12.914 1 81.69 89 LEU B CA 1
ATOM 3005 C C . LEU B 1 89 ? -17.625 17.297 12.141 1 81.69 89 LEU B C 1
ATOM 3007 O O . LEU B 1 89 ? -17.797 16.141 12.531 1 81.69 89 LEU B O 1
ATOM 3011 N N . GLN B 1 90 ? -18.344 18 11.234 1 82.38 90 GLN B N 1
ATOM 3012 C CA . GLN B 1 90 ? -19.172 17.203 10.328 1 82.38 90 GLN B CA 1
ATOM 3013 C C . GLN B 1 90 ? -18.734 17.391 8.875 1 82.38 90 GLN B C 1
ATOM 3015 O O . GLN B 1 90 ? -17.828 18.172 8.594 1 82.38 90 GLN B O 1
ATOM 3020 N N . GLY B 1 91 ? -19.266 16.578 8.039 1 88.69 91 GLY B N 1
ATOM 3021 C CA . GLY B 1 91 ? -18.938 16.672 6.629 1 88.69 91 GLY B CA 1
ATOM 3022 C C . GLY B 1 91 ? -17.906 15.656 6.184 1 88.69 91 GLY B C 1
ATOM 3023 O O . GLY B 1 91 ? -17.734 14.609 6.816 1 88.69 91 GLY B O 1
ATOM 3024 N N . LYS B 1 92 ? -17.328 16.016 5.023 1 91.69 92 LYS B N 1
ATOM 3025 C CA . LYS B 1 92 ? -16.375 15.094 4.41 1 91.69 92 LYS B CA 1
ATOM 3026 C C . LYS B 1 92 ? -15.039 15.773 4.133 1 91.69 92 LYS B C 1
ATOM 3028 O O . LYS B 1 92 ? -15.008 16.922 3.684 1 91.69 92 LYS B O 1
ATOM 3033 N N . ILE B 1 93 ? -14 15.109 4.531 1 94.75 93 ILE B N 1
ATOM 3034 C CA . ILE B 1 93 ? -12.672 15.609 4.191 1 94.75 93 ILE B CA 1
ATOM 3035 C C . ILE B 1 93 ? -11.953 14.594 3.301 1 94.75 93 ILE B C 1
ATOM 3037 O O . ILE B 1 93 ? -11.992 13.391 3.566 1 94.75 93 ILE B O 1
ATOM 3041 N N . ARG B 1 94 ? -11.469 15.148 2.266 1 95.75 94 ARG B N 1
ATOM 3042 C CA . ARG B 1 94 ? -10.703 14.344 1.321 1 95.75 94 ARG B CA 1
ATOM 3043 C C . ARG B 1 94 ? -9.219 14.672 1.402 1 95.75 94 ARG B C 1
ATOM 3045 O O . ARG B 1 94 ? -8.812 15.812 1.182 1 95.75 94 ARG B O 1
ATOM 3052 N N . ILE B 1 95 ? -8.344 13.547 1.667 1 97.19 95 ILE B N 1
ATOM 3053 C CA . ILE B 1 95 ? -6.93 13.797 1.935 1 97.19 95 ILE B CA 1
ATOM 3054 C C . ILE B 1 95 ? -6.066 12.852 1.096 1 97.19 95 ILE B C 1
ATOM 3056 O O . ILE B 1 95 ? -6.336 11.648 1.027 1 97.19 95 ILE B O 1
ATOM 3060 N N . ALA B 1 96 ? -5.031 13.383 0.443 1 96.44 96 ALA B N 1
ATOM 3061 C CA . ALA B 1 96 ? -4.066 12.586 -0.309 1 96.44 96 ALA B CA 1
ATOM 3062 C C . ALA B 1 96 ? -2.764 12.43 0.469 1 96.44 96 ALA B C 1
ATOM 3064 O O . ALA B 1 96 ? -2.363 13.328 1.213 1 96.44 96 ALA B O 1
ATOM 3065 N N . ALA B 1 97 ? -2.137 11.32 0.297 1 97 97 ALA B N 1
ATOM 3066 C CA . ALA B 1 97 ? -0.855 11.07 0.954 1 97 97 ALA B CA 1
ATOM 3067 C C . ALA B 1 97 ? -0.059 9.992 0.218 1 97 97 ALA B C 1
ATOM 3069 O O . ALA B 1 97 ? -0.638 9.109 -0.414 1 97 97 ALA B O 1
ATOM 3070 N N . PRO B 1 98 ? 1.304 10.094 0.318 1 95.5 98 PRO B N 1
ATOM 3071 C CA . PRO B 1 98 ? 2.09 8.93 -0.094 1 95.5 98 PRO B CA 1
ATOM 3072 C C . PRO B 1 98 ? 1.8 7.691 0.754 1 95.5 98 PRO B C 1
ATOM 3074 O O . PRO B 1 98 ? 1.362 7.812 1.901 1 95.5 98 PRO B O 1
ATOM 3077 N N . TYR B 1 99 ? 2.059 6.527 0.241 1 95.62 99 TYR B N 1
ATOM 3078 C CA . TYR B 1 99 ? 1.703 5.277 0.91 1 95.62 99 TYR B CA 1
ATOM 3079 C C . TYR B 1 99 ? 2.393 5.172 2.266 1 95.62 99 TYR B C 1
ATOM 3081 O O . TYR B 1 99 ? 1.74 4.922 3.281 1 95.62 99 TYR B O 1
ATOM 3089 N N . SER B 1 100 ? 3.635 5.387 2.361 1 95.56 100 SER B N 1
ATOM 3090 C CA . SER B 1 100 ? 4.395 5.203 3.596 1 95.56 100 SER B CA 1
ATOM 3091 C C . SER B 1 100 ? 3.967 6.207 4.66 1 95.56 100 SER B C 1
ATOM 3093 O O . SER B 1 100 ? 3.611 5.82 5.777 1 95.56 100 SER B O 1
ATOM 3095 N N . ALA B 1 101 ? 3.92 7.473 4.285 1 96.19 101 ALA B N 1
ATOM 3096 C CA . ALA B 1 101 ? 3.525 8.516 5.23 1 96.19 101 ALA B CA 1
ATOM 3097 C C . ALA B 1 101 ? 2.043 8.406 5.578 1 96.19 101 ALA B C 1
ATOM 3099 O O . ALA B 1 101 ? 1.637 8.727 6.695 1 96.19 101 ALA B O 1
ATOM 3100 N N . GLY B 1 102 ? 1.313 8.016 4.59 1 97.62 102 GLY B N 1
ATOM 3101 C CA . GLY B 1 102 ? -0.098 7.785 4.855 1 97.62 102 GLY B CA 1
ATOM 3102 C C . GLY B 1 102 ? -0.342 6.742 5.926 1 97.62 102 GLY B C 1
ATOM 3103 O O . GLY B 1 102 ? -1.158 6.945 6.828 1 97.62 102 GLY B O 1
ATOM 3104 N N . GLU B 1 103 ? 0.35 5.691 5.84 1 96.69 103 GLU B N 1
ATOM 3105 C CA . GLU B 1 103 ? 0.162 4.59 6.777 1 96.69 103 GLU B CA 1
ATOM 3106 C C . GLU B 1 103 ? 0.749 4.922 8.141 1 96.69 103 GLU B C 1
ATOM 3108 O O . GLU B 1 103 ? 0.13 4.645 9.172 1 96.69 103 GLU B O 1
ATOM 3113 N N . SER B 1 104 ? 1.858 5.551 8.18 1 96.38 104 SER B N 1
ATOM 3114 C CA . SER B 1 104 ? 2.611 5.66 9.422 1 96.38 104 SER B CA 1
ATOM 3115 C C . SER B 1 104 ? 2.309 6.973 10.141 1 96.38 104 SER B C 1
ATOM 3117 O O . SER B 1 104 ? 2.516 7.086 11.352 1 96.38 104 SER B O 1
ATOM 3119 N N . LEU B 1 105 ? 1.849 7.969 9.406 1 97.38 105 LEU B N 1
ATOM 3120 C CA . LEU B 1 105 ? 1.641 9.289 10 1 97.38 105 LEU B CA 1
ATOM 3121 C C . LEU B 1 105 ? 0.183 9.719 9.875 1 97.38 105 LEU B C 1
ATOM 3123 O O . LEU B 1 105 ? -0.48 9.984 10.875 1 97.38 105 LEU B O 1
ATOM 3127 N N . LEU B 1 106 ? -0.327 9.672 8.664 1 98.31 106 LEU B N 1
ATOM 3128 C CA . LEU B 1 106 ? -1.66 10.219 8.422 1 98.31 106 LEU B CA 1
ATOM 3129 C C . LEU B 1 106 ? -2.725 9.367 9.109 1 98.31 106 LEU B C 1
ATOM 3131 O O . LEU B 1 106 ? -3.611 9.898 9.781 1 98.31 106 LEU B O 1
ATOM 3135 N N . MET B 1 107 ? -2.662 8.055 8.961 1 98.5 107 MET B N 1
ATOM 3136 C CA . MET B 1 107 ? -3.721 7.188 9.477 1 98.5 107 MET B CA 1
ATOM 3137 C C . MET B 1 107 ? -3.799 7.27 10.992 1 98.5 107 MET B C 1
ATOM 3139 O O . MET B 1 107 ? -4.883 7.438 11.555 1 98.5 107 MET B O 1
ATOM 3143 N N . PRO B 1 108 ? -2.689 7.176 11.711 1 98 108 PRO B N 1
ATOM 3144 C CA . PRO B 1 108 ? -2.787 7.371 13.156 1 98 108 PRO B CA 1
ATOM 3145 C C . PRO B 1 108 ? -3.402 8.719 13.531 1 98 108 PRO B C 1
ATOM 3147 O O . PRO B 1 108 ? -4.199 8.797 14.469 1 98 108 PRO B O 1
ATOM 3150 N N . ALA B 1 109 ? -3.047 9.719 12.828 1 97.94 109 ALA B N 1
ATOM 3151 C CA . ALA B 1 109 ? -3.604 11.039 13.07 1 97.94 109 ALA B CA 1
ATOM 3152 C C . ALA B 1 109 ? -5.105 11.07 12.797 1 97.94 109 ALA B C 1
ATOM 3154 O O . ALA B 1 109 ? -5.871 11.656 13.562 1 97.94 109 ALA B O 1
ATOM 3155 N N . LEU B 1 110 ? -5.492 10.469 11.711 1 98.31 110 LEU B N 1
ATOM 3156 C CA . LEU B 1 110 ? -6.902 10.43 11.336 1 98.31 110 LEU 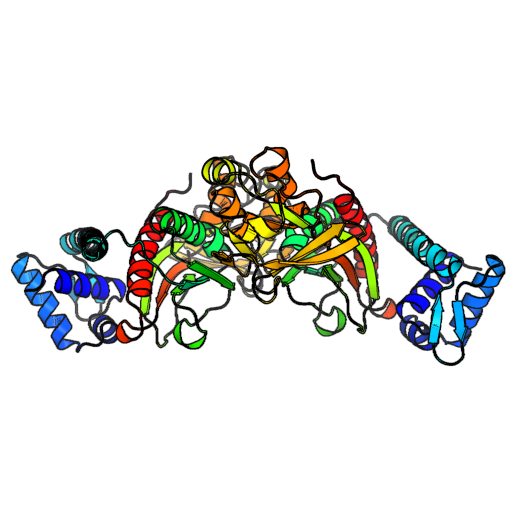B CA 1
ATOM 3157 C C . LEU B 1 110 ? -7.715 9.633 12.359 1 98.31 110 LEU B C 1
ATOM 3159 O O . LEU B 1 110 ? -8.875 9.961 12.625 1 98.31 110 LEU B O 1
ATOM 3163 N N . LEU B 1 111 ? -7.133 8.57 12.859 1 98.12 111 LEU B N 1
ATOM 3164 C CA . LEU B 1 111 ? -7.824 7.789 13.875 1 98.12 111 LEU B CA 1
ATOM 3165 C C . LEU B 1 111 ? -8.055 8.617 15.141 1 98.12 111 LEU B C 1
ATOM 3167 O O . LEU B 1 111 ? -9.117 8.539 15.75 1 98.12 111 LEU B O 1
ATOM 3171 N N . GLN B 1 112 ? -7.066 9.391 15.492 1 95.94 112 GLN B N 1
ATOM 3172 C CA . GLN B 1 112 ? -7.238 10.305 16.609 1 95.94 112 GLN B CA 1
ATOM 3173 C C . GLN B 1 112 ? -8.328 11.336 16.328 1 95.94 112 GLN B C 1
ATOM 3175 O O . GLN B 1 112 ? -9.18 11.602 17.172 1 95.94 112 GLN B O 1
ATOM 3180 N N . LEU B 1 113 ? -8.266 11.875 15.172 1 95.69 113 LEU B N 1
ATOM 3181 C CA . LEU B 1 113 ? -9.266 12.852 14.75 1 95.69 113 LEU B CA 1
ATOM 3182 C C . LEU B 1 113 ? -10.664 12.242 14.789 1 95.69 113 LEU B C 1
ATOM 3184 O O . LEU B 1 113 ? -11.609 12.891 15.25 1 95.69 113 LEU B O 1
ATOM 3188 N N . GLN B 1 114 ? -10.781 11.023 14.328 1 95.75 114 GLN B N 1
ATOM 3189 C CA . GLN B 1 114 ? -12.07 10.336 14.297 1 95.75 114 GLN B CA 1
ATOM 3190 C C . GLN B 1 114 ? -12.609 10.102 15.703 1 95.75 114 GLN B C 1
ATOM 3192 O O . GLN B 1 114 ? -13.812 10.195 15.938 1 95.75 114 GLN B O 1
ATOM 3197 N N . ASN B 1 115 ? -11.797 9.789 16.594 1 94.19 115 ASN B N 1
ATOM 3198 C CA . ASN B 1 115 ? -12.188 9.617 17.984 1 94.19 115 ASN B CA 1
ATOM 3199 C C . ASN B 1 115 ? -12.797 10.891 18.562 1 94.19 115 ASN B C 1
ATOM 3201 O O . ASN B 1 115 ? -13.773 10.836 19.312 1 94.19 115 ASN B O 1
ATOM 3205 N N . GLU B 1 116 ? -12.25 11.961 18.172 1 90.12 116 GLU B N 1
ATOM 3206 C CA . GLU B 1 116 ? -12.68 13.258 18.688 1 90.12 116 GLU B CA 1
ATOM 3207 C C . GLU B 1 116 ? -13.883 13.789 17.922 1 90.12 116 GLU B C 1
ATOM 3209 O O . GLU B 1 116 ? -14.703 14.523 18.484 1 90.12 116 GLU B O 1
ATOM 3214 N N . HIS B 1 117 ? -13.945 13.406 16.688 1 92.31 117 HIS B N 1
ATOM 3215 C CA . HIS B 1 117 ? -15.008 13.883 15.805 1 92.31 117 HIS B CA 1
ATOM 3216 C C . HIS B 1 117 ? -15.625 12.742 15.016 1 92.31 117 HIS B C 1
ATOM 3218 O O . HIS B 1 117 ? -15.445 12.648 13.797 1 92.31 117 HIS B O 1
ATOM 3224 N N . PRO B 1 118 ? -16.484 12 15.617 1 91.69 118 PRO B N 1
ATOM 3225 C CA . PRO B 1 118 ? -16.984 10.758 15.031 1 91.69 118 PRO B CA 1
ATOM 3226 C C . PRO B 1 118 ? -17.906 10.992 13.836 1 91.69 118 PRO B C 1
ATOM 3228 O O . PRO B 1 118 ? -18.156 10.078 13.047 1 91.69 118 PRO B O 1
ATOM 3231 N N . GLU B 1 119 ? -18.406 12.164 13.633 1 90.38 119 GLU B N 1
ATOM 3232 C CA . GLU B 1 119 ? -19.359 12.422 12.562 1 90.38 119 GLU B CA 1
ATOM 3233 C C . GLU B 1 119 ? -18.641 12.875 11.289 1 90.38 119 GLU B C 1
ATOM 3235 O O . GLU B 1 119 ? -19.281 13.055 10.25 1 90.38 119 GLU B O 1
ATOM 3240 N N . LEU B 1 120 ? -17.375 12.969 11.367 1 94.06 120 LEU B N 1
ATOM 3241 C CA . LEU B 1 120 ? -16.578 13.359 10.211 1 94.06 120 LEU B CA 1
ATOM 3242 C C . LEU B 1 120 ? -16.391 12.188 9.258 1 94.06 120 LEU B C 1
ATOM 3244 O O . LEU B 1 120 ? -15.992 11.094 9.688 1 94.06 120 LEU B O 1
ATOM 3248 N N . GLN B 1 121 ? -16.719 12.414 8.023 1 95.62 121 GLN B N 1
ATOM 3249 C CA . GLN B 1 121 ? -16.422 11.422 6.996 1 95.62 121 GLN B CA 1
ATOM 3250 C C . GLN B 1 121 ? -15.047 11.656 6.375 1 95.62 121 GLN B C 1
ATOM 3252 O O . GLN B 1 121 ? -14.664 12.797 6.125 1 95.62 121 GLN B O 1
ATOM 3257 N N . VAL B 1 122 ? -14.359 10.562 6.137 1 97.31 122 VAL B N 1
ATOM 3258 C CA . VAL B 1 122 ? -12.992 10.703 5.664 1 97.31 122 VAL B CA 1
ATOM 3259 C C . VAL B 1 122 ? -12.805 9.914 4.371 1 97.31 122 VAL B C 1
ATOM 3261 O O . VAL B 1 122 ? -13.273 8.773 4.258 1 97.31 122 VAL B O 1
ATOM 3264 N N . ASP B 1 123 ? -12.188 10.539 3.391 1 96.31 123 ASP B N 1
ATOM 3265 C CA . ASP B 1 123 ? -11.781 9.938 2.123 1 96.31 123 ASP B CA 1
ATOM 3266 C C . ASP B 1 123 ? -10.281 10.086 1.898 1 96.31 123 ASP B C 1
ATOM 3268 O O . ASP B 1 123 ? -9.773 11.203 1.75 1 96.31 123 ASP B O 1
ATOM 3272 N N . VAL B 1 124 ? -9.586 8.969 1.86 1 97.5 124 VAL B N 1
ATOM 3273 C CA . VAL B 1 124 ? -8.133 9.023 1.749 1 97.5 124 VAL B CA 1
ATOM 3274 C C . VAL B 1 124 ? -7.699 8.5 0.38 1 97.5 124 VAL B C 1
ATOM 3276 O O . VAL B 1 124 ? -8.094 7.402 -0.026 1 97.5 124 VAL B O 1
ATOM 3279 N N . ILE B 1 125 ? -6.828 9.25 -0.298 1 95.06 125 ILE B N 1
ATOM 3280 C CA . ILE B 1 125 ? -6.254 8.875 -1.585 1 95.06 125 ILE B CA 1
ATOM 3281 C C . ILE B 1 125 ? -4.754 8.633 -1.428 1 95.06 125 ILE B C 1
ATOM 3283 O O . ILE B 1 125 ? -3.996 9.562 -1.137 1 95.06 125 ILE B O 1
ATOM 3287 N N . PHE B 1 126 ? -4.34 7.414 -1.656 1 94.88 126 PHE B N 1
ATOM 3288 C CA . PHE B 1 126 ? -2.918 7.094 -1.598 1 94.88 126 PHE B CA 1
ATOM 3289 C C . PHE B 1 126 ? -2.287 7.172 -2.982 1 94.88 126 PHE B C 1
ATOM 3291 O O . PHE B 1 126 ? -2.742 6.508 -3.916 1 94.88 126 PHE B O 1
ATOM 3298 N N . ASN B 1 127 ? -1.264 7.922 -3.02 1 88.38 127 ASN B N 1
ATOM 3299 C CA . ASN B 1 127 ? -0.521 8.141 -4.258 1 88.38 127 ASN B CA 1
ATOM 3300 C C . ASN B 1 127 ? 0.866 8.711 -3.988 1 88.38 127 ASN B C 1
ATOM 3302 O O . ASN B 1 127 ? 1.008 9.672 -3.229 1 88.38 127 ASN B O 1
ATOM 3306 N N . ASP B 1 128 ? 1.875 8.172 -4.676 1 87.31 128 ASP B N 1
ATOM 3307 C CA . ASP B 1 128 ? 3.232 8.633 -4.395 1 87.31 128 ASP B CA 1
ATOM 3308 C C . ASP B 1 128 ? 3.58 9.852 -5.238 1 87.31 128 ASP B C 1
ATOM 3310 O O . ASP B 1 128 ? 4.605 10.5 -5.012 1 87.31 128 ASP B O 1
ATOM 3314 N N . ARG B 1 129 ? 2.756 10.188 -6.16 1 77.06 129 ARG B N 1
ATOM 3315 C CA . ARG B 1 129 ? 2.988 11.406 -6.926 1 77.06 129 ARG B CA 1
ATOM 3316 C C . ARG B 1 129 ? 2.521 12.633 -6.148 1 77.06 129 ARG B C 1
ATOM 3318 O O . ARG B 1 129 ? 1.75 12.516 -5.195 1 77.06 129 ARG B O 1
ATOM 3325 N N . VAL B 1 130 ? 3.104 13.75 -6.555 1 73.5 130 VAL B N 1
ATOM 3326 C CA . VAL B 1 130 ? 2.66 15 -5.938 1 73.5 130 VAL B CA 1
ATOM 3327 C C . VAL B 1 130 ? 1.243 15.328 -6.402 1 73.5 130 VAL B C 1
ATOM 3329 O O . VAL B 1 130 ? 0.975 15.383 -7.605 1 73.5 130 VAL B O 1
ATOM 3332 N N . ILE B 1 131 ? 0.421 15.438 -5.387 1 74.25 131 ILE B N 1
ATOM 3333 C CA . ILE B 1 131 ? -0.965 15.781 -5.688 1 74.25 131 ILE B CA 1
ATOM 3334 C C . ILE B 1 131 ? -1.242 17.219 -5.285 1 74.25 131 ILE B C 1
ATOM 3336 O O . ILE B 1 131 ? -1.046 17.594 -4.129 1 74.25 131 ILE B O 1
ATOM 3340 N N . ASN B 1 132 ? -1.638 17.953 -6.266 1 72.06 132 ASN B N 1
ATOM 3341 C CA . ASN B 1 132 ? -2.061 19.328 -6.016 1 72.06 132 ASN B CA 1
ATOM 3342 C C . ASN B 1 132 ? -3.492 19.391 -5.492 1 72.06 132 ASN B C 1
ATOM 3344 O O . ASN B 1 132 ? -4.43 19 -6.188 1 72.06 132 ASN B O 1
ATOM 3348 N N . PRO B 1 133 ? -3.584 19.859 -4.273 1 76.19 133 PRO B N 1
ATOM 3349 C CA . PRO B 1 133 ? -4.93 19.859 -3.695 1 76.19 133 PRO B CA 1
ATOM 3350 C C . PRO B 1 133 ? -5.918 20.703 -4.48 1 76.19 133 PRO B C 1
ATOM 3352 O O . PRO B 1 133 ? -7.117 20.406 -4.504 1 76.19 133 PRO B O 1
ATOM 3355 N N . VAL B 1 134 ? -5.516 21.719 -5.094 1 70.25 134 VAL B N 1
ATOM 3356 C CA . VAL B 1 134 ? -6.41 22.625 -5.793 1 70.25 134 VAL B CA 1
ATOM 3357 C C . VAL B 1 134 ? -6.863 22 -7.109 1 70.25 134 VAL B C 1
ATOM 3359 O O . VAL B 1 134 ? -8.047 22.031 -7.441 1 70.25 134 VAL B O 1
ATOM 3362 N N . THR B 1 135 ? -5.988 21.344 -7.789 1 67.25 135 THR B N 1
ATOM 3363 C CA . THR B 1 135 ? -6.293 20.922 -9.148 1 67.25 135 THR B CA 1
ATOM 3364 C C . THR B 1 135 ? -6.77 19.469 -9.156 1 67.25 135 THR B C 1
ATOM 3366 O O . THR B 1 135 ? -7.414 19.031 -10.109 1 67.25 135 THR B O 1
ATOM 3369 N N . GLU B 1 136 ? -6.516 18.828 -8.039 1 75.12 136 GLU B N 1
ATOM 3370 C CA . GLU B 1 136 ? -6.773 17.391 -8.109 1 75.12 136 GLU B CA 1
ATOM 3371 C C . GLU B 1 136 ? -7.879 16.984 -7.141 1 75.12 136 GLU B C 1
ATOM 3373 O O . GLU B 1 136 ? -8.062 15.797 -6.871 1 75.12 136 GLU B O 1
ATOM 3378 N N . GLY B 1 137 ? -8.586 17.938 -6.625 1 80.88 137 GLY B N 1
ATOM 3379 C CA . GLY B 1 137 ? -9.859 17.688 -5.961 1 80.88 137 GLY B CA 1
ATOM 3380 C C . GLY B 1 137 ? -9.711 17.062 -4.59 1 80.88 137 GLY B C 1
ATOM 3381 O O . GLY B 1 137 ? -10.469 16.156 -4.23 1 80.88 137 GLY B O 1
ATOM 3382 N N . VAL B 1 138 ? -8.656 17.391 -3.885 1 91 138 VAL B N 1
ATOM 3383 C CA . VAL B 1 138 ? -8.531 16.984 -2.488 1 91 138 VAL B CA 1
ATOM 3384 C C . VAL B 1 138 ? -8.492 18.219 -1.593 1 91 138 VAL B C 1
ATOM 3386 O O . VAL B 1 138 ? -8.164 19.312 -2.053 1 91 138 VAL B O 1
ATOM 3389 N N . ASP B 1 139 ? -8.922 18.031 -0.335 1 92.44 139 ASP B N 1
ATOM 3390 C CA . ASP B 1 139 ? -8.938 19.125 0.624 1 92.44 139 ASP B CA 1
ATOM 3391 C C . ASP B 1 139 ? -7.555 19.359 1.219 1 92.44 139 ASP B C 1
ATOM 3393 O O . ASP B 1 139 ? -7.172 20.5 1.495 1 92.44 139 ASP B O 1
ATOM 3397 N N . LEU B 1 140 ? -6.875 18.297 1.454 1 95.75 140 LEU B N 1
ATOM 3398 C CA . LEU B 1 140 ? -5.531 18.312 2.023 1 95.75 140 LEU B CA 1
ATOM 3399 C C . LEU B 1 140 ? -4.633 17.297 1.316 1 95.75 140 LEU B C 1
ATOM 3401 O O . LEU B 1 140 ? -5.121 16.312 0.753 1 95.75 140 LEU B O 1
ATOM 3405 N N . SER B 1 141 ? -3.346 17.578 1.389 1 95.44 141 SER B N 1
ATOM 3406 C CA . SER B 1 141 ? -2.369 16.641 0.853 1 95.44 141 SER B CA 1
ATOM 3407 C C . SER B 1 141 ? -1.121 16.578 1.725 1 95.44 141 SER B C 1
ATOM 3409 O O . SER B 1 141 ? -0.516 17.609 2.023 1 95.44 141 SER B O 1
ATOM 3411 N N . LEU B 1 142 ? -0.876 15.383 2.172 1 96.5 142 LEU B N 1
ATOM 3412 C CA . LEU B 1 142 ? 0.414 15.141 2.809 1 96.5 142 LEU B CA 1
ATOM 3413 C C . LEU B 1 142 ? 1.493 14.875 1.764 1 96.5 142 LEU B C 1
ATOM 3415 O O . LEU B 1 142 ? 1.302 14.055 0.863 1 96.5 142 LEU B O 1
ATOM 3419 N N . ARG B 1 143 ? 2.607 15.578 1.944 1 93.81 143 ARG B N 1
ATOM 3420 C CA . ARG B 1 143 ? 3.676 15.461 0.958 1 93.81 143 ARG B CA 1
ATOM 3421 C C . ARG B 1 143 ? 5.023 15.242 1.634 1 93.81 143 ARG B C 1
ATOM 3423 O O . ARG B 1 143 ? 5.316 15.859 2.664 1 93.81 143 ARG B O 1
ATOM 3430 N N . LEU B 1 144 ? 5.727 14.352 1.02 1 93.19 144 LEU B N 1
ATOM 3431 C CA . LEU B 1 144 ? 7.129 14.188 1.388 1 93.19 144 LEU B CA 1
ATOM 3432 C C . LEU B 1 144 ? 8.047 14.695 0.282 1 93.19 144 LEU B C 1
ATOM 3434 O O . LEU B 1 144 ? 7.77 14.492 -0.902 1 93.19 144 LEU B O 1
ATOM 3438 N N . GLY B 1 145 ? 9.148 15.266 0.706 1 90.38 145 GLY B N 1
ATOM 3439 C CA . GLY B 1 145 ? 10.094 15.781 -0.267 1 90.38 145 GLY B CA 1
ATOM 3440 C C . GLY B 1 145 ? 9.859 17.234 -0.623 1 90.38 145 GLY B C 1
ATOM 3441 O O . GLY B 1 145 ? 9.039 17.906 0.01 1 90.38 145 GLY B O 1
ATOM 3442 N N . ASP B 1 146 ? 10.461 17.641 -1.683 1 84.94 146 ASP B N 1
ATOM 3443 C CA . ASP B 1 146 ? 10.422 19.062 -2.061 1 84.94 146 ASP B CA 1
ATOM 3444 C C . ASP B 1 146 ? 9.07 19.438 -2.654 1 84.94 146 ASP B C 1
ATOM 3446 O O . ASP B 1 146 ? 8.43 18.609 -3.32 1 84.94 146 ASP B O 1
ATOM 3450 N N . VAL B 1 147 ? 8.695 20.547 -2.234 1 81.31 147 VAL B N 1
ATOM 3451 C CA . VAL B 1 147 ? 7.449 21.078 -2.773 1 81.31 147 VAL B CA 1
ATOM 3452 C C . VAL B 1 147 ? 7.742 22.188 -3.768 1 81.31 147 VAL B C 1
ATOM 3454 O O . VAL B 1 147 ? 8.547 23.078 -3.486 1 81.31 147 VAL B O 1
ATOM 3457 N N . SER B 1 148 ? 7.23 21.922 -4.977 1 76.44 148 SER B N 1
ATOM 3458 C CA . SER B 1 148 ? 7.375 22.969 -5.98 1 76.44 148 SER B CA 1
ATOM 3459 C C . SER B 1 148 ? 6.34 24.078 -5.785 1 76.44 148 SER B C 1
ATOM 3461 O O . SER B 1 148 ? 5.469 23.969 -4.918 1 76.44 148 SER B O 1
ATOM 3463 N N . GLU B 1 149 ? 6.512 25.078 -6.633 1 71.5 149 GLU B N 1
ATOM 3464 C CA . GLU B 1 149 ? 5.543 26.172 -6.613 1 71.5 149 GLU B CA 1
ATOM 3465 C C . GLU B 1 149 ? 4.199 25.734 -7.188 1 71.5 149 GLU B C 1
ATOM 3467 O O . GLU B 1 149 ? 4.148 24.875 -8.062 1 71.5 149 GLU B O 1
ATOM 3472 N N . GLY B 1 150 ? 3.232 26.156 -6.441 1 71.75 150 GLY B N 1
ATOM 3473 C CA . GLY B 1 150 ? 1.88 25.875 -6.902 1 71.75 150 GLY B CA 1
ATOM 3474 C C . GLY B 1 150 ? 0.834 26.734 -6.215 1 71.75 150 GLY B C 1
ATOM 3475 O O . GLY B 1 150 ? 1.166 27.578 -5.371 1 71.75 150 GLY B O 1
ATOM 3476 N N . PHE B 1 151 ? -0.355 26.609 -6.707 1 74.19 151 PHE B N 1
ATOM 3477 C CA . PHE B 1 151 ? -1.467 27.359 -6.117 1 74.19 151 PHE B CA 1
ATOM 3478 C C . PHE B 1 151 ? -2.006 26.625 -4.887 1 74.19 151 PHE B C 1
ATOM 3480 O O . PHE B 1 151 ? -3.145 26.156 -4.887 1 74.19 151 PHE B O 1
ATOM 3487 N N . PHE B 1 152 ? -1.116 26.469 -3.924 1 84.06 152 PHE B N 1
ATOM 3488 C CA . PHE B 1 152 ? -1.443 25.875 -2.639 1 84.06 152 PHE B CA 1
ATOM 3489 C C . PHE B 1 152 ? -0.548 26.422 -1.537 1 84.06 152 PHE B C 1
ATOM 3491 O O . PHE B 1 152 ? 0.438 27.109 -1.817 1 84.06 152 PHE B O 1
ATOM 3498 N N . VAL B 1 153 ? -0.99 26.281 -0.36 1 83.12 153 VAL B N 1
ATOM 3499 C CA . VAL B 1 153 ? -0.185 26.609 0.813 1 83.12 153 VAL B CA 1
ATOM 3500 C C . VAL B 1 153 ? 0.477 25.344 1.354 1 83.12 153 VAL B C 1
ATOM 3502 O O . VAL B 1 153 ? -0.18 24.297 1.509 1 83.12 153 VAL B O 1
ATOM 3505 N N . ALA B 1 154 ? 1.743 25.438 1.565 1 89.06 154 ALA B N 1
ATOM 3506 C CA . ALA B 1 154 ? 2.502 24.328 2.135 1 89.06 154 ALA B CA 1
ATOM 3507 C C . ALA B 1 154 ? 2.898 24.625 3.58 1 89.06 154 ALA B C 1
ATOM 3509 O O . ALA B 1 154 ? 3.688 25.531 3.842 1 89.06 154 ALA B O 1
ATOM 3510 N N . ARG B 1 155 ? 2.404 23.812 4.465 1 87.44 155 ARG B N 1
ATOM 3511 C CA . ARG B 1 155 ? 2.768 23.922 5.871 1 87.44 155 ARG B CA 1
ATOM 3512 C C . ARG B 1 155 ? 3.836 22.906 6.25 1 87.44 155 ARG B C 1
ATOM 3514 O O . ARG B 1 155 ? 3.652 21.703 6.047 1 87.44 155 ARG B O 1
ATOM 3521 N N . PRO B 1 156 ? 4.918 23.438 6.812 1 91.19 156 PRO B N 1
ATOM 3522 C CA . PRO B 1 156 ? 5.953 22.484 7.215 1 91.19 156 PRO B CA 1
ATOM 3523 C C . PRO B 1 156 ? 5.551 21.641 8.43 1 91.19 156 PRO B C 1
ATOM 3525 O O . PRO B 1 156 ? 5.023 22.188 9.406 1 91.19 156 PRO B O 1
ATOM 3528 N N . LEU B 1 157 ? 5.773 20.391 8.328 1 94.88 157 LEU B N 1
ATOM 3529 C CA . LEU B 1 157 ? 5.453 19.484 9.43 1 94.88 157 LEU B CA 1
ATOM 3530 C C . LEU B 1 157 ? 6.723 19.016 10.133 1 94.88 157 LEU B C 1
ATOM 3532 O O . LEU B 1 157 ? 6.676 18.609 11.297 1 94.88 157 LEU B O 1
ATOM 3536 N N . GLY B 1 158 ? 7.82 19 9.508 1 94.44 158 GLY B N 1
ATOM 3537 C CA . GLY B 1 158 ? 9.086 18.438 9.977 1 94.44 158 GLY B CA 1
ATOM 3538 C C . GLY B 1 158 ? 9.781 17.578 8.938 1 94.44 158 GLY B C 1
ATOM 3539 O O . GLY B 1 158 ? 9.672 17.828 7.738 1 94.44 158 GLY B O 1
ATOM 3540 N N . THR B 1 159 ? 10.633 16.719 9.469 1 95.12 159 THR B N 1
ATOM 3541 C CA . THR B 1 159 ? 11.383 15.852 8.57 1 95.12 159 THR B CA 1
ATOM 3542 C C . THR B 1 159 ? 11.125 14.383 8.906 1 95.12 159 THR B C 1
ATOM 3544 O O . THR B 1 159 ? 10.773 14.047 10.039 1 95.12 159 THR B O 1
ATOM 3547 N N . VAL B 1 160 ? 11.172 13.617 7.883 1 95.75 160 VAL B N 1
ATOM 3548 C CA . VAL B 1 160 ? 11.102 12.164 8.016 1 95.75 160 VAL B CA 1
ATOM 3549 C C . VAL B 1 160 ? 12.469 11.547 7.738 1 95.75 160 VAL B C 1
ATOM 3551 O O . VAL B 1 160 ? 12.969 11.617 6.613 1 95.75 160 VAL B O 1
ATOM 3554 N N . ARG B 1 161 ? 13.016 10.953 8.789 1 95 161 ARG B N 1
ATOM 3555 C CA . ARG B 1 161 ? 14.328 1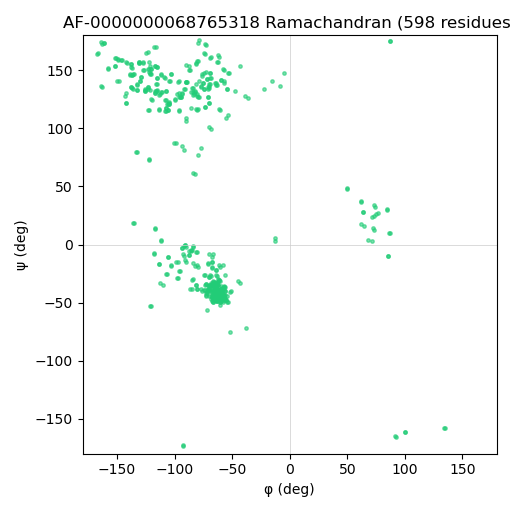0.312 8.656 1 95 161 ARG B CA 1
ATOM 3556 C C . ARG B 1 161 ? 14.234 9.078 7.766 1 95 161 ARG B C 1
ATOM 3558 O O . ARG B 1 161 ? 13.219 8.383 7.762 1 95 161 ARG B O 1
ATOM 3565 N N . ARG B 1 162 ? 15.258 8.883 7.008 1 95.81 162 ARG B N 1
ATOM 3566 C CA . ARG B 1 162 ? 15.445 7.664 6.23 1 95.81 162 ARG B CA 1
ATOM 3567 C C . ARG B 1 162 ? 16.625 6.855 6.766 1 95.81 162 ARG B C 1
ATOM 3569 O O . ARG B 1 162 ? 17.625 7.426 7.219 1 95.81 162 ARG B O 1
ATOM 3576 N N . VAL B 1 163 ? 16.516 5.508 6.676 1 96.94 163 VAL B N 1
ATOM 3577 C CA . VAL B 1 163 ? 17.5 4.68 7.352 1 96.94 163 VAL B CA 1
ATOM 3578 C C . VAL B 1 163 ? 17.922 3.531 6.434 1 96.94 163 VAL B C 1
ATOM 3580 O O . VAL B 1 163 ? 17.094 2.932 5.754 1 96.94 163 VAL B O 1
ATOM 3583 N N . LEU B 1 164 ? 19.172 3.369 6.41 1 98.06 164 LEU B N 1
ATOM 3584 C CA . LEU B 1 164 ? 19.75 2.191 5.762 1 98.06 164 LEU B CA 1
ATOM 3585 C C . LEU B 1 164 ? 19.688 0.979 6.684 1 98.06 164 LEU B C 1
ATOM 3587 O O . LEU B 1 164 ? 20.172 1.032 7.816 1 98.06 164 LEU B O 1
ATOM 3591 N N . LEU B 1 165 ? 19.109 -0.167 6.137 1 98.62 165 LEU B N 1
ATOM 3592 C CA . LEU B 1 165 ? 18.766 -1.26 7.043 1 98.62 165 LEU B CA 1
ATOM 3593 C C . LEU B 1 165 ? 19.156 -2.605 6.441 1 98.62 165 LEU B C 1
ATOM 3595 O O . LEU B 1 165 ? 19.156 -2.764 5.219 1 98.62 165 LEU B O 1
ATOM 3599 N N . ALA B 1 166 ? 19.438 -3.531 7.336 1 98.81 166 ALA B N 1
ATOM 3600 C CA . ALA B 1 166 ? 19.562 -4.949 7.012 1 98.8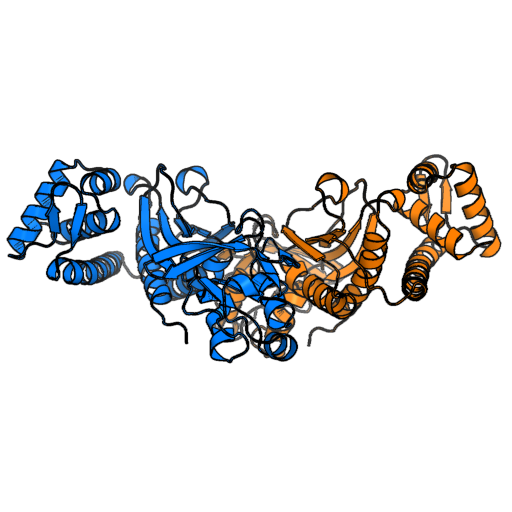1 166 ALA B CA 1
ATOM 3601 C C . ALA B 1 166 ? 19.062 -5.82 8.164 1 98.81 166 ALA B C 1
ATOM 3603 O O . ALA B 1 166 ? 18.969 -5.363 9.305 1 98.81 166 ALA B O 1
ATOM 3604 N N . SER B 1 167 ? 18.734 -7.039 7.797 1 98.81 167 SER B N 1
ATOM 3605 C CA . SER B 1 167 ? 18.375 -8 8.836 1 98.81 167 SER B CA 1
ATOM 3606 C C . SER B 1 167 ? 19.609 -8.609 9.484 1 98.81 167 SER B C 1
ATOM 3608 O O . SER B 1 167 ? 20.672 -8.664 8.875 1 98.81 167 SER B O 1
ATOM 3610 N N . PRO B 1 168 ? 19.484 -9.102 10.727 1 98.62 168 PRO B N 1
ATOM 3611 C CA . PRO B 1 168 ? 20.578 -9.852 11.344 1 98.62 168 PRO B CA 1
ATOM 3612 C C . PRO B 1 168 ? 21 -11.062 10.516 1 98.62 168 PRO B C 1
ATOM 3614 O O . PRO B 1 168 ? 22.188 -11.391 10.461 1 98.62 168 PRO B O 1
ATOM 3617 N N . ALA B 1 169 ? 20.078 -11.664 9.922 1 97.94 169 ALA B N 1
ATOM 3618 C CA . ALA B 1 169 ? 20.359 -12.852 9.125 1 97.94 169 ALA B CA 1
ATOM 3619 C C . ALA B 1 169 ? 21.297 -12.523 7.969 1 97.94 169 ALA B C 1
ATOM 3621 O O . ALA B 1 169 ? 22.25 -13.266 7.703 1 97.94 169 ALA B O 1
ATOM 3622 N N . LEU B 1 170 ? 21.016 -11.461 7.305 1 98.25 170 LEU B N 1
ATOM 3623 C CA . LEU B 1 170 ? 21.891 -11.062 6.207 1 98.25 170 LEU B CA 1
ATOM 3624 C C . LEU B 1 170 ? 23.297 -10.758 6.715 1 98.25 170 LEU B C 1
ATOM 3626 O O . LEU B 1 170 ? 24.281 -11.18 6.113 1 98.25 170 LEU B O 1
ATOM 3630 N N . LEU B 1 171 ? 23.359 -10.008 7.766 1 98.19 171 LEU B N 1
ATOM 3631 C CA . LEU B 1 171 ? 24.641 -9.586 8.312 1 98.19 171 LEU B CA 1
ATOM 3632 C C . LEU B 1 171 ? 25.438 -10.781 8.812 1 98.19 171 LEU B C 1
ATOM 3634 O O . LEU B 1 171 ? 26.672 -10.789 8.742 1 98.19 171 LEU B O 1
ATOM 3638 N N . ALA B 1 172 ? 24.766 -11.75 9.352 1 97.94 172 ALA B N 1
ATOM 3639 C CA . ALA B 1 172 ? 25.422 -12.977 9.789 1 97.94 172 ALA B CA 1
ATOM 3640 C C . ALA B 1 172 ? 26.062 -13.703 8.602 1 97.94 172 ALA B C 1
ATOM 3642 O O . ALA B 1 172 ? 27.125 -14.297 8.734 1 97.94 172 ALA B O 1
ATOM 3643 N N . LYS B 1 173 ? 25.453 -13.609 7.551 1 96.62 173 LYS B N 1
ATOM 3644 C CA . LYS B 1 173 ? 25.891 -14.328 6.355 1 96.62 173 LYS B CA 1
ATOM 3645 C C . LYS B 1 173 ? 26.953 -13.547 5.602 1 96.62 173 LYS B C 1
ATOM 3647 O O . LYS B 1 173 ? 27.938 -14.125 5.125 1 96.62 173 LYS B O 1
ATOM 3652 N N . MET B 1 174 ? 26.828 -12.227 5.527 1 97.19 174 MET B N 1
ATOM 3653 C CA . MET B 1 174 ? 27.656 -11.469 4.586 1 97.19 174 MET B CA 1
ATOM 3654 C C . MET B 1 174 ? 28.547 -10.484 5.324 1 97.19 174 MET B C 1
ATOM 3656 O O . MET B 1 174 ? 29.406 -9.836 4.715 1 97.19 174 MET B O 1
ATOM 3660 N N . GLY B 1 175 ? 28.344 -10.32 6.641 1 97.12 175 GLY B N 1
ATOM 3661 C CA . GLY B 1 175 ? 29.094 -9.336 7.406 1 97.12 175 GLY B CA 1
ATOM 3662 C C . GLY B 1 175 ? 28.453 -7.961 7.391 1 97.12 175 GLY B C 1
ATOM 3663 O O . GLY B 1 175 ? 27.453 -7.738 6.707 1 97.12 175 GLY B O 1
ATOM 3664 N N . HIS B 1 176 ? 29.062 -7.066 8.156 1 96.94 176 HIS B N 1
ATOM 3665 C CA . HIS B 1 176 ? 28.594 -5.688 8.258 1 96.94 176 HIS B CA 1
ATOM 3666 C C . HIS B 1 176 ? 29.359 -4.777 7.301 1 96.94 176 HIS B C 1
ATOM 3668 O O . HIS B 1 176 ? 30.594 -4.805 7.27 1 96.94 176 HIS B O 1
ATOM 3674 N N . PRO B 1 177 ? 28.594 -4.059 6.504 1 96.69 177 PRO B N 1
ATOM 3675 C CA . PRO B 1 177 ? 29.312 -3.057 5.715 1 96.69 177 PRO B CA 1
ATOM 3676 C C . PRO B 1 177 ? 29.828 -1.891 6.562 1 96.69 177 PRO B C 1
ATOM 3678 O O . PRO B 1 177 ? 29.016 -1.185 7.184 1 96.69 177 PRO B O 1
ATOM 3681 N N . ASP B 1 178 ? 31.078 -1.595 6.484 1 92.88 178 ASP B N 1
ATOM 3682 C CA . ASP B 1 178 ? 31.656 -0.588 7.367 1 92.88 178 ASP B CA 1
ATOM 3683 C C . ASP B 1 178 ? 31.875 0.733 6.633 1 92.88 178 ASP B C 1
ATOM 3685 O O . ASP B 1 178 ? 32.094 1.768 7.258 1 92.88 178 ASP B O 1
ATOM 3689 N N . THR B 1 179 ? 31.875 0.686 5.371 1 95.38 179 THR B N 1
ATOM 3690 C CA . THR B 1 179 ? 32.031 1.89 4.562 1 95.38 179 THR B CA 1
ATOM 3691 C C . THR B 1 179 ? 30.969 1.979 3.488 1 95.38 179 THR B C 1
ATOM 3693 O O . THR B 1 179 ? 30.391 0.961 3.088 1 95.38 179 THR B O 1
ATOM 3696 N N . PRO B 1 180 ? 30.719 3.162 3.021 1 96.5 180 PRO B N 1
ATOM 3697 C CA . PRO B 1 180 ? 29.734 3.334 1.941 1 96.5 180 PRO B CA 1
ATOM 3698 C C . PRO B 1 180 ? 30.078 2.516 0.699 1 96.5 180 PRO B C 1
ATOM 3700 O O . PRO B 1 180 ? 29.203 1.921 0.081 1 96.5 180 PRO B O 1
ATOM 3703 N N . ASP B 1 181 ? 31.297 2.393 0.374 1 95.31 181 ASP B N 1
ATOM 3704 C CA . ASP B 1 181 ? 31.719 1.697 -0.837 1 95.31 181 ASP B CA 1
ATOM 3705 C C . ASP B 1 181 ? 31.438 0.2 -0.739 1 95.31 181 ASP B C 1
ATOM 3707 O O . ASP B 1 181 ? 31.266 -0.473 -1.758 1 95.31 181 ASP B O 1
ATOM 3711 N N . ALA B 1 182 ? 31.406 -0.31 0.44 1 97.31 182 ALA B N 1
ATOM 3712 C CA . ALA B 1 182 ? 31.172 -1.735 0.657 1 97.31 182 ALA B CA 1
ATOM 3713 C C . ALA B 1 182 ? 29.75 -2.125 0.254 1 97.31 182 ALA B C 1
ATOM 3715 O O . ALA B 1 182 ? 29.453 -3.309 0.08 1 97.31 182 ALA B O 1
ATOM 3716 N N . LEU B 1 183 ? 28.844 -1.153 0.068 1 97.5 183 LEU B N 1
ATOM 3717 C CA . LEU B 1 183 ? 27.438 -1.424 -0.204 1 97.5 183 LEU B CA 1
ATOM 3718 C C . LEU B 1 183 ? 27.266 -2.156 -1.531 1 97.5 183 LEU B C 1
ATOM 3720 O O . LEU B 1 183 ? 26.312 -2.922 -1.707 1 97.5 183 LEU B O 1
ATOM 3724 N N . THR B 1 184 ? 28.188 -1.979 -2.443 1 95.56 184 THR B N 1
ATOM 3725 C CA . THR B 1 184 ? 28.094 -2.594 -3.764 1 95.56 184 THR B CA 1
ATOM 3726 C C . THR B 1 184 ? 28.234 -4.109 -3.664 1 95.56 184 THR B C 1
ATOM 3728 O O . THR B 1 184 ? 27.812 -4.836 -4.57 1 95.56 184 THR B O 1
ATOM 3731 N N . ASP B 1 185 ? 28.781 -4.578 -2.586 1 96.69 185 ASP B N 1
ATOM 3732 C CA . ASP B 1 185 ? 29.047 -6.004 -2.404 1 96.69 185 ASP B CA 1
ATOM 3733 C C . ASP B 1 185 ? 27.812 -6.715 -1.853 1 96.69 185 ASP B C 1
ATOM 3735 O O . ASP B 1 185 ? 27.797 -7.941 -1.718 1 96.69 185 ASP B O 1
ATOM 3739 N N . TYR B 1 186 ? 26.766 -5.984 -1.54 1 97.75 186 TYR B N 1
ATOM 3740 C CA . TYR B 1 186 ? 25.547 -6.539 -0.961 1 97.75 186 TYR B CA 1
ATOM 3741 C C . TYR B 1 186 ? 24.359 -6.375 -1.912 1 97.75 186 TYR B C 1
ATOM 3743 O O . TYR B 1 186 ? 24.266 -5.371 -2.619 1 97.75 186 TYR B O 1
ATOM 3751 N N . PRO B 1 187 ? 23.484 -7.402 -1.928 1 97.81 187 PRO B N 1
ATOM 3752 C CA . PRO B 1 187 ? 22.219 -7.148 -2.633 1 97.81 187 PRO B CA 1
ATOM 3753 C C . PRO B 1 187 ? 21.438 -5.984 -2.035 1 97.81 187 PRO B C 1
ATOM 3755 O O . PRO B 1 187 ? 21.422 -5.801 -0.816 1 97.81 187 PRO B O 1
ATOM 3758 N N . PHE B 1 188 ? 20.828 -5.227 -2.936 1 97.94 188 PHE B N 1
ATOM 3759 C CA . PHE B 1 188 ? 20.094 -4.043 -2.516 1 97.94 188 PHE B CA 1
ATOM 3760 C C . PHE B 1 188 ? 18.641 -4.117 -2.986 1 97.94 188 PHE B C 1
ATOM 3762 O O . PHE B 1 188 ? 18.375 -4.551 -4.109 1 97.94 188 PHE B O 1
ATOM 3769 N N . ALA B 1 189 ? 17.719 -3.775 -2.09 1 98.12 189 ALA B N 1
ATOM 3770 C CA . ALA B 1 189 ? 16.312 -3.631 -2.412 1 98.12 189 ALA B CA 1
ATOM 3771 C C . ALA B 1 189 ? 15.891 -2.162 -2.414 1 98.12 189 ALA B C 1
ATOM 3773 O O . ALA B 1 189 ? 16.156 -1.433 -1.457 1 98.12 189 ALA B O 1
ATOM 3774 N N . ALA B 1 190 ? 15.18 -1.762 -3.477 1 96.62 190 ALA B N 1
ATOM 3775 C CA . ALA B 1 190 ? 14.883 -0.338 -3.611 1 96.62 190 ALA B CA 1
ATOM 3776 C C . ALA B 1 190 ? 13.43 -0.118 -4.023 1 96.62 190 ALA B C 1
ATOM 3778 O O . ALA B 1 190 ? 12.844 -0.952 -4.719 1 96.62 190 ALA B O 1
ATOM 3779 N N . VAL B 1 191 ? 12.906 0.962 -3.527 1 94.38 191 VAL B N 1
ATOM 3780 C CA . VAL B 1 191 ? 11.648 1.442 -4.086 1 94.38 191 VAL B CA 1
ATOM 3781 C C . VAL B 1 191 ? 11.906 2.137 -5.422 1 94.38 191 VAL B C 1
ATOM 3783 O O . VAL B 1 191 ? 12.789 2.99 -5.523 1 94.38 191 VAL B O 1
ATOM 3786 N N . SER B 1 192 ? 11.07 1.828 -6.355 1 88.75 192 SER B N 1
ATOM 3787 C CA . SER B 1 192 ? 11.258 2.348 -7.707 1 88.75 192 SER B CA 1
ATOM 3788 C C . SER B 1 192 ? 11.141 3.869 -7.734 1 88.75 192 SER B C 1
ATOM 3790 O O . SER B 1 192 ? 10.273 4.445 -7.074 1 88.75 192 SER B O 1
ATOM 3792 N N . GLY B 1 193 ? 12.023 4.469 -8.453 1 76.69 193 GLY B N 1
ATOM 3793 C CA . GLY B 1 193 ? 11.953 5.898 -8.695 1 76.69 193 GLY B CA 1
ATOM 3794 C C . GLY B 1 193 ? 12.594 6.727 -7.605 1 76.69 193 GLY B C 1
ATOM 3795 O O . GLY B 1 193 ? 12.742 7.945 -7.742 1 76.69 193 GLY B O 1
ATOM 3796 N N . VAL B 1 194 ? 12.922 6.117 -6.562 1 71.88 194 VAL B N 1
ATOM 3797 C CA . VAL B 1 194 ? 13.461 6.875 -5.441 1 71.88 194 VAL B CA 1
ATOM 3798 C C . VAL B 1 194 ? 14.945 7.145 -5.664 1 71.88 194 VAL B C 1
ATOM 3800 O O . VAL B 1 194 ? 15.453 8.211 -5.305 1 71.88 194 VAL B O 1
ATOM 3803 N N . PHE B 1 195 ? 15.547 6.098 -6.309 1 71.56 195 PHE B N 1
ATOM 3804 C CA . PHE B 1 195 ? 16.984 6.238 -6.527 1 71.56 195 PHE B CA 1
ATOM 3805 C C . PHE B 1 195 ? 17.297 6.305 -8.016 1 71.56 195 PHE B C 1
ATOM 3807 O O . PHE B 1 195 ? 16.734 5.555 -8.812 1 71.56 195 PHE B O 1
ATOM 3814 N N . ALA B 1 196 ? 18.078 7.234 -8.297 1 70.31 196 ALA B N 1
ATOM 3815 C CA . ALA B 1 196 ? 18.5 7.371 -9.688 1 70.31 196 ALA B CA 1
ATOM 3816 C C . ALA B 1 196 ? 19.797 6.609 -9.945 1 70.31 196 ALA B C 1
ATOM 3818 O O . ALA B 1 196 ? 20.703 6.637 -9.117 1 70.31 196 ALA B O 1
ATOM 3819 N N . SER B 1 197 ? 19.828 5.852 -11.047 1 73.44 197 SER B N 1
ATOM 3820 C CA . SER B 1 197 ? 21.047 5.266 -11.586 1 73.44 197 SER B CA 1
ATOM 3821 C C . SER B 1 197 ? 21.656 4.27 -10.609 1 73.44 197 SER B C 1
ATOM 3823 O O . SER B 1 197 ? 22.875 4.199 -10.469 1 73.44 197 SER B O 1
ATOM 3825 N N . ASN B 1 198 ? 20.906 3.684 -9.82 1 88.56 198 ASN B N 1
ATOM 3826 C CA . ASN B 1 198 ? 21.359 2.67 -8.875 1 88.56 198 ASN B CA 1
ATOM 3827 C C . ASN B 1 198 ? 22.359 3.24 -7.875 1 88.56 198 ASN B C 1
ATOM 3829 O O . ASN B 1 198 ? 23.391 2.623 -7.602 1 88.56 198 ASN B O 1
ATOM 3833 N N . ARG B 1 199 ? 22.156 4.441 -7.473 1 93.25 199 ARG B N 1
ATOM 3834 C CA . ARG B 1 199 ? 22.969 5.098 -6.461 1 93.25 199 ARG B CA 1
ATOM 3835 C C . ARG B 1 199 ? 22.109 5.656 -5.332 1 93.25 199 ARG B C 1
ATOM 3837 O O . ARG B 1 199 ? 20.953 6.02 -5.551 1 93.25 199 ARG B O 1
ATOM 3844 N N . ILE B 1 200 ? 22.719 5.688 -4.172 1 94.19 200 ILE B N 1
ATOM 3845 C CA . ILE B 1 200 ? 22.047 6.355 -3.061 1 94.19 200 ILE B CA 1
ATOM 3846 C C . ILE B 1 200 ? 22.922 7.496 -2.541 1 94.19 200 ILE B C 1
ATOM 3848 O O . ILE B 1 200 ? 24.156 7.457 -2.676 1 94.19 200 ILE B O 1
ATOM 3852 N N . GLN B 1 201 ? 22.266 8.477 -2.01 1 94.25 201 GLN B N 1
ATOM 3853 C CA . GLN B 1 201 ? 22.969 9.617 -1.433 1 94.25 201 GLN B CA 1
ATOM 3854 C C . GLN B 1 201 ? 23.188 9.43 0.067 1 94.25 201 GLN B C 1
ATOM 3856 O O . GLN B 1 201 ? 22.266 9.039 0.786 1 94.25 201 GLN B O 1
ATOM 3861 N N . LEU B 1 202 ? 24.406 9.625 0.449 1 95.94 202 LEU B N 1
ATOM 3862 C CA . LEU B 1 202 ? 24.781 9.625 1.859 1 95.94 202 LEU B CA 1
ATOM 3863 C C . LEU B 1 202 ? 25.438 10.938 2.25 1 95.94 202 LEU B C 1
ATOM 3865 O O . LEU B 1 202 ? 26 11.633 1.4 1 95.94 202 LEU B O 1
ATOM 3869 N N . VAL B 1 203 ? 25.25 11.227 3.502 1 94.69 203 VAL B N 1
ATOM 3870 C CA . VAL B 1 203 ? 25.922 12.414 4.031 1 94.69 203 VAL B CA 1
ATOM 3871 C C . VAL B 1 203 ? 27.234 12.008 4.703 1 94.69 203 VAL B C 1
ATOM 3873 O O . VAL B 1 203 ? 27.234 11.273 5.691 1 94.69 203 VAL B O 1
ATOM 3876 N N . ALA B 1 204 ? 28.281 12.461 4.137 1 91.19 204 ALA B N 1
ATOM 3877 C CA . ALA B 1 204 ? 29.609 12.172 4.676 1 91.19 204 ALA B CA 1
ATOM 3878 C C . ALA B 1 204 ? 30.062 13.273 5.629 1 91.19 204 ALA B C 1
ATOM 3880 O O . ALA B 1 204 ? 29.25 14.086 6.086 1 91.19 204 ALA B O 1
ATOM 3881 N N . SER B 1 205 ? 31.375 13.102 6.039 1 83.25 205 SER B N 1
ATOM 3882 C CA . SER B 1 205 ? 31.953 14.102 6.926 1 83.25 205 SER B CA 1
ATOM 3883 C C . SER B 1 205 ? 31.781 15.508 6.359 1 83.25 205 SER B C 1
ATOM 3885 O O . SER B 1 205 ? 31.734 15.695 5.141 1 83.25 205 SER B O 1
ATOM 3887 N N . GLU B 1 206 ? 31.625 16.5 7.219 1 82 206 GLU B N 1
ATOM 3888 C CA . GLU B 1 206 ? 31.453 17.906 6.906 1 82 206 GLU B CA 1
ATOM 3889 C C . GLU B 1 206 ? 30.188 18.156 6.105 1 82 206 GLU B C 1
ATOM 3891 O O . GLU B 1 206 ? 30.172 19 5.199 1 82 206 GLU B O 1
ATOM 3896 N N . ASP B 1 207 ? 29.312 17.266 6.102 1 85.81 207 ASP B N 1
ATOM 3897 C CA . ASP B 1 207 ? 27.984 17.422 5.535 1 85.81 207 ASP B CA 1
ATOM 3898 C C . ASP B 1 207 ? 28.016 17.375 4.008 1 85.81 207 ASP B C 1
ATOM 3900 O O . ASP B 1 207 ? 27.203 18 3.34 1 85.81 207 ASP B O 1
ATOM 3904 N N . GLN B 1 208 ? 29.031 16.688 3.566 1 91.31 208 GLN B N 1
ATOM 3905 C CA . GLN B 1 208 ? 29.141 16.5 2.123 1 91.31 208 GLN B CA 1
ATOM 3906 C C . GLN B 1 208 ? 28.297 15.328 1.644 1 91.31 208 GLN B C 1
ATOM 3908 O O . GLN B 1 208 ? 28.328 14.25 2.248 1 91.31 208 GLN B O 1
ATOM 3913 N N . LEU B 1 209 ? 27.594 15.625 0.541 1 93.19 209 LEU B N 1
ATOM 3914 C CA . LEU B 1 209 ? 26.797 14.562 -0.069 1 93.19 209 LEU B CA 1
ATOM 3915 C C . LEU B 1 209 ? 27.672 13.703 -0.988 1 93.19 209 LEU B C 1
ATOM 3917 O O . LEU B 1 209 ? 28.422 14.234 -1.813 1 93.19 209 LEU B O 1
ATOM 3921 N N . ILE B 1 210 ? 27.562 12.414 -0.764 1 93.75 210 ILE B N 1
ATOM 3922 C CA . ILE B 1 210 ? 28.25 11.484 -1.658 1 93.75 210 ILE B CA 1
ATOM 3923 C C . ILE B 1 210 ? 27.234 10.539 -2.297 1 93.75 210 ILE B C 1
ATOM 3925 O O . ILE B 1 210 ? 26.219 10.203 -1.682 1 93.75 210 ILE B O 1
ATOM 3929 N N . ASN B 1 211 ? 27.547 10.18 -3.518 1 94.06 211 ASN B N 1
ATOM 3930 C CA . ASN B 1 211 ? 26.734 9.219 -4.258 1 94.06 211 ASN B CA 1
ATOM 3931 C C . ASN B 1 211 ? 27.406 7.852 -4.32 1 94.06 211 ASN B C 1
ATOM 3933 O O . ASN B 1 211 ? 28.516 7.723 -4.855 1 94.06 211 ASN B O 1
ATOM 3937 N N . VAL B 1 212 ? 26.734 6.891 -3.824 1 95.19 212 VAL B N 1
ATOM 3938 C CA . VAL B 1 212 ? 27.328 5.566 -3.678 1 95.19 212 VAL B CA 1
ATOM 3939 C C . VAL B 1 212 ? 26.578 4.559 -4.535 1 95.19 212 VAL B C 1
ATOM 3941 O O . VAL B 1 212 ? 25.344 4.516 -4.504 1 95.19 212 VAL B O 1
ATOM 3944 N N . PRO B 1 213 ? 27.344 3.766 -5.293 1 95.06 213 PRO B N 1
ATOM 3945 C CA . PRO B 1 213 ? 26.672 2.73 -6.078 1 95.06 213 PRO B CA 1
ATOM 3946 C C . PRO B 1 213 ? 26.141 1.589 -5.215 1 95.06 213 PRO B C 1
ATOM 3948 O O . PRO B 1 213 ? 26.766 1.215 -4.223 1 95.06 213 PRO B O 1
ATOM 3951 N N . VAL B 1 214 ? 24.969 1.077 -5.578 1 96.25 214 VAL B N 1
ATOM 3952 C CA . VAL B 1 214 ? 24.391 -0.091 -4.922 1 96.25 214 VAL B CA 1
ATOM 3953 C C . VAL B 1 214 ? 24.031 -1.144 -5.969 1 96.25 214 VAL B C 1
ATOM 3955 O O . VAL B 1 214 ? 23.859 -0.824 -7.148 1 96.25 214 VAL B O 1
ATOM 3958 N N . ASN B 1 215 ? 23.953 -2.371 -5.543 1 95.88 215 ASN B N 1
ATOM 3959 C CA . ASN B 1 215 ? 23.641 -3.51 -6.398 1 95.88 215 ASN B CA 1
ATOM 3960 C C . ASN B 1 215 ? 22.172 -3.924 -6.262 1 95.88 215 ASN B C 1
ATOM 3962 O O . ASN B 1 215 ? 21.859 -4.848 -5.508 1 95.88 215 ASN B O 1
ATOM 3966 N N . ILE B 1 216 ? 21.328 -3.316 -7.035 1 95.94 216 ILE B N 1
ATOM 3967 C CA . ILE B 1 216 ? 19.891 -3.539 -6.887 1 95.94 216 ILE B CA 1
ATOM 3968 C C . ILE B 1 216 ? 19.531 -4.918 -7.434 1 95.94 216 ILE B C 1
ATOM 3970 O O . ILE B 1 216 ? 19.688 -5.184 -8.625 1 95.94 216 ILE B O 1
ATOM 3974 N N . GLN B 1 217 ? 19 -5.754 -6.508 1 96.25 217 GLN B N 1
ATOM 3975 C CA . GLN B 1 217 ? 18.578 -7.102 -6.875 1 96.25 217 GLN B CA 1
ATOM 3976 C C . GLN B 1 217 ? 17.062 -7.254 -6.75 1 96.25 217 GLN B C 1
ATOM 3978 O O . GLN B 1 217 ? 16.5 -8.211 -7.266 1 96.25 217 GLN B O 1
ATOM 3983 N N . PHE B 1 218 ? 16.484 -6.328 -6.047 1 97.69 218 PHE B N 1
ATOM 3984 C CA . PHE B 1 218 ? 15.039 -6.25 -5.902 1 97.69 218 PHE B CA 1
ATOM 3985 C C . PHE B 1 218 ? 14.562 -4.805 -6.012 1 97.69 218 PHE B C 1
ATOM 3987 O O . PHE B 1 218 ? 15.148 -3.904 -5.41 1 97.69 218 PHE B O 1
ATOM 3994 N N . GLN B 1 219 ? 13.508 -4.613 -6.758 1 96.69 219 GLN B N 1
ATOM 3995 C CA . GLN B 1 219 ? 12.875 -3.303 -6.879 1 96.69 219 GLN B CA 1
ATOM 3996 C C . GLN B 1 219 ? 11.359 -3.416 -6.82 1 96.69 219 GLN B C 1
ATOM 3998 O O . GLN B 1 219 ? 10.789 -4.43 -7.23 1 96.69 219 GLN B O 1
ATOM 4003 N N . SER B 1 220 ? 10.758 -2.432 -6.246 1 96.81 220 SER B N 1
ATOM 4004 C CA . SER B 1 220 ? 9.305 -2.424 -6.102 1 96.81 220 SER B CA 1
ATOM 4005 C C . SER B 1 220 ? 8.758 -1.001 -6.074 1 96.81 220 SER B C 1
ATOM 4007 O O . SER B 1 220 ? 9.453 -0.075 -5.645 1 96.81 220 SER B O 1
ATOM 4009 N N . THR B 1 221 ? 7.516 -0.871 -6.492 1 94.31 221 THR B N 1
ATOM 4010 C CA . THR B 1 221 ? 6.887 0.444 -6.441 1 94.31 221 THR B CA 1
ATOM 4011 C C . THR B 1 221 ? 6.305 0.708 -5.055 1 94.31 221 THR B C 1
ATOM 4013 O O . THR B 1 221 ? 5.773 1.791 -4.793 1 94.31 221 THR B O 1
ATOM 4016 N N . HIS B 1 222 ? 6.426 -0.262 -4.188 1 95.88 222 HIS B N 1
ATOM 4017 C CA . HIS B 1 222 ? 5.82 -0.115 -2.869 1 95.88 222 HIS B CA 1
ATOM 4018 C C . HIS B 1 222 ? 6.824 -0.44 -1.766 1 95.88 222 HIS B C 1
ATOM 4020 O O . HIS B 1 222 ? 7.527 -1.45 -1.837 1 95.88 222 HIS B O 1
ATOM 4026 N N . TRP B 1 223 ? 6.785 0.289 -0.738 1 96.12 223 TRP B N 1
ATOM 4027 C CA . TRP B 1 223 ? 7.793 0.199 0.312 1 96.12 223 TRP B CA 1
ATOM 4028 C C . TRP B 1 223 ? 7.621 -1.082 1.123 1 96.12 223 TRP B C 1
ATOM 4030 O O . TRP B 1 223 ? 8.602 -1.641 1.627 1 96.12 223 TRP B O 1
ATOM 4040 N N . ARG B 1 224 ? 6.465 -1.517 1.305 1 97.19 224 ARG B N 1
ATOM 4041 C CA . ARG B 1 224 ? 6.219 -2.646 2.195 1 97.19 224 ARG B CA 1
ATOM 4042 C C . ARG B 1 224 ? 6.859 -3.92 1.658 1 97.19 224 ARG B C 1
ATOM 4044 O O . ARG B 1 224 ? 7.293 -4.777 2.432 1 97.19 224 ARG B O 1
ATOM 4051 N N . SER B 1 225 ? 6.816 -4.047 0.328 1 98 225 SER B N 1
ATOM 4052 C CA . SER B 1 225 ? 7.496 -5.199 -0.253 1 98 225 SER B CA 1
ATOM 4053 C C . SER B 1 225 ? 9 -5.137 -0.006 1 98 225 SER B C 1
ATOM 4055 O O . SER B 1 225 ? 9.648 -6.164 0.185 1 98 225 SER B O 1
ATOM 4057 N N . VAL B 1 226 ? 9.547 -3.965 0.004 1 98.12 226 VAL B N 1
ATOM 4058 C CA . VAL B 1 226 ? 10.961 -3.785 0.335 1 98.12 226 VAL B CA 1
ATOM 4059 C C . VAL B 1 226 ? 11.203 -4.199 1.783 1 98.12 226 VAL B C 1
ATOM 4061 O O . VAL B 1 226 ? 12.156 -4.934 2.072 1 98.12 226 VAL B O 1
ATOM 4064 N N . LEU B 1 227 ? 10.352 -3.77 2.652 1 98.56 227 LEU B N 1
ATOM 4065 C CA . LEU B 1 227 ? 10.453 -4.172 4.051 1 98.56 227 LEU B CA 1
ATOM 4066 C C . LEU B 1 227 ? 10.461 -5.691 4.18 1 98.56 227 LEU B C 1
ATOM 4068 O O . LEU B 1 227 ? 11.305 -6.258 4.875 1 98.56 227 LEU B O 1
ATOM 4072 N N . SER B 1 228 ? 9.539 -6.344 3.508 1 98.31 228 SER B N 1
ATOM 4073 C CA . SER B 1 228 ? 9.445 -7.801 3.564 1 98.31 228 SER B CA 1
ATOM 4074 C C . SER B 1 228 ? 10.727 -8.461 3.076 1 98.31 228 SER B C 1
ATOM 4076 O O . SER B 1 228 ? 11.188 -9.445 3.66 1 98.31 228 SER B O 1
ATOM 4078 N N . TRP B 1 229 ? 11.227 -7.895 2.02 1 98.38 229 TRP B N 1
ATOM 4079 C CA . TRP B 1 229 ? 12.453 -8.422 1.433 1 98.38 229 TRP B CA 1
ATOM 4080 C C . TRP B 1 229 ? 13.625 -8.289 2.402 1 98.38 229 TRP B C 1
ATOM 4082 O O . TRP B 1 229 ? 14.445 -9.195 2.523 1 98.38 229 TRP B O 1
ATOM 4092 N N . LEU B 1 230 ? 13.719 -7.156 3.135 1 98.69 230 LEU B N 1
ATOM 4093 C CA . LEU B 1 230 ? 14.766 -6.918 4.125 1 98.69 230 LEU B CA 1
ATOM 4094 C C . LEU B 1 230 ? 14.625 -7.879 5.305 1 98.69 230 LEU B C 1
ATOM 4096 O O . LEU B 1 230 ? 15.609 -8.477 5.742 1 98.69 230 LEU B O 1
ATOM 4100 N N . LEU B 1 231 ? 13.445 -8.016 5.77 1 98.62 231 LEU B N 1
ATOM 4101 C CA . LEU B 1 231 ? 13.188 -8.867 6.926 1 98.62 231 LEU B CA 1
ATOM 4102 C C . LEU B 1 231 ? 13.57 -10.312 6.637 1 98.62 231 LEU B C 1
ATOM 4104 O O . LEU B 1 231 ? 14 -11.039 7.535 1 98.62 231 LEU B O 1
ATOM 4108 N N . ALA B 1 232 ? 13.453 -10.68 5.41 1 98.25 232 ALA B N 1
ATOM 4109 C CA . ALA B 1 232 ? 13.742 -12.055 5.004 1 98.25 232 ALA B CA 1
ATOM 4110 C C . ALA B 1 232 ? 15.242 -12.266 4.828 1 98.25 232 ALA B C 1
ATOM 4112 O O . ALA B 1 232 ? 15.688 -13.383 4.547 1 98.25 232 ALA B O 1
ATOM 4113 N N . GLY B 1 233 ? 16 -11.234 4.922 1 98.25 233 GLY B N 1
ATOM 4114 C CA . GLY B 1 233 ? 17.453 -11.352 4.895 1 98.25 233 GLY B CA 1
ATOM 4115 C C . GLY B 1 233 ? 18.031 -11.391 3.486 1 98.25 233 GLY B C 1
ATOM 4116 O O . GLY B 1 233 ? 19.094 -11.961 3.26 1 98.25 233 GLY B O 1
ATOM 4117 N N . HIS B 1 234 ? 17.312 -10.711 2.572 1 98 234 HIS B N 1
ATOM 4118 C CA . HIS B 1 234 ? 17.734 -10.883 1.182 1 98 234 HIS B CA 1
ATOM 4119 C C . HIS B 1 234 ? 18.469 -9.648 0.668 1 98 234 HIS B C 1
ATOM 4121 O O . HIS B 1 234 ? 19.047 -9.672 -0.419 1 98 234 HIS B O 1
ATOM 4127 N N . ALA B 1 235 ? 18.422 -8.562 1.44 1 98.56 235 ALA B N 1
ATOM 4128 C CA . ALA B 1 235 ? 19.062 -7.359 0.902 1 98.56 235 ALA B CA 1
ATOM 4129 C C . ALA B 1 235 ? 19.234 -6.305 1.987 1 98.56 235 ALA B C 1
ATOM 4131 O O . ALA B 1 235 ? 18.672 -6.426 3.08 1 98.56 235 ALA B O 1
ATOM 4132 N N . ILE B 1 236 ? 20.062 -5.348 1.684 1 98.5 236 ILE B N 1
ATOM 4133 C CA . ILE B 1 236 ? 20.094 -4.043 2.34 1 98.5 236 ILE B CA 1
ATOM 4134 C C . ILE B 1 236 ? 19.109 -3.098 1.646 1 98.5 236 ILE B C 1
ATOM 4136 O O . ILE B 1 236 ? 18.844 -3.242 0.452 1 98.5 236 ILE B O 1
ATOM 4140 N N . GLY B 1 237 ? 18.547 -2.172 2.346 1 98.19 237 GLY B N 1
ATOM 4141 C CA . GLY B 1 237 ? 17.656 -1.197 1.729 1 98.19 237 GLY B CA 1
ATOM 4142 C C . GLY B 1 237 ? 17.453 0.045 2.576 1 98.19 237 GLY B C 1
ATOM 4143 O O . GLY B 1 237 ? 17.984 0.137 3.688 1 98.19 237 GLY B O 1
ATOM 4144 N N . VAL B 1 238 ? 16.766 1.014 2 1 97.38 238 VAL B N 1
ATOM 4145 C CA . VAL B 1 238 ? 16.469 2.268 2.682 1 97.38 238 VAL B CA 1
ATOM 4146 C C . VAL B 1 238 ? 14.961 2.373 2.916 1 97.38 238 VAL B C 1
ATOM 4148 O O . VAL B 1 238 ? 14.164 2.148 2 1 97.38 238 VAL B O 1
ATOM 4151 N N . LEU B 1 239 ? 14.617 2.646 4.125 1 97.31 239 LEU B N 1
ATOM 4152 C CA . LEU B 1 239 ? 13.219 2.895 4.469 1 97.31 239 LEU B CA 1
ATOM 4153 C C . LEU B 1 239 ? 13.078 4.176 5.285 1 97.31 239 LEU B C 1
ATOM 4155 O O . LEU B 1 239 ? 14.047 4.641 5.887 1 97.31 239 LEU B O 1
ATOM 4159 N N . GLN B 1 240 ? 11.867 4.758 5.234 1 95.88 240 GLN B N 1
ATOM 4160 C CA . GLN B 1 240 ? 11.539 5.836 6.16 1 95.88 240 GLN B CA 1
ATOM 4161 C C . GLN B 1 240 ? 11.398 5.312 7.586 1 95.88 240 GLN B C 1
ATOM 4163 O O . GLN B 1 240 ? 10.773 4.273 7.812 1 95.88 240 GLN B O 1
ATOM 4168 N N . SER B 1 241 ? 11.898 6 8.516 1 95.94 241 SER B N 1
ATOM 4169 C CA . SER B 1 241 ? 11.992 5.527 9.898 1 95.94 241 SER B CA 1
ATOM 4170 C C . SER B 1 241 ? 10.617 5.199 10.461 1 95.94 241 SER B C 1
ATOM 4172 O O . SER B 1 241 ? 10.438 4.18 11.133 1 95.94 241 SER B O 1
ATOM 4174 N N . PRO B 1 242 ? 9.578 5.973 10.188 1 95.94 242 PRO B N 1
ATOM 4175 C CA . PRO B 1 242 ? 8.289 5.691 10.836 1 95.94 242 PRO B CA 1
ATOM 4176 C C . PRO B 1 242 ? 7.711 4.34 10.43 1 95.94 242 PRO B C 1
ATOM 4178 O O . PRO B 1 242 ? 6.922 3.754 11.172 1 95.94 242 PRO B O 1
ATOM 4181 N N . VAL B 1 243 ? 8.094 3.746 9.273 1 96.69 243 VAL B N 1
ATOM 4182 C CA . VAL B 1 243 ? 7.453 2.527 8.797 1 96.69 243 VAL B CA 1
ATOM 4183 C C . VAL B 1 243 ? 8.234 1.307 9.281 1 96.69 243 VAL B C 1
ATOM 4185 O O . VAL B 1 243 ? 7.828 0.167 9.039 1 96.69 243 VAL B O 1
ATOM 4188 N N . CYS B 1 244 ? 9.344 1.511 9.969 1 97.19 244 CYS B N 1
ATOM 4189 C CA . CYS B 1 244 ? 10.133 0.36 10.391 1 97.19 244 CYS B CA 1
ATOM 4190 C C . CYS B 1 244 ? 10.586 0.506 11.836 1 97.19 244 CYS B C 1
ATOM 4192 O O . CYS B 1 244 ? 11.555 -0.127 12.258 1 97.19 244 CYS B O 1
ATOM 4194 N N . ARG B 1 245 ? 9.961 1.356 12.602 1 95.75 245 ARG B N 1
ATOM 4195 C CA . ARG B 1 245 ? 10.312 1.59 14 1 95.75 245 ARG B CA 1
ATOM 4196 C C . ARG B 1 245 ? 10.242 0.299 14.805 1 95.75 245 ARG B C 1
ATOM 4198 O O . ARG B 1 245 ? 11.156 -0.01 15.578 1 95.75 245 ARG B O 1
ATOM 4205 N N . LYS B 1 246 ? 9.172 -0.421 14.648 1 95.19 246 LYS B N 1
ATOM 4206 C CA . LYS B 1 246 ? 8.969 -1.655 15.398 1 95.19 246 LYS B CA 1
ATOM 4207 C C . LYS B 1 246 ? 10.062 -2.676 15.094 1 95.19 246 LYS B C 1
ATOM 4209 O O . LYS B 1 246 ? 10.609 -3.303 16 1 95.19 246 LYS B O 1
ATOM 4214 N N . GLU B 1 247 ? 10.359 -2.811 13.805 1 97.75 247 GLU B N 1
ATOM 4215 C CA . GLU B 1 247 ? 11.344 -3.797 13.375 1 97.75 247 GLU B CA 1
ATOM 4216 C C . GLU B 1 247 ? 12.734 -3.441 13.875 1 97.75 247 GLU B C 1
ATOM 4218 O O . GLU B 1 247 ? 13.539 -4.328 14.164 1 97.75 247 GLU B O 1
ATOM 4223 N N . ILE B 1 248 ? 13.008 -2.168 13.992 1 97.38 248 ILE B N 1
ATOM 4224 C CA . ILE B 1 248 ? 14.289 -1.73 14.539 1 97.38 248 ILE B CA 1
ATOM 4225 C C . ILE B 1 248 ? 14.312 -1.979 16.047 1 97.38 248 ILE B C 1
ATOM 4227 O O . ILE B 1 248 ? 15.289 -2.525 16.578 1 97.38 248 ILE B O 1
ATOM 4231 N N . ALA B 1 249 ? 13.281 -1.687 16.719 1 96.44 249 ALA B N 1
ATOM 4232 C CA . ALA B 1 249 ? 13.195 -1.808 18.172 1 96.44 249 ALA B CA 1
ATOM 4233 C C . ALA B 1 249 ? 13.32 -3.264 18.609 1 96.44 249 ALA B C 1
ATOM 4235 O O . ALA B 1 249 ? 13.953 -3.561 19.625 1 96.44 249 ALA B O 1
ATOM 4236 N N . ASP B 1 250 ? 12.758 -4.133 17.891 1 96.56 250 ASP B N 1
ATOM 4237 C CA . ASP B 1 250 ? 12.766 -5.535 18.281 1 96.56 250 ASP B CA 1
ATOM 4238 C C . ASP B 1 250 ? 13.977 -6.262 17.719 1 96.56 250 ASP B C 1
ATOM 4240 O O . ASP B 1 250 ? 14.125 -7.477 17.875 1 96.56 250 ASP B O 1
ATOM 4244 N N . GLY B 1 251 ? 14.75 -5.57 16.984 1 97.75 251 GLY B N 1
ATOM 4245 C CA . GLY B 1 251 ? 16.016 -6.105 16.516 1 97.75 251 GLY B CA 1
ATOM 4246 C C . GLY B 1 251 ? 15.883 -6.883 15.211 1 97.75 251 GLY B C 1
ATOM 4247 O O . GLY B 1 251 ? 16.828 -7.531 14.773 1 97.75 251 GLY B O 1
ATOM 4248 N N . ALA B 1 252 ? 14.75 -6.793 14.609 1 98.44 252 ALA B N 1
ATOM 4249 C CA . ALA B 1 252 ? 14.539 -7.516 13.359 1 98.44 252 ALA B CA 1
ATOM 4250 C C . ALA B 1 252 ? 15.281 -6.836 12.203 1 98.44 252 ALA B C 1
ATOM 4252 O O . ALA B 1 252 ? 15.617 -7.48 11.211 1 98.44 252 ALA B O 1
ATOM 4253 N N . LEU B 1 253 ? 15.492 -5.555 12.328 1 98.69 253 LEU B N 1
ATOM 4254 C CA . LEU B 1 253 ? 16.297 -4.777 11.391 1 98.69 253 LEU B CA 1
ATOM 4255 C C . LEU B 1 253 ? 17.344 -3.953 12.133 1 98.69 253 LEU B C 1
ATOM 4257 O O . LEU B 1 253 ? 17.078 -3.414 13.211 1 98.69 253 LEU B O 1
ATOM 4261 N N . ILE B 1 254 ? 18.469 -3.834 11.508 1 98.5 254 ILE B N 1
ATOM 4262 C CA . ILE B 1 254 ? 19.594 -3.137 12.102 1 98.5 254 ILE B CA 1
ATOM 4263 C C . ILE B 1 254 ? 20 -1.957 11.219 1 98.5 254 ILE B C 1
ATOM 4265 O O . ILE B 1 254 ? 20.297 -2.133 10.031 1 98.5 254 ILE B O 1
ATOM 4269 N N . PRO B 1 255 ? 20.047 -0.737 11.812 1 98.12 255 PRO B N 1
ATOM 4270 C CA . PRO B 1 255 ? 20.562 0.406 11.055 1 98.12 255 PRO B CA 1
ATOM 4271 C C . PRO B 1 255 ? 22.031 0.257 10.703 1 98.12 255 PRO B C 1
ATOM 4273 O O . PRO B 1 255 ? 22.828 -0.24 11.508 1 98.12 255 PRO B O 1
ATOM 4276 N N . LEU B 1 256 ? 22.359 0.637 9.523 1 98.19 256 LEU B N 1
ATOM 4277 C CA . LEU B 1 256 ? 23.719 0.533 9.016 1 98.19 256 LEU B CA 1
ATOM 4278 C C . LEU B 1 256 ? 24.312 1.915 8.75 1 98.19 256 LEU B C 1
ATOM 4280 O O . LEU B 1 256 ? 23.578 2.869 8.492 1 98.19 256 LEU B O 1
ATOM 4284 N N . LEU B 1 257 ? 25.641 1.969 8.852 1 97.06 257 LEU B N 1
ATOM 4285 C CA . LEU B 1 257 ? 26.391 3.16 8.461 1 97.06 257 LEU B CA 1
ATOM 42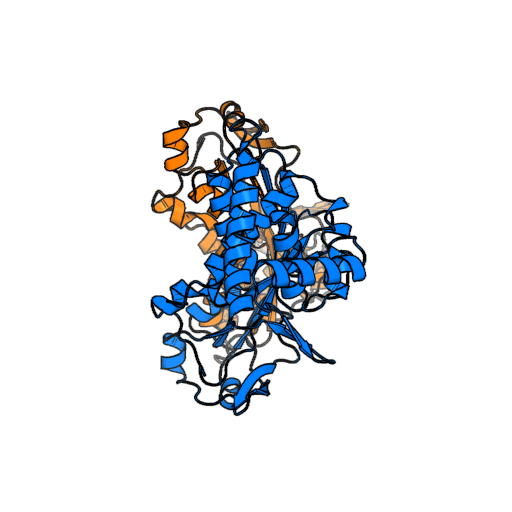86 C C . LEU B 1 257 ? 25.781 4.41 9.102 1 97.06 257 LEU B C 1
ATOM 4288 O O . LEU B 1 257 ? 25.531 5.402 8.414 1 97.06 257 LEU B O 1
ATOM 4292 N N . SER B 1 258 ? 25.547 4.328 10.336 1 93.19 258 SER B N 1
ATOM 4293 C CA . SER B 1 258 ? 24.859 5.387 11.086 1 93.19 258 SER B CA 1
ATOM 4294 C C . SER B 1 258 ? 25.656 6.691 11.031 1 93.19 258 SER B C 1
ATOM 4296 O O . SER B 1 258 ? 25.078 7.77 11.219 1 93.19 258 SER B O 1
ATOM 4298 N N . HIS B 1 259 ? 26.906 6.641 10.688 1 93.81 259 HIS B N 1
ATOM 4299 C CA . HIS B 1 259 ? 27.734 7.836 10.586 1 93.81 259 HIS B CA 1
ATOM 4300 C C . HIS B 1 259 ? 27.625 8.461 9.195 1 93.81 259 HIS B C 1
ATOM 4302 O O . HIS B 1 259 ? 28.172 9.539 8.953 1 93.81 259 HIS B O 1
ATOM 4308 N N . TYR B 1 260 ? 26.938 7.809 8.336 1 95.19 260 TYR B N 1
ATOM 4309 C CA . TYR B 1 260 ? 26.625 8.297 7 1 95.19 260 TYR B CA 1
ATOM 4310 C C . TYR B 1 260 ? 25.109 8.344 6.77 1 95.19 260 TYR B C 1
ATOM 4312 O O . TYR B 1 260 ? 24.578 7.602 5.941 1 95.19 260 TYR B O 1
ATOM 4320 N N . PRO B 1 261 ? 24.484 9.266 7.379 1 94.75 261 PRO B N 1
ATOM 4321 C CA . PRO B 1 261 ? 23.016 9.242 7.297 1 94.75 261 PRO B CA 1
ATOM 4322 C C . PRO B 1 261 ? 22.5 9.562 5.898 1 94.75 261 PRO B C 1
ATOM 4324 O O . PRO B 1 261 ? 23.156 10.273 5.137 1 94.75 261 PRO B O 1
ATOM 4327 N N . ILE B 1 262 ? 21.344 8.922 5.57 1 95.12 262 ILE B N 1
ATOM 4328 C CA . ILE B 1 262 ? 20.594 9.258 4.363 1 95.12 262 ILE B CA 1
ATOM 4329 C C . ILE B 1 262 ? 19.875 10.594 4.559 1 95.12 262 ILE B C 1
ATOM 4331 O O . ILE B 1 262 ? 19.25 10.82 5.598 1 95.12 262 ILE B O 1
ATOM 4335 N N . PRO B 1 263 ? 19.969 11.516 3.543 1 94.25 263 PRO B N 1
ATOM 4336 C CA . PRO B 1 263 ? 19.219 12.758 3.693 1 94.25 263 PRO B CA 1
ATOM 4337 C C . PRO B 1 263 ? 17.734 12.516 3.963 1 94.25 263 PRO B C 1
ATOM 4339 O O . PRO B 1 263 ? 17.109 11.688 3.293 1 94.25 263 PRO B O 1
ATOM 4342 N N . PRO B 1 264 ? 17.203 13.227 4.938 1 94.31 264 PRO B N 1
ATOM 4343 C CA . PRO B 1 264 ? 15.781 13.047 5.262 1 94.31 264 PRO B CA 1
ATOM 4344 C C . PRO B 1 264 ? 14.859 13.688 4.227 1 94.31 264 PRO B C 1
ATOM 4346 O O . PRO B 1 264 ? 15.32 14.438 3.363 1 94.31 264 PRO B O 1
ATOM 4349 N N . PHE B 1 265 ? 13.602 13.273 4.312 1 93.88 265 PHE B N 1
ATOM 4350 C CA . PHE B 1 265 ? 12.555 13.977 3.572 1 93.88 265 PHE B CA 1
ATOM 4351 C C . PHE B 1 265 ? 11.953 15.094 4.414 1 93.88 265 PHE B C 1
ATOM 4353 O O . PHE B 1 265 ? 11.719 14.914 5.613 1 93.88 265 PHE B O 1
ATOM 4360 N N . SER B 1 266 ? 11.711 16.203 3.703 1 94.56 266 SER B N 1
ATOM 4361 C CA . SER B 1 266 ? 10.82 17.172 4.324 1 94.56 266 SER B CA 1
ATOM 4362 C C . SER B 1 266 ? 9.367 16.719 4.238 1 94.56 266 SER B C 1
ATOM 4364 O O . SER B 1 266 ? 8.961 16.094 3.256 1 94.56 266 SER B O 1
ATOM 4366 N N . ALA B 1 267 ? 8.617 17.047 5.23 1 95.69 267 ALA B N 1
ATOM 4367 C CA . ALA B 1 267 ? 7.195 16.734 5.258 1 95.69 267 ALA B CA 1
ATOM 4368 C C . ALA B 1 267 ? 6.348 18 5.27 1 95.69 267 ALA B C 1
ATOM 4370 O O . ALA B 1 267 ? 6.656 18.953 5.988 1 95.69 267 ALA B O 1
ATOM 4371 N N . TRP B 1 268 ? 5.27 17.906 4.461 1 94.38 268 TRP B N 1
ATOM 4372 C CA . TRP B 1 268 ? 4.41 19.078 4.312 1 94.38 268 TRP B CA 1
ATOM 4373 C C . TRP B 1 268 ? 2.939 18.688 4.32 1 94.38 268 TRP B C 1
ATOM 4375 O O . TRP B 1 268 ? 2.578 17.609 3.83 1 94.38 268 TRP B O 1
ATOM 4385 N N . LEU B 1 269 ? 2.158 19.531 4.848 1 95.12 269 LEU B N 1
ATOM 4386 C CA . LEU B 1 269 ? 0.715 19.469 4.637 1 95.12 269 LEU B CA 1
ATOM 4387 C C . LEU B 1 269 ? 0.264 20.578 3.684 1 95.12 269 LEU B C 1
ATOM 4389 O O . LEU B 1 269 ? 0.398 21.766 3.988 1 95.12 269 LEU B O 1
ATOM 4393 N N . LEU B 1 270 ? -0.222 20.156 2.566 1 93.19 270 LEU B N 1
ATOM 4394 C CA . LEU B 1 270 ? -0.68 21.109 1.561 1 93.19 270 LEU B CA 1
ATOM 4395 C C . LEU B 1 270 ? -2.186 21.328 1.663 1 93.19 270 LEU B C 1
ATOM 4397 O O . LEU B 1 270 ? -2.939 20.375 1.89 1 93.19 270 LEU B O 1
ATOM 4401 N N . HIS B 1 271 ? -2.584 22.516 1.487 1 89.44 271 HIS B N 1
ATOM 4402 C CA . HIS B 1 271 ? -4.004 22.844 1.407 1 89.44 271 HIS B CA 1
ATOM 4403 C C . HIS B 1 271 ? -4.238 24.047 0.501 1 89.44 271 HIS B C 1
ATOM 4405 O O . HIS B 1 271 ? -3.311 24.812 0.221 1 89.44 271 HIS B O 1
ATOM 4411 N N . PRO B 1 272 ? -5.461 24.156 0.013 1 83.44 272 PRO B N 1
ATOM 4412 C CA . PRO B 1 272 ? -5.773 25.359 -0.759 1 83.44 272 PRO B CA 1
ATOM 4413 C C . PRO B 1 272 ? -5.625 26.641 0.061 1 83.44 272 PRO B C 1
ATOM 4415 O O . PRO B 1 272 ? -5.57 26.578 1.292 1 83.44 272 PRO B O 1
ATOM 4418 N N . PRO B 1 273 ? -5.512 27.703 -0.694 1 76.81 273 PRO B N 1
ATOM 4419 C CA . PRO B 1 273 ? -5.5 28.969 0.033 1 76.81 273 PRO B CA 1
ATOM 4420 C C . PRO B 1 273 ? -6.738 29.172 0.907 1 76.81 273 PRO B C 1
ATOM 4422 O O . PRO B 1 273 ? -7.801 28.609 0.611 1 76.81 273 PRO B O 1
ATOM 4425 N N . ALA B 1 274 ? -6.609 29.859 1.938 1 68.69 274 ALA B N 1
ATOM 4426 C CA . ALA B 1 274 ? -7.598 29.984 3.004 1 68.69 274 ALA B CA 1
ATOM 4427 C C . ALA B 1 274 ? -8.969 30.359 2.439 1 68.69 274 ALA B C 1
ATOM 4429 O O . ALA B 1 274 ? -9.992 29.828 2.867 1 68.69 274 ALA B O 1
ATOM 4430 N N . GLY B 1 275 ? -9.031 31.156 1.559 1 67.94 275 GLY B N 1
ATOM 4431 C CA . GLY B 1 275 ? -10.305 31.594 1.006 1 67.94 275 GLY B CA 1
ATOM 4432 C C . GLY B 1 275 ? -11.039 30.484 0.26 1 67.94 275 GLY B C 1
ATOM 4433 O O . GLY B 1 275 ? -12.242 30.594 0.019 1 67.94 275 GLY B O 1
ATOM 4434 N N . MET B 1 276 ? -10.406 29.453 0.086 1 72.31 276 MET B N 1
ATOM 4435 C CA . MET B 1 276 ? -10.984 28.375 -0.705 1 72.31 276 MET B CA 1
ATOM 4436 C C . MET B 1 276 ? -11.297 27.172 0.172 1 72.31 276 MET B C 1
ATOM 4438 O O . MET B 1 276 ? -11.742 26.125 -0.326 1 72.31 276 MET B O 1
ATOM 4442 N N . MET B 1 277 ? -11.07 27.375 1.468 1 80.38 277 MET B N 1
ATOM 4443 C CA . MET B 1 277 ? -11.281 26.234 2.359 1 80.38 277 MET B CA 1
ATOM 4444 C C . MET B 1 277 ? -12.578 26.406 3.154 1 80.38 277 MET B C 1
ATOM 4446 O O . MET B 1 277 ? -12.898 27.516 3.588 1 80.38 277 MET B O 1
ATOM 4450 N N . SER B 1 278 ? -13.227 25.297 3.287 1 79.94 278 SER B N 1
ATOM 4451 C CA . SER B 1 278 ? -14.328 25.297 4.242 1 79.94 278 SER B CA 1
ATOM 4452 C C . SER B 1 278 ? -13.82 25.406 5.676 1 79.94 278 SER B C 1
ATOM 4454 O O . SER B 1 278 ? -12.633 25.203 5.934 1 79.94 278 SER B O 1
ATOM 4456 N N . TYR B 1 279 ? -14.68 25.797 6.531 1 77.81 279 TYR B N 1
ATOM 4457 C CA . TYR B 1 279 ? -14.367 25.828 7.953 1 77.81 279 TYR B CA 1
ATOM 4458 C C . TYR B 1 279 ? -13.883 24.469 8.445 1 77.81 279 TYR B C 1
ATOM 4460 O O . TYR B 1 279 ? -12.875 24.375 9.141 1 77.81 279 TYR B O 1
ATOM 4468 N N . GLU B 1 280 ? -14.555 23.422 8.031 1 82.06 280 GLU B N 1
ATOM 4469 C CA . GLU B 1 280 ? -14.227 22.062 8.438 1 82.06 280 GLU B CA 1
ATOM 4470 C C . GLU B 1 280 ? -12.828 21.672 7.988 1 82.06 280 GLU B C 1
ATOM 4472 O O . GLU B 1 280 ? -12.062 21.078 8.758 1 82.06 280 GLU B O 1
ATOM 4477 N N . THR B 1 281 ? -12.508 22.031 6.809 1 88.06 281 THR B N 1
ATOM 4478 C CA . THR B 1 281 ? -11.195 21.703 6.262 1 88.06 281 THR B CA 1
ATOM 4479 C C . THR B 1 281 ? -10.102 22.438 7.031 1 88.06 281 THR B C 1
ATOM 4481 O O . THR B 1 281 ? -9.047 21.859 7.305 1 88.06 281 THR B O 1
ATOM 4484 N N . ARG B 1 282 ? -10.375 23.641 7.332 1 86 282 ARG B N 1
ATOM 4485 C CA . ARG B 1 282 ? -9.391 24.438 8.055 1 86 282 ARG B CA 1
ATOM 4486 C C . ARG B 1 282 ? -9.109 23.844 9.438 1 86 282 ARG B C 1
ATOM 4488 O O . ARG B 1 282 ? -7.953 23.719 9.836 1 86 282 ARG B O 1
ATOM 4495 N N . ILE B 1 283 ? -10.141 23.516 10.094 1 84.81 283 ILE B N 1
ATOM 4496 C CA . ILE B 1 283 ? -10 22.922 11.422 1 84.81 283 ILE B CA 1
ATOM 4497 C C . ILE B 1 283 ? -9.297 21.578 11.32 1 84.81 283 ILE B C 1
ATOM 4499 O O . ILE B 1 283 ? -8.383 21.281 12.094 1 84.81 283 ILE B O 1
ATOM 4503 N N . CYS B 1 284 ? -9.711 20.766 10.383 1 92.06 284 CYS B N 1
ATOM 4504 C CA . CYS B 1 284 ? -9.086 19.469 10.172 1 92.06 284 CYS B CA 1
ATOM 4505 C C . CYS B 1 284 ? -7.598 19.609 9.891 1 92.06 284 CYS B C 1
ATOM 4507 O O . CYS B 1 284 ? -6.781 18.875 10.43 1 92.06 284 CYS B O 1
ATOM 4509 N N . ALA B 1 285 ? -7.281 20.562 9.062 1 92.5 285 ALA B N 1
ATOM 4510 C CA . ALA B 1 285 ? -5.879 20.797 8.719 1 92.5 285 ALA B CA 1
ATOM 4511 C C . ALA B 1 285 ? -5.059 21.125 9.961 1 92.5 285 ALA B C 1
ATOM 4513 O O . ALA B 1 285 ? -3.965 20.578 10.148 1 92.5 285 ALA B O 1
ATOM 4514 N N . SER B 1 286 ? -5.574 21.969 10.75 1 88.38 286 SER B N 1
ATOM 4515 C CA . SER B 1 286 ? -4.875 22.391 11.961 1 88.38 286 SER B CA 1
ATOM 4516 C C . SER B 1 286 ? -4.684 21.219 12.922 1 88.38 286 SER B C 1
ATOM 4518 O O . SER B 1 286 ? -3.59 21.016 13.453 1 88.38 286 SER B O 1
ATOM 4520 N N . LEU B 1 287 ? -5.715 20.5 13.156 1 89.81 287 LEU B N 1
ATOM 4521 C CA . LEU B 1 287 ? -5.645 19.359 14.062 1 89.81 287 LEU B CA 1
ATOM 4522 C C . LEU B 1 287 ? -4.668 18.312 13.539 1 89.81 287 LEU B C 1
ATOM 4524 O O . LEU B 1 287 ? -3.816 17.828 14.289 1 89.81 287 LEU B O 1
ATOM 4528 N N . LEU B 1 288 ? -4.77 17.984 12.297 1 95.81 288 LEU B N 1
ATOM 4529 C CA . LEU B 1 288 ? -3.898 16.984 11.695 1 95.81 288 LEU B CA 1
ATOM 4530 C C . LEU B 1 288 ? -2.441 17.422 11.758 1 95.81 288 LEU B C 1
ATOM 4532 O O . LEU B 1 288 ? -1.547 16.609 11.969 1 95.81 288 LEU B O 1
ATOM 4536 N N . GLU B 1 289 ? -2.264 18.719 11.484 1 93.31 289 GLU B N 1
ATOM 4537 C CA . GLU B 1 289 ? -0.908 19.25 11.602 1 93.31 289 GLU B CA 1
ATOM 4538 C C . GLU B 1 289 ? -0.319 18.953 12.977 1 93.31 289 GLU B C 1
ATOM 4540 O O . GLU B 1 289 ? 0.811 18.469 13.086 1 93.31 289 GLU B O 1
ATOM 4545 N N . GLY B 1 290 ? -1.072 19.25 13.984 1 91.38 290 GLY B N 1
ATOM 4546 C CA . GLY B 1 290 ? -0.621 19 15.344 1 91.38 290 GLY B CA 1
ATOM 4547 C C . GLY B 1 290 ? -0.346 17.531 15.609 1 91.38 290 GLY B C 1
ATOM 4548 O O . GLY B 1 290 ? 0.713 17.172 16.141 1 91.38 290 GLY B O 1
ATOM 4549 N N . TYR B 1 291 ? -1.258 16.625 15.242 1 94.12 291 TYR B N 1
ATOM 4550 C CA . TYR B 1 291 ? -1.128 15.195 15.477 1 94.12 291 TYR B CA 1
ATOM 4551 C C . TYR B 1 291 ? 0.093 14.641 14.758 1 94.12 291 TYR B C 1
ATOM 4553 O O . TYR B 1 291 ? 0.853 13.852 15.336 1 94.12 291 TYR B O 1
ATOM 4561 N N . ILE B 1 292 ? 0.3 15.031 13.539 1 96.62 292 ILE B N 1
ATOM 4562 C CA . ILE B 1 292 ? 1.368 14.477 12.711 1 96.62 292 ILE B CA 1
ATOM 4563 C C . ILE B 1 292 ? 2.721 14.961 13.227 1 96.62 292 ILE B C 1
ATOM 4565 O O . ILE B 1 292 ? 3.691 14.203 13.258 1 96.62 292 ILE B O 1
ATOM 4569 N N . ARG B 1 293 ? 2.777 16.203 13.648 1 92.25 293 ARG B N 1
ATOM 4570 C CA . ARG B 1 293 ? 4.02 16.719 14.219 1 92.25 293 ARG B CA 1
ATOM 4571 C C . ARG B 1 293 ? 4.418 15.93 15.453 1 92.25 293 ARG B C 1
ATOM 4573 O O . ARG B 1 293 ? 5.598 15.617 15.648 1 92.25 293 ARG B O 1
ATOM 4580 N N . ASP B 1 294 ? 3.455 15.609 16.266 1 90.38 294 ASP B N 1
ATOM 4581 C CA . ASP B 1 294 ? 3.715 14.812 17.453 1 90.38 294 ASP B CA 1
ATOM 4582 C C . ASP B 1 294 ? 4.273 13.438 17.094 1 90.38 294 ASP B C 1
ATOM 4584 O O . ASP B 1 294 ? 5.168 12.93 17.766 1 90.38 294 ASP B O 1
ATOM 4588 N N . LEU B 1 295 ? 3.76 12.859 16.047 1 91.81 295 LEU B N 1
ATOM 4589 C CA . LEU B 1 295 ? 4.188 11.539 15.602 1 91.81 295 LEU B CA 1
ATOM 4590 C C . LEU B 1 295 ? 5.602 11.594 15.031 1 91.81 295 LEU B C 1
ATOM 4592 O O . LEU B 1 295 ? 6.352 10.617 15.125 1 91.81 295 LEU B O 1
ATOM 4596 N N . LEU B 1 296 ? 5.922 12.688 14.367 1 91.38 296 LEU B N 1
ATOM 4597 C CA . LEU B 1 296 ? 7.238 12.852 13.766 1 91.38 296 LEU B CA 1
ATOM 4598 C C . LEU B 1 296 ? 8.312 13.039 14.836 1 91.38 296 LEU B C 1
ATOM 4600 O O . LEU B 1 296 ? 9.477 12.711 14.617 1 91.38 296 LEU B O 1
ATOM 4604 N N . LEU B 1 297 ? 7.93 13.586 15.977 1 78.38 297 LEU B N 1
ATOM 4605 C CA . LEU B 1 297 ? 8.859 13.859 17.078 1 78.38 297 LEU B CA 1
ATOM 4606 C C . LEU B 1 297 ? 9.133 12.594 17.875 1 78.38 297 LEU B C 1
ATOM 4608 O O . LEU B 1 297 ? 10.094 12.539 18.656 1 78.38 297 LEU B O 1
ATOM 4612 N N . GLU B 1 298 ? 8.289 11.609 17.766 1 69.88 298 GLU B N 1
ATOM 4613 C CA . GLU B 1 298 ? 8.492 10.359 18.5 1 69.88 298 GLU B CA 1
ATOM 4614 C C . GLU B 1 298 ? 9.805 9.688 18.094 1 69.88 298 GLU B C 1
ATOM 4616 O O . GLU B 1 298 ? 10.094 9.547 16.906 1 69.88 298 GLU B O 1
ATOM 4621 N N . PRO B 1 299 ? 10.688 9.617 19.078 1 59.81 299 PRO B N 1
ATOM 4622 C CA . PRO B 1 299 ? 11.977 8.992 18.781 1 59.81 299 PRO B CA 1
ATOM 4623 C C . PRO B 1 299 ? 11.828 7.574 18.25 1 59.81 299 PRO B C 1
ATOM 4625 O O . PRO B 1 299 ? 10.828 6.91 18.5 1 59.81 299 PRO B O 1
ATOM 4628 N N . ALA B 1 300 ? 12.602 7.332 17.328 1 55.97 300 ALA B N 1
ATOM 4629 C CA . ALA B 1 300 ? 12.742 5.93 16.938 1 55.97 300 ALA B CA 1
ATOM 4630 C C . ALA B 1 300 ? 13.086 5.059 18.141 1 55.97 300 ALA B C 1
ATOM 4632 O O . ALA B 1 300 ? 13.906 5.445 18.984 1 55.97 300 ALA B O 1
ATOM 4633 N N . GLY B 1 301 ? 12.109 4.113 18.641 1 42 301 GLY B N 1
ATOM 4634 C CA . GLY B 1 301 ? 12.648 3.258 19.688 1 42 301 GLY B CA 1
ATOM 4635 C C . GLY B 1 301 ? 14.102 2.9 19.469 1 42 301 GLY B C 1
ATOM 4636 O O . GLY B 1 301 ? 14.625 3.025 18.359 1 42 301 GLY B O 1
#

Organism: NCBI:txid1432552

Radius of gyration: 28.8 Å; Cα contacts (8 Å, |Δi|>4): 1117; chains: 2; bounding box: 62×95×56 Å

Foldseek 3Di:
DPVLVLLVLLLQCQQQQHLCVSCVQQVHDSVVSVVSQVVVCVVVVHHQWDDDPPGIDGDPVVVVSNVVSLVVNLVVLVVVVPPPPLQAQADEAEEEEEPQCCVLFVVVLVVVSCVSGVRYHYHYHYDQDDDDCVPRVGAKYKHKADDDDDQKDKGFLFWWFKFKKAFPLLCVVPNADPDLQCQQVWEEEEEPPPDPPQWAWWQAPPRDIDTYHHHYPHYHNDVVVVVVCRLVNRTIYMDTLSNCLVCPVVRSMDTGPPNTTGDIITIIMIGHRPVPHDSSSVSSSSSSSVRSSVSSPDDRD/DPVLVLLLLLLLCAQQQHLCRSCVLVVHHSVVSVVSQVVNCVVVVHHQWDDDPPTIDGDPVVVVSNVVSLLVNLVVLVVVVPPDPLQAQADEAEEEEEPQCCVLFVVVLVVVSCVSHVRYHYHYHYDQDDDDCVPRVGAKYKHKADDDDDQKGKDFLFWWFKFKKAFPLLCVVPNADPDLQCQQVWEEEEEPPPDPPQWAWWQAPPRDIDTYHHHYPHYHNDVVVVVVCRLVNRTIYMDTLSNCLVCPVVRSMDTGPVNTTGDIITIIMIGHRPSPHDSSSVSSSSSSSVRSSVSSPDDRD

Solvent-accessible surface area (backbone atoms only — not comparable to full-atom values): 31872 Å² total; per-residue (Å²): 131,63,60,67,59,43,44,52,52,51,48,39,25,62,62,56,52,28,61,60,55,24,12,64,55,70,71,46,54,45,68,58,48,53,49,45,51,52,50,49,25,60,73,70,71,46,67,39,64,44,79,50,100,87,52,65,42,71,34,74,61,20,51,53,48,47,58,51,36,52,52,50,52,49,47,44,55,52,47,60,54,46,67,58,69,92,66,48,55,58,55,74,48,34,35,34,19,29,59,66,54,28,62,56,36,47,44,57,29,48,52,54,48,38,73,72,15,70,62,40,26,42,36,39,42,65,40,81,62,92,67,52,27,65,82,65,77,28,58,28,19,46,42,74,43,86,77,74,93,64,83,52,38,73,41,70,53,51,59,44,50,35,39,41,34,30,11,57,64,31,34,71,73,73,48,78,62,86,48,71,76,48,41,46,80,37,45,21,32,41,48,59,84,74,49,63,91,52,30,47,61,28,28,42,80,93,73,36,77,42,81,34,58,44,34,74,39,34,35,19,66,41,64,64,62,43,51,52,43,23,63,70,31,66,22,36,34,71,45,51,43,76,76,42,34,66,41,41,58,73,55,50,28,42,81,45,52,77,83,40,45,39,74,57,32,40,29,31,44,31,25,45,44,65,91,74,47,53,71,59,53,52,52,48,51,53,51,43,48,54,44,34,34,55,60,59,65,53,70,72,103,131,63,59,67,60,38,38,52,50,50,45,38,24,62,59,56,48,28,58,58,53,23,10,63,37,69,72,46,52,43,66,58,45,53,49,42,48,51,51,47,23,60,74,68,71,44,65,37,63,42,81,51,100,86,52,61,41,70,32,74,61,20,52,53,48,43,55,50,34,53,52,49,51,39,50,47,50,54,53,53,63,56,59,58,76,89,70,50,55,58,55,76,48,33,36,33,20,27,60,67,53,29,62,55,36,47,45,59,29,48,53,52,48,37,73,71,16,72,62,40,25,42,35,40,41,65,41,80,62,91,68,51,25,64,82,66,77,29,58,29,20,46,41,72,43,86,77,76,92,64,82,46,32,75,40,81,53,49,59,44,52,35,38,41,34,29,11,58,64,32,35,72,74,74,48,78,62,86,48,71,74,48,42,46,79,36,46,21,32,40,48,60,83,74,49,64,89,53,28,48,60,28,30,42,80,92,74,35,78,42,79,35,59,46,34,74,39,34,35,21,66,42,64,65,62,42,50,53,42,23,61,69,30,65,22,34,34,70,44,52,42,76,77,42,33,66,40,41,56,73,55,49,28,41,82,45,51,76,81,39,43,38,73,56,33,41,30,31,44,31,25,44,48,71,59,74,47,53,71,56,54,51,53,49,51,44,51,43,50,54,45,35,34,56,60,58,65,52,70,73,102

pLDDT: mean 86.73, std 12.96, range [37.59, 98.81]

Nearest PDB structures (foldseek):
  7trw-assembly1_A-2  TM=8.906E-01  e=5.431E-19  Yersinia pestis CO92
  9bce-assembly1_A  TM=8.264E-01  e=1.248E-18  Shewanella oneidensis
  3mz1-assembly1_A  TM=8.484E-01  e=1.266E-17  Sinorhizobium meliloti 1021
  3mz1-assembly2_C  TM=8.195E-01  e=1.559E-15  Sinorhizobium meliloti 1021
  7d98-assembly1_P  TM=4.730E-01  e=3.581E-15  Cupriavidus necator

Sequence (602 aa):
MDLFSAMRIFIRVVERGSMSAAARDLGIGQPAVSERIEKLEAHLGTRLLRRNTRNMSLTQSGNVFYERSKTAVQAAEHALSVNEENQGLQGKIRIAAPYSAGESLLMPALLQLQNEHPELQVDVIFNDRVINPVTEGVDLSLRLGDVSEGFFVARPLGTVRRVLLASPALLAKMGHPDTPDALTDYPFAAVSGVFASNRIQLVASEDQLINVPVNIQFQSTHWRSVLSWLLAGHAIGVLQSPVCRKEIADGALIPLLSHYPIPPFSAWLLHPPAGMMSYETRICASLLEGYIRDLLLEPAGMDLFSAMRIFIRVVERGSMSAAARDLGIGQPAVSERIEKLEAHLGTRLLRRNTRNMSLTQSGNVFYERSKTAVQAAEHALSVNEENQGLQGKIRIAAPYSAGESLLMPALLQLQNEHPELQVDVIFNDRVINPVTEGVDLSLRLGDVSEGFFVARPLGTVRRVLLASPALLAKMGHPDTPDALTDYPFAAVSGVFASNRIQLVASEDQLINVPVNIQFQSTHWRSVLSWLLAGHAIGVLQSPVCRKEIADGALIPLLSHYPIPPFSAWLLHPPAGMMSYETRICASLLEGYIRDLLLEPAG

InterPro domains:
  IPR000847 LysR, HTH, N-terminal domain [PF00126] (5-62)
  IPR000847 LysR, HTH, N-terminal domain [PR00039] (19-30)
  IPR000847 LysR, HTH, N-terminal domain [PR00039] (30-40)
  IPR000847 LysR, HTH, N-terminal domain [PR00039] (40-51)
  IPR000847 LysR, HTH, N-terminal domain [PS50931] (1-59)
  IPR005119 LysR, substrate-binding [PF03466] (87-278)
  IPR036388 Winged helix-like DNA-binding domain superfamily [G3DSA:1.10.10.10] (4-84)
  IPR036390 Winged helix DNA-binding domain superfamily [SSF46785] (6-110)
  IPR058163 LysR-type transcriptional regulator, proteobacterial-type [PTHR30537] (1-291)

Secondary structure (DSSP, 8-state):
--HHHHHHHHHHHHHHT-HHHHHHHHTS-HHHHHHHHHHHHHHHTS--EEE-SS-EEE-HHHHHHHHHHHHHHHHHHHHHHHHS-S----EEEEEEE-HHHIIIIIHHHHHHHHHH-TTEEEEEEE-SS---TTTTT-SEEEEES-----SSEEEEEEEEEEEEEE-HHHHHHH----SGGGGGGSEEEEETTTSSTTEEEEE-GGG-EEEEE-EEEEEESSHHHHHHHHHTTS-EEEEEGGGSHHHHHTTSSEE--TTSPEEEEEEEEEE--GGG--HHHHHHHHHHHHHHHHHHHS---/--HHHHHHHHHHHHHHTSHHHHHHHHTS-HHHHHHHHHHHHHHHTS--EEE-SS-EEE-HHHHHHHHHHHHHHHHHHHHHTTTS-S----EEEEEEE-HHHIIIIIHHHHHHHHHH-TTEEEEEEE-SS---TTTTT-SEEEEES-----SSEEEEEEEEEEEEEE-HHHHHHH----SGGGGGGSEEEEETTTSSTTEEEEE-GGG-EEEEE-EEEEEESSHHHHHHHHHTTS-EEEEEGGGSHHHHHTTSSEE--TTSPEEEEEEEEEE--GGG--HHHHHHHHHHHHHHHHHHHS---